Protein 9QWO (pdb70)

Foldseek 3Di:
DDFQDLLLVLLVVLCVLQVQWDCVQALLSVLSNVLSVLSNVLRHLLVADPPSLVVLLVSLVSNLVSLVVNLVLLLQLLVQFPDVVLSVVLNVLSVVQNVLSVVLSVLSNVSSVVRPDPPDDPVRNVVSVVSNSVSSNSNSVSSSVNSVSSVVSQVRGDPPGDGHGDTDTDDDPVD/DDPPAQFQVLQLVLLVLLCVLLVQFDCPFPVLSVLSPLLSVLSNVLRRLLSHDPPSLVSLLVSLVSNLVSLVVNLVVLLVLLVVFDDPPLSVVLCVLSVCQNVLSVQLNVLSNVSSVCHPPDPADPVRNVVSVVSNSVSSNSNSVSSSVNVVSSVVRVVPGDGDD/DDDDPVRVVVCVVPPDD/DDPVVVVVVVVVD/DDFQDLLLVLLVLLCVLLVQWDCVQPLLSVLSNVLSVLSNVLRHLLVADPPSLVSLLVSLVSNLVSLVSNLVQLLLLLVFFPDVVLSVVLNVLSVCQNVLSVVLNVLSNVSSVVGPDDVQDDCNNVVSVVSNSVSSSSNSVSSSVNVVSSVVSQVRGDPPRPGHGDTDTDDDPVD/DPPADFQVLLLVLLVLLCVLLVQFDCPFPLLSVLSNLLSVLSNVLRRLLSHDPPSLVVLLVSLVSNLVSLVVNLVVLLVLLVWFPDDVLSVVLNVQSVCQNVLSVQLNVLSNVSSVCPPHDPADPVRNVVSVVSNSVSSNSNSVSSSVNSVSSVVRQPGNHGGGDD/DDADPVNVVVVVVPPD/DPPVVVVVVVVVD

Sequence (740 aa):
EVINQPMMMAARQLHDEARKWSSKGNDIIAAAKRMALLMAEMSRLVRGGSGTKRALIQCAKDIAKASDEVTRLAKEVAKQCTDKRIRTNLLQVCERIPTISTQLKILSTVKATMLGRTNISDEESEQATEMLVHNAQNLMQSVKETVREAEAASIKIRTDAGFTLRWVRKTPWYQLGSGEVINQPMMMAARQLHDEARKWSSKGNDIIAAAKRMALLMAEMSRLVRGGSGTKRALIQCAKDIAKASDEVTRLAKEVAKQCTDKRIRTNLLQVCERIPTISTQLKILSTVKATMLGRTNISDEESEQATEMLVHNAQNLMQSVKETVREAEAASITLRWVRSNLSELDRLLLELNAVQMDDLDALLADLESEVINQPMMMAARQLHDEARKWSSKGNDIIAAAKRMALLMAEMSRLVRGGSGTKRALIQCAKDIAKASDEVTRLAKEVAKQCTDKRIRTNLLQVCERIPTISTQLKILSTVKATMLGRTNISDEESEQATEMLVHNAQNLMQSVKETVREAEAASIKIRTDAGFTLRWVRKTPWYQGSGEVINQPMMMAARQLHDEARKWSSKGNDIIAAAKRMALLMAEMSRLVRGGSGTKRALIQCAKDIAKASDEVTRLAKEVAKQCTDKRIRTNLLQVCERIPTISTQLKILSTVKATMLGRTNISDEESEQATEMLVHNAQNLMQSVKETVREAEAASIKFTLRWVRSNLSELDRLLLELNAVMDDLDALLADLES

Solvent-accessible surface area: 34118 Å² total; per-residue (Å²): 107,130,11,5,108,59,0,17,103,10,0,123,82,0,22,61,15,0,105,74,5,13,41,153,46,1,77,0,0,38,8,0,44,79,0,0,16,7,0,0,2,0,0,28,1,2,119,29,50,21,11,10,95,87,6,0,41,60,0,1,99,23,0,4,136,11,0,68,48,0,6,130,13,0,88,60,3,2,164,21,2,88,44,155,166,6,94,70,46,0,59,106,28,0,96,119,0,38,85,18,2,65,88,0,68,103,16,0,61,55,11,0,42,27,36,80,138,132,121,45,52,110,135,93,33,113,96,5,17,97,90,0,17,109,19,0,76,66,0,4,88,9,0,31,44,0,0,8,7,0,1,0,0,5,33,74,17,117,145,102,40,72,58,57,11,77,2,19,41,106,94,49,60,56,18,140,51,12,50,34,71,16,17,8,7,0,12,6,6,3,32,34,0,67,39,4,0,128,73,34,33,35,149,30,1,80,0,0,24,0,0,65,120,0,4,53,20,0,16,2,0,0,33,0,4,106,10,43,72,1,1,69,121,7,0,56,75,0,2,96,28,0,14,124,7,0,72,58,0,6,137,38,0,93,93,17,3,154,95,10,127,59,158,156,26,69,54,60,0,55,110,22,0,98,150,0,52,79,23,3,74,85,0,80,101,16,0,64,59,19,3,63,28,22,92,114,142,114,41,50,104,118,108,32,110,112,6,19,70,104,0,0,97,14,0,16,40,0,3,107,11,0,46,65,0,0,108,28,0,54,54,8,39,157,114,32,119,46,79,185,94,115,35,58,81,25,23,13,0,2,2,5,19,47,8,54,103,210,31,16,0,46,61,24,5,56,106,54,37,129,109,122,11,14,76,57,0,5,83,14,0,111,80,1,21,65,19,0,93,78,3,18,42,151,49,0,73,0,0,37,11,0,47,72,0,0,15,5,0,0,2,0,0,22,2,7,118,23,56,17,11,9,95,86,6,0,44,51,0,1,93,29,0,11,139,9,0,81,71,0,9,168,15,0,95,43,2,1,157,19,4,84,45,158,167,4,94,63,31,0,52,114,31,0,98,126,0,44,79,12,5,68,86,0,78,105,17,0,62,53,12,0,46,30,38,85,134,130,121,36,59,101,137,87,30,104,100,5,22,111,92,0,16,106,17,0,75,42,0,4,85,5,0,32,38,0,0,5,0,0,1,0,0,4,29,82,21,122,146,107,40,71,53,78,13,90,11,22,42,112,92,46,69,58,22,93,17,50,26,76,21,17,9,7,0,12,6,12,2,29,34,0,62,41,3,0,133,73,36,32,38,144,31,1,84,0,0,19,0,0,58,115,0,3,58,23,0,18,2,0,0,35,0,7,101,11,48,69,2,1,66,114,8,0,54,66,0,3,88,26,1,17,125,8,0,67,59,0,5,134,23,0,91,64,7,9,159,66,8,113,69,151,164,43,84,47,44,0,58,108,18,0,93,139,0,47,80,22,4,71,85,1,84,101,20,0,68,59,18,3,68,31,18,88,121,141,114,41,49,108,120,98,32,119,110,9,21,69,102,0,0,97,15,0,13,41,0,4,107,10,0,49,70,0,0,104,31,0,45,42,3,20,140,135,100,69,6,102,45,74,193,88,126,33,58,82,19,24,13,0,2,2,10,25,44,17,123,137,56,10,0,48,59,22,6,53,105,60,37,132

B-factor: mean 71.97, std 16.89, range [25.04, 155.19]

Organism: Homo sapiens (NCBI:txid9606)

InterPro domains:
  IPR000633 Vinculin, conserved site [PS00663] (162-182)
  IPR000633 Vinculin, conserved site [PS00664] (277-287)
  IPR000633 Vinculin, conserved site [PS00664] (497-507)
  IPR006077 Vinculin/alpha-catenin [PF01044] (373-915)
  IPR006077 Vinculin/alpha-catenin [PF01044] (934-1134)
  IPR017997 Vinculin [PTHR46180] (1-1132)
  IPR036723 Alpha-catenin/vinculin-like superfamily [SSF47220] (39-249)
  IPR036723 Alpha-catenin/vinculin-like superfamily [SSF47220] (272-424)
  IPR036723 Alpha-catenin/vinculin-like superfamily [SSF47220] (490-646)
  IPR036723 Alpha-catenin/vinculin-like superfamily [SSF47220] (649-718)
  IPR036723 Alpha-catenin/vinculin-like superfamily [SSF47220] (720-854)
  IPR036723 Alpha-catenin/vinculin-like superfamily [SSF47220] (957-1129)

Nearest PDB structures (foldseek):
  3h2u-assembly1_A  TM=9.911E-01  e=1.535E-20  Homo sapiens
  5l0c-assembly2_B  TM=9.848E-01  e=4.040E-20  Homo sapiens
  5l0g-assembly2_C  TM=9.769E-01  e=2.976E-20  Homo sapiens
  5l0g-assembly1_B  TM=9.774E-01  e=7.444E-20  Homo sapiens
  5l0d-assembly2_C-3  TM=9.744E-01  e=3.260E-19  Homo sapiens

Secondary structure (DSSP, 8-state):
----HHHHHHHHHHHHHHTTB--TT-HHHHHHHHHHHHHHHHHHHTT--TTHHHHHHHHHHHHHHHHHHHHHHHHHHHHHB--HHHHHHHHHHHTTHHHHHHHHHHHHHHHHHHTT-SSS-HHHHHHHHHHHHHHHHHHHHHHHHHHHHHHHHGGGB-SS-S------BPP-TT-/----S-S-HHHHHHHHHHHHHHHTS--TT-HHHHHHHHHHHHHHHHHHHTT--TTHHHHHHHHHHHHHHHHHHHHHHHHHHHHH---HHHHHHHHHHHTTHHHHHHHHHHHHHHHHHHTT-SSS-HHHHHHHHHHHHHHHHHHHHHHHHHHHHHHHH--------/----HHHHHHHHHHHHHHHTB--TT-HHHHHHHHHHHHHHHHHHHTT--TTHHHHHHHHHHHHHHHHHHHHHHHHHHHHHB--HHHHHHHHHHHTTHHHHHHHHHHHHHHHHHHTT-SSS-HHHHHHHHHHHHHHHHHHHHHHHHHHHHHHHHTTSB-SS-SS-----BPPPTT-/-----S-HHHHHHHHHHHHHHHTS-STT-HHHHHHHHHHHHHHHHHHHTT--TTHHHHHHHHHHHHHHHHHHHHHHHHHHHHH---HHHHHHHHHHHTTHHHHHHHHHHHHHHHHHSTT-SS--HHHHHHHHHHHHHHHHHHHHHHHHHHHHHHHHTT--------/----HHHHHHHHHH---/-PPPHHHHHHHHHH--/--HHHHHHHHHT-/-HHHHHHHHHTT-

GO terms:
  GO:0005515 protein binding (F, IPI)
  GO:0060090 molecular adaptor activity (F, EXP)
  GO:0045121 membrane raft (C, IDA)
  GO:0005912 adherens junction (C, IDA)
  GO:1903140 regulation of establishment of endothelial barrier (P, IDA)
  GO:0044291 cell-cell contact zone (C, IMP)
  GO:0005911 cell-cell junction (C, IMP)
  GO:0005925 focal adhesion (C, IMP)
  GO:1904702 regulation of protein localization to adherens junction (P, IMP)
  GO:0051893 regulation of focal adhesion assembly (P, IMP)
  GO:0031625 ubiquitin protein ligase binding (F, IPI)
  GO:0043034 costamere (C, IDA)
  GO:0005925 focal adhesion (C, IDA)
  GO:1904813 ficolin-1-rich granule lumen (C, TAS)
  GO:0034774 secretory granule lumen (C, TAS)
  GO:0035580 specific granule lumen (C, TAS)
  GO:0005576 extracellular region (C, TAS)
  GO:0005829 cytosol (C, TAS)
  GO:0003779 actin binding (F, IDA)
  GO:0007160 cell-matrix adhesion (P, TAS)

Structure (mmCIF, N/CA/C/O backbone):
data_9QWO
#
_entry.id   9QWO
#
_cell.length_a   177.382
_cell.length_b   70.562
_cell.length_c   117.372
_cell.angle_alpha   90.00
_cell.angle_beta   131.25
_cell.angle_gamma   90.00
#
_symmetry.space_group_name_H-M   'C 1 2 1'
#
loop_
_entity.id
_entity.type
_entity.pdbx_description
1 polymer 'Isoform 1 of Vinculin'
2 polymer 'Isoform Gamma of Paxillin'
3 polymer Paxillin
4 non-polymer 'SULFATE ION'
5 non-polymer 'ACETATE ION'
6 water water
#
loop_
_atom_site.group_PDB
_atom_site.id
_atom_site.type_symbol
_atom_site.label_atom_id
_atom_site.label_alt_id
_atom_site.label_comp_id
_atom_site.label_asym_id
_atom_site.label_entity_id
_atom_site.label_seq_id
_atom_site.pdbx_PDB_ins_code
_atom_site.Cartn_x
_atom_site.Cartn_y
_atom_site.Cartn_z
_atom_site.occupancy
_atom_site.B_iso_or_equiv
_atom_site.auth_seq_id
_atom_site.auth_comp_id
_atom_site.auth_asym_id
_atom_site.auth_atom_id
_atom_site.pdbx_PDB_model_num
ATOM 1 N N . GLU A 1 7 ? -41.450 8.645 21.087 1.00 81.08 892 GLU A N 1
ATOM 2 C CA . GLU A 1 7 ? -42.046 8.278 19.772 1.00 79.18 892 GLU A CA 1
ATOM 3 C C . GLU A 1 7 ? -42.550 6.837 19.820 1.00 77.88 892 GLU A C 1
ATOM 4 O O . GLU A 1 7 ? -42.048 6.027 20.599 1.00 77.38 892 GLU A O 1
ATOM 10 N N . VAL A 1 8 ? -43.538 6.536 18.966 1.00 77.51 893 VAL A N 1
ATOM 11 C CA . VAL A 1 8 ? -44.235 5.258 18.992 1.00 77.01 893 VAL A CA 1
ATOM 12 C C . VAL A 1 8 ? -43.772 4.413 17.806 1.00 73.76 893 VAL A C 1
ATOM 13 O O . VAL A 1 8 ? -44.242 4.595 16.684 1.00 73.18 893 VAL A O 1
ATOM 17 N N . ILE A 1 9 ? -42.851 3.482 18.073 1.00 71.90 894 ILE A N 1
ATOM 18 C CA . ILE A 1 9 ? -42.364 2.561 17.059 1.00 69.16 894 ILE A CA 1
ATOM 19 C C . ILE A 1 9 ? -43.091 1.228 17.229 1.00 69.28 894 ILE A C 1
ATOM 20 O O . ILE A 1 9 ? -43.910 1.077 18.133 1.00 71.51 894 ILE A O 1
ATOM 25 N N . ASN A 1 10 ? -42.799 0.276 16.334 1.00 67.24 895 ASN A N 1
ATOM 26 C CA . ASN A 1 10 ? -43.316 -1.079 16.448 1.00 67.36 895 ASN A CA 1
ATOM 27 C C . ASN A 1 10 ? -42.414 -1.850 17.413 1.00 66.87 895 ASN A C 1
ATOM 28 O O . ASN A 1 10 ? -41.235 -2.035 17.134 1.00 64.88 895 ASN A O 1
ATOM 33 N N . GLN A 1 11 ? -42.990 -2.287 18.542 1.00 68.95 896 GLN A N 1
ATOM 34 C CA . GLN A 1 11 ? -42.242 -2.851 19.654 1.00 69.17 896 GLN A CA 1
ATOM 35 C C . GLN A 1 11 ? -41.659 -4.215 19.285 1.00 67.46 896 GLN A C 1
ATOM 36 O O . GLN A 1 11 ? -40.453 -4.417 19.435 1.00 65.94 896 GLN A O 1
ATOM 42 N N . PRO A 1 12 ? -42.469 -5.190 18.796 1.00 67.89 897 PRO A N 1
ATOM 43 C CA . PRO A 1 12 ? -41.954 -6.523 18.460 1.00 66.70 897 PRO A CA 1
ATOM 44 C C . PRO A 1 12 ? -40.721 -6.550 17.557 1.00 63.99 897 PRO A C 1
ATOM 45 O O . PRO A 1 12 ? -39.898 -7.455 17.666 1.00 63.15 897 PRO A O 1
ATOM 49 N N . MET A 1 13 ? -40.613 -5.573 16.650 1.00 62.94 898 MET A N 1
ATOM 50 C CA . MET A 1 13 ? -39.524 -5.513 15.685 1.00 60.79 898 MET A CA 1
ATOM 51 C C . MET A 1 13 ? -38.303 -4.851 16.310 1.00 60.05 898 MET A C 1
ATOM 52 O O . MET A 1 13 ? -37.173 -5.173 15.942 1.00 58.61 898 MET A O 1
ATOM 57 N N . MET A 1 14 ? -38.534 -3.904 17.226 1.00 61.31 899 MET A N 1
ATOM 58 C CA . MET A 1 14 ? -37.436 -3.292 17.955 1.00 61.12 899 MET A CA 1
ATOM 59 C C . MET A 1 14 ? -36.845 -4.335 18.909 1.00 61.25 899 MET A C 1
ATOM 60 O O . MET A 1 14 ? -35.631 -4.426 19.043 1.00 60.20 899 MET A O 1
ATOM 65 N N . MET A 1 15 ? -37.718 -5.151 19.518 1.00 62.74 900 MET A N 1
ATOM 66 C CA . MET A 1 15 ? -37.321 -6.179 20.467 1.00 63.34 900 MET A CA 1
ATOM 67 C C . MET A 1 15 ? -36.516 -7.261 19.745 1.00 61.64 900 MET A C 1
ATOM 68 O O . MET A 1 15 ? -35.544 -7.784 20.295 1.00 61.26 900 MET A O 1
ATOM 73 N N . ALA A 1 16 ? -36.920 -7.586 18.510 1.00 60.84 901 ALA A N 1
ATOM 74 C CA . ALA A 1 16 ? -36.168 -8.520 17.686 1.00 59.49 901 ALA A CA 1
ATOM 75 C C . ALA A 1 16 ? -34.810 -7.913 17.335 1.00 57.97 901 ALA A C 1
ATOM 76 O O . ALA A 1 16 ? -33.772 -8.521 17.577 1.00 57.43 901 ALA A O 1
ATOM 78 N N . ALA A 1 17 ? -34.825 -6.700 16.778 1.00 57.61 902 ALA A N 1
ATOM 79 C CA . ALA A 1 17 ? -33.602 -5.965 16.485 1.00 56.65 902 ALA A CA 1
ATOM 80 C C . ALA A 1 17 ? -32.656 -5.973 17.685 1.00 56.98 902 ALA A C 1
ATOM 81 O O . ALA A 1 17 ? -31.456 -6.190 17.530 1.00 56.13 902 ALA A O 1
ATOM 83 N N . ARG A 1 18 ? -33.225 -5.737 18.873 1.00 58.52 903 ARG A N 1
ATOM 84 C CA . ARG A 1 18 ? -32.469 -5.584 20.103 1.00 59.36 903 ARG A CA 1
ATOM 85 C C . ARG A 1 18 ? -31.904 -6.932 20.554 1.00 59.42 903 ARG A C 1
ATOM 86 O O . ARG A 1 18 ? -30.792 -6.984 21.077 1.00 59.28 903 ARG A O 1
ATOM 94 N N . GLN A 1 19 ? -32.679 -8.009 20.372 1.00 59.96 904 GLN A N 1
ATOM 95 C CA . GLN A 1 19 ? -32.253 -9.348 20.762 1.00 60.37 904 GLN A CA 1
ATOM 96 C C . GLN A 1 19 ? -31.063 -9.797 19.919 1.00 59.04 904 GLN A C 1
ATOM 97 O O . GLN A 1 19 ? -30.058 -10.265 20.463 1.00 59.11 904 GLN A O 1
ATOM 103 N N . LEU A 1 20 ? -31.192 -9.656 18.592 1.00 58.19 905 LEU A N 1
ATOM 104 C CA . LEU A 1 20 ? -30.121 -10.018 17.676 1.00 57.24 905 LEU A CA 1
ATOM 105 C C . LEU A 1 20 ? -28.865 -9.213 18.009 1.00 56.99 905 LEU A C 1
ATOM 106 O O . LEU A 1 20 ? -27.763 -9.747 17.962 1.00 56.75 905 LEU A O 1
ATOM 111 N N . HIS A 1 21 ? -29.038 -7.934 18.353 1.00 57.38 906 HIS A N 1
ATOM 112 C CA . HIS A 1 21 ? -27.911 -7.062 18.644 1.00 57.48 906 HIS A CA 1
ATOM 113 C C . HIS A 1 21 ? -27.147 -7.550 19.874 1.00 58.34 906 HIS A C 1
ATOM 114 O O . HIS A 1 21 ? -25.929 -7.380 19.942 1.00 58.42 906 HIS A O 1
ATOM 121 N N . ASP A 1 22 ? -27.861 -8.137 20.845 1.00 59.42 907 ASP A N 1
ATOM 122 C CA . ASP A 1 22 ? -27.246 -8.625 22.069 1.00 60.42 907 ASP A CA 1
ATOM 123 C C . ASP A 1 22 ? -26.376 -9.844 21.773 1.00 60.11 907 ASP A C 1
ATOM 124 O O . ASP A 1 22 ? -25.384 -10.070 22.462 1.00 60.76 907 ASP A O 1
ATOM 129 N N . GLU A 1 23 ? -26.757 -10.620 20.750 1.00 59.62 908 GLU A N 1
ATOM 130 C CA . GLU A 1 23 ? -26.090 -11.864 20.405 1.00 59.52 908 GLU A CA 1
ATOM 131 C C . GLU A 1 23 ? -24.856 -11.587 19.549 1.00 58.76 908 GLU A C 1
ATOM 132 O O . GLU A 1 23 ? -24.045 -12.488 19.342 1.00 59.10 908 GLU A O 1
ATOM 138 N N . ALA A 1 24 ? -24.699 -10.341 19.071 1.00 58.20 909 ALA A N 1
ATOM 139 C CA . ALA A 1 24 ? -23.573 -9.988 18.212 1.00 57.75 909 ALA A CA 1
ATOM 140 C C . ALA A 1 24 ? -22.663 -8.914 18.818 1.00 58.10 909 ALA A C 1
ATOM 141 O O . ALA A 1 24 ? -21.511 -8.789 18.402 1.00 57.95 909 ALA A O 1
ATOM 143 N N . ARG A 1 25 ? -23.172 -8.126 19.774 1.00 58.71 910 ARG A N 1
ATOM 144 C CA . ARG A 1 25 ? -22.539 -6.863 20.130 1.00 59.38 910 ARG A CA 1
ATOM 145 C C . ARG A 1 25 ? -21.238 -7.100 20.898 1.00 60.08 910 ARG A C 1
ATOM 146 O O . ARG A 1 25 ? -20.315 -6.294 20.799 1.00 60.62 910 ARG A O 1
ATOM 154 N N . LYS A 1 26 ? -21.158 -8.216 21.635 1.00 60.34 911 LYS A N 1
ATOM 155 C CA . LYS A 1 26 ? -19.995 -8.518 22.454 1.00 61.06 911 LYS A CA 1
ATOM 156 C C . LYS A 1 26 ? -18.871 -9.134 21.616 1.00 60.51 911 LYS A C 1
ATOM 157 O O . LYS A 1 26 ? -17.782 -9.385 22.141 1.00 61.21 911 LYS A O 1
ATOM 163 N N . TRP A 1 27 ? -19.120 -9.368 20.322 1.00 59.35 912 TRP A N 1
ATOM 164 C CA . TRP A 1 27 ? -18.104 -9.915 19.438 1.00 59.28 912 TRP A CA 1
ATOM 165 C C . TRP A 1 27 ? -17.535 -8.837 18.519 1.00 59.22 912 TRP A C 1
ATOM 166 O O . TRP A 1 27 ? -18.171 -7.824 18.272 1.00 58.89 912 TRP A O 1
ATOM 177 N N . SER A 1 28 ? -16.307 -9.062 18.040 1.00 59.88 913 SER A N 1
ATOM 178 C CA . SER A 1 28 ? -15.632 -8.139 17.146 1.00 60.43 913 SER A CA 1
ATOM 179 C C . SER A 1 28 ? -16.019 -8.435 15.702 1.00 60.10 913 SER A C 1
ATOM 180 O O . SER A 1 28 ? -16.257 -9.588 15.346 1.00 59.88 913 SER A O 1
ATOM 183 N N . SER A 1 29 ? -16.069 -7.369 14.891 1.00 60.39 914 SER A N 1
ATOM 184 C CA . SER A 1 29 ? -16.371 -7.451 13.472 1.00 60.45 914 SER A CA 1
ATOM 185 C C . SER A 1 29 ? -15.097 -7.627 12.648 1.00 62.05 914 SER A C 1
ATOM 186 O O . SER A 1 29 ? -15.166 -7.814 11.436 1.00 62.66 914 SER A O 1
ATOM 189 N N . LYS A 1 30 ? -13.935 -7.546 13.302 1.00 63.08 915 LYS A N 1
ATOM 190 C CA . LYS A 1 30 ? -12.660 -7.673 12.613 1.00 64.98 915 LYS A CA 1
ATOM 191 C C . LYS A 1 30 ? -12.332 -9.148 12.375 1.00 65.12 915 LYS A C 1
ATOM 192 O O . LYS A 1 30 ? -12.021 -9.883 13.312 1.00 64.80 915 LYS A O 1
ATOM 198 N N . GLY A 1 31 ? -12.417 -9.554 11.101 1.00 65.72 916 GLY A N 1
ATOM 199 C CA . GLY A 1 31 ? -12.211 -10.929 10.680 1.00 66.23 916 GLY A CA 1
ATO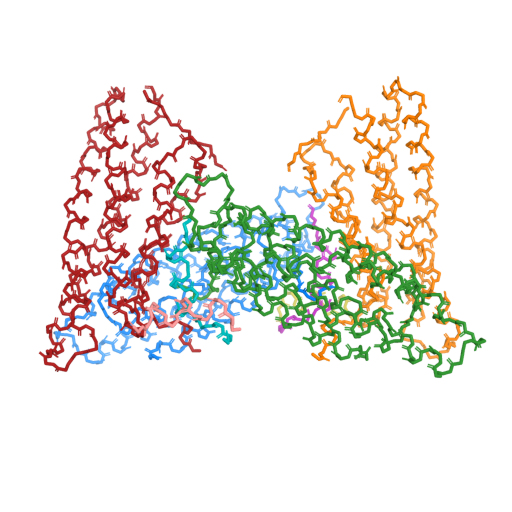M 200 C C . GLY A 1 31 ? -13.456 -11.791 10.875 1.00 64.43 916 GLY A C 1
ATOM 201 O O . GLY A 1 31 ? -13.340 -13.002 11.043 1.00 64.72 916 GLY A O 1
ATOM 202 N N . ASN A 1 32 ? -14.645 -11.172 10.826 1.00 62.79 917 ASN A N 1
ATOM 203 C CA . ASN A 1 32 ? -15.889 -11.885 11.077 1.00 61.25 917 ASN A CA 1
ATOM 204 C C . ASN A 1 32 ? -17.050 -11.147 10.410 1.00 60.32 917 ASN A C 1
ATOM 205 O O . ASN A 1 32 ? -17.797 -10.424 11.068 1.00 59.11 917 ASN A O 1
ATOM 210 N N . ASP A 1 33 ? -17.220 -11.371 9.102 1.00 61.07 918 ASP A N 1
ATOM 211 C CA . ASP A 1 33 ? -18.261 -10.710 8.327 1.00 60.47 918 ASP A CA 1
ATOM 212 C C . ASP A 1 33 ? -19.654 -11.221 8.694 1.00 58.98 918 ASP A C 1
ATOM 213 O O . ASP A 1 33 ? -20.652 -10.584 8.345 1.00 58.33 918 ASP A O 1
ATOM 218 N N . ILE A 1 34 ? -19.726 -12.376 9.367 1.00 58.67 919 ILE A N 1
ATOM 219 C CA . ILE A 1 34 ? -20.981 -12.864 9.916 1.00 57.60 919 ILE A CA 1
ATOM 220 C C . ILE A 1 34 ? -21.454 -11.943 11.036 1.00 56.26 919 ILE A C 1
ATOM 221 O O . ILE A 1 34 ? -22.629 -11.599 11.102 1.00 55.57 919 ILE A O 1
ATOM 226 N N . ILE A 1 35 ? -20.538 -11.552 11.927 1.00 56.17 920 ILE A N 1
ATOM 227 C CA . ILE A 1 35 ? -20.900 -10.703 13.052 1.00 55.29 920 ILE A CA 1
ATOM 228 C C . ILE A 1 35 ? -21.255 -9.304 12.549 1.00 54.96 920 ILE A C 1
ATOM 229 O O . ILE A 1 35 ? -22.205 -8.704 13.049 1.00 54.35 920 ILE A O 1
ATOM 234 N N . ALA A 1 36 ? -20.488 -8.806 11.569 1.00 55.62 921 ALA A N 1
ATOM 235 C CA . ALA A 1 36 ? -20.737 -7.518 10.940 1.00 55.73 921 ALA A CA 1
ATOM 236 C C . ALA A 1 36 ? -22.111 -7.512 10.263 1.00 55.11 921 ALA A C 1
ATOM 237 O O . ALA A 1 36 ? -22.890 -6.576 10.437 1.00 54.70 921 ALA A O 1
ATOM 239 N N . ALA A 1 37 ? -22.418 -8.578 9.511 1.00 55.24 922 ALA A N 1
ATOM 240 C CA . ALA A 1 37 ? -23.714 -8.712 8.862 1.00 54.89 922 ALA A CA 1
ATOM 241 C C . ALA A 1 37 ? -24.836 -8.715 9.898 1.00 53.89 922 ALA A C 1
ATOM 242 O O . ALA A 1 37 ? -25.856 -8.060 9.703 1.00 53.64 922 ALA A O 1
ATOM 244 N N . ALA A 1 38 ? -24.640 -9.454 10.993 1.00 53.59 923 ALA A N 1
ATOM 245 C CA . ALA A 1 38 ? -25.626 -9.532 12.056 1.00 53.09 923 ALA A CA 1
ATOM 246 C C . ALA A 1 38 ? -25.961 -8.131 12.558 1.00 52.83 923 ALA A C 1
ATOM 247 O O . ALA A 1 38 ? -27.126 -7.739 12.532 1.00 52.72 923 ALA A O 1
ATOM 249 N N . LYS A 1 39 ? -24.923 -7.386 12.976 1.00 53.00 924 LYS A N 1
ATOM 250 C CA . LYS A 1 39 ? -25.054 -6.051 13.546 1.00 53.16 924 LYS A CA 1
ATOM 251 C C . LYS A 1 39 ? -25.703 -5.081 12.559 1.00 53.26 924 LYS A C 1
ATOM 252 O O . LYS A 1 39 ? -26.525 -4.256 12.956 1.00 53.37 924 LYS A O 1
ATOM 258 N N . ARG A 1 40 ? -25.311 -5.163 11.284 1.00 53.48 925 ARG A N 1
ATOM 259 C CA . ARG A 1 40 ? -25.952 -4.380 10.236 1.00 53.80 925 ARG A CA 1
ATOM 260 C C . ARG A 1 40 ? -27.442 -4.721 10.154 1.00 53.37 925 ARG A C 1
ATOM 261 O O . ARG A 1 40 ? -28.274 -3.823 10.107 1.00 53.55 925 ARG A O 1
ATOM 269 N N . MET A 1 41 ? -27.787 -6.012 10.164 1.00 53.09 926 MET A N 1
ATOM 270 C CA . MET A 1 41 ? -29.181 -6.420 10.061 1.00 53.04 926 MET A CA 1
ATOM 271 C C . MET A 1 41 ? -29.969 -5.946 11.281 1.00 52.94 926 MET A C 1
ATOM 272 O O . MET A 1 41 ? -31.126 -5.547 11.162 1.00 53.17 926 MET A O 1
ATOM 277 N N . ALA A 1 42 ? -29.351 -6.013 12.461 1.00 52.84 927 ALA A N 1
ATOM 278 C CA . ALA A 1 42 ? -30.018 -5.585 13.679 1.00 53.17 927 ALA A CA 1
ATOM 279 C C . ALA A 1 42 ? -30.361 -4.099 13.591 1.00 53.57 927 ALA A C 1
ATOM 280 O O . ALA A 1 42 ? -31.446 -3.702 13.997 1.00 54.14 927 ALA A O 1
ATOM 282 N N . LEU A 1 43 ? -29.423 -3.299 13.063 1.00 53.57 928 LEU A N 1
ATOM 283 C CA . LEU A 1 43 ? -29.598 -1.866 12.908 1.00 54.25 928 LEU A CA 1
ATOM 284 C C . LEU A 1 43 ? -30.721 -1.588 11.913 1.00 54.34 928 LEU A C 1
ATOM 285 O O . LEU A 1 43 ? -31.520 -0.675 12.121 1.00 55.05 928 LEU A O 1
ATOM 290 N N . LEU A 1 44 ? -30.759 -2.372 10.830 1.00 53.84 929 LEU A N 1
ATOM 291 C CA . LEU A 1 44 ? -31.742 -2.203 9.773 1.00 54.07 929 LEU A CA 1
ATOM 292 C C . LEU A 1 44 ? -33.153 -2.522 10.273 1.00 54.25 929 LEU A C 1
ATOM 293 O O . LEU A 1 44 ? -34.113 -1.844 9.896 1.00 54.86 929 LEU A O 1
ATOM 298 N N . MET A 1 45 ? -33.288 -3.548 11.114 1.00 53.99 930 MET A N 1
ATOM 299 C CA . MET A 1 45 ? -34.573 -3.898 11.697 1.00 54.55 930 MET A CA 1
ATOM 300 C C . MET A 1 45 ? -35.002 -2.830 12.703 1.00 55.42 930 MET A C 1
ATOM 301 O O . MET A 1 45 ? -36.190 -2.579 12.895 1.00 56.32 930 MET A O 1
ATOM 306 N N . ALA A 1 46 ? -34.033 -2.202 13.371 1.00 55.46 931 ALA A N 1
ATOM 307 C CA . ALA A 1 46 ? -34.347 -1.077 14.236 1.00 56.65 931 ALA A CA 1
ATOM 308 C C . ALA A 1 46 ? -35.017 0.040 13.426 1.00 57.33 931 ALA A C 1
ATOM 309 O O . ALA A 1 46 ? -35.995 0.623 13.883 1.00 58.50 931 ALA A O 1
ATOM 311 N N . GLU A 1 47 ? -34.477 0.316 12.230 1.00 56.85 932 GLU A N 1
ATOM 312 C CA . GLU A 1 47 ? -34.974 1.371 11.360 1.00 57.69 932 GLU A CA 1
ATOM 313 C C . GLU A 1 47 ? -36.382 1.025 10.874 1.00 57.96 932 GLU A C 1
ATOM 314 O O . GLU A 1 47 ? -37.296 1.831 11.008 1.00 59.12 932 GLU A O 1
ATOM 320 N N . MET A 1 48 ? -36.540 -0.187 10.335 1.00 57.14 933 MET A N 1
ATOM 321 C CA . MET A 1 48 ? -37.819 -0.700 9.865 1.00 57.56 933 MET A CA 1
ATOM 322 C C . MET A 1 48 ? -38.894 -0.545 10.942 1.00 58.71 933 MET A C 1
ATOM 323 O O . MET A 1 48 ? -40.038 -0.207 10.640 1.00 59.74 933 MET A O 1
ATOM 328 N N . SER A 1 49 ? -38.509 -0.798 12.197 1.00 58.77 934 SER A N 1
ATOM 329 C CA . SER A 1 49 ? -39.385 -0.685 13.354 1.00 60.23 934 SER A CA 1
ATOM 330 C C . SER A 1 49 ? -39.971 0.722 13.477 1.00 61.68 934 SER A C 1
ATOM 331 O O . SER A 1 49 ? -41.072 0.893 14.000 1.00 63.28 934 SER A O 1
ATOM 334 N N . ARG A 1 50 ? -39.220 1.725 13.008 1.00 61.39 935 ARG A N 1
ATOM 335 C CA . ARG A 1 50 ? -39.659 3.109 13.051 1.00 62.96 935 ARG A CA 1
ATOM 336 C C . ARG A 1 50 ? -40.385 3.509 11.768 1.00 63.19 935 ARG A C 1
ATOM 337 O O . ARG A 1 50 ? -41.226 4.402 11.803 1.00 64.83 935 ARG A O 1
ATOM 345 N N . LEU A 1 51 ? -40.048 2.866 10.642 1.00 61.80 936 LEU A N 1
ATOM 346 C CA . LEU A 1 51 ? -40.595 3.236 9.346 1.00 62.09 936 LEU A CA 1
ATOM 347 C C . LEU A 1 51 ? -42.047 2.783 9.207 1.00 62.99 936 LEU A C 1
ATOM 348 O O . LEU A 1 51 ? -42.809 3.409 8.481 1.00 63.96 936 LEU A O 1
ATOM 353 N N . VAL A 1 52 ? -42.406 1.678 9.880 1.00 62.87 937 VAL A N 1
ATOM 354 C CA . VAL A 1 52 ? -43.644 0.953 9.617 1.00 63.68 937 VAL A CA 1
ATOM 355 C C . VAL A 1 52 ? -44.861 1.790 10.003 1.00 65.83 937 VAL A C 1
ATOM 356 O O . VAL A 1 52 ? -45.919 1.635 9.398 1.00 66.79 937 VAL A O 1
ATOM 360 N N . ARG A 1 53 ? -44.708 2.662 11.008 1.00 66.85 938 ARG A N 1
ATOM 361 C CA . ARG A 1 53 ? -45.801 3.503 11.484 1.00 69.29 938 ARG A CA 1
ATOM 362 C C . ARG A 1 53 ? -46.111 4.630 10.497 1.00 70.04 938 ARG A C 1
ATOM 363 O O . ARG A 1 53 ? -47.065 5.377 10.703 1.00 72.18 938 ARG A O 1
ATOM 371 N N . GLY A 1 54 ? -45.302 4.773 9.440 1.00 68.61 939 GLY A N 1
ATOM 372 C CA . GLY A 1 54 ? -45.595 5.717 8.374 1.00 69.43 939 GLY A CA 1
ATOM 373 C C . GLY A 1 54 ? -45.084 7.115 8.710 1.00 70.56 939 GLY A C 1
ATOM 374 O O . GLY A 1 54 ? -44.867 7.448 9.874 1.00 71.34 939 GLY A O 1
ATOM 375 N N . GLY A 1 55 ? -44.889 7.929 7.670 1.00 70.95 940 GLY A N 1
ATOM 376 C CA . GLY A 1 55 ? -44.324 9.257 7.828 1.00 72.20 940 GLY A CA 1
ATOM 377 C C . GLY A 1 55 ? -43.781 9.768 6.500 1.00 72.11 940 GLY A C 1
ATOM 378 O O . GLY A 1 55 ? -43.903 9.090 5.481 1.00 71.28 940 GLY A O 1
ATOM 379 N N . SER A 1 56 ? -43.165 10.956 6.536 1.00 73.38 941 SER A N 1
ATOM 380 C CA . SER A 1 56 ? -42.617 11.578 5.343 1.00 73.81 941 SER A CA 1
ATOM 381 C C . SER A 1 56 ? -41.415 10.779 4.841 1.00 71.83 941 SER A C 1
ATOM 382 O O . SER A 1 56 ? -40.427 10.628 5.556 1.00 71.03 941 SER A O 1
ATOM 385 N N . GLY A 1 57 ? -41.534 10.243 3.618 1.00 71.30 942 GLY A N 1
ATOM 386 C CA . GLY A 1 57 ? -40.451 9.546 2.942 1.00 70.00 942 GLY A CA 1
ATOM 387 C C . GLY A 1 57 ? -40.362 8.072 3.329 1.00 67.86 942 GLY A C 1
ATOM 388 O O . GLY A 1 57 ? -39.356 7.420 3.054 1.00 66.67 942 GLY A O 1
ATOM 389 N N . THR A 1 58 ? -41.430 7.545 3.937 1.00 67.66 943 THR A N 1
ATOM 390 C CA . THR A 1 58 ? -41.400 6.216 4.526 1.00 66.05 943 THR A CA 1
ATOM 391 C C . THR A 1 58 ? -41.613 5.144 3.459 1.00 65.30 943 THR A C 1
ATOM 392 O O . THR A 1 58 ? -40.996 4.084 3.540 1.00 63.93 943 THR A O 1
ATOM 396 N N . LYS A 1 59 ? -42.475 5.415 2.469 1.00 66.36 944 LYS A N 1
ATOM 397 C CA . LYS A 1 59 ? -42.728 4.457 1.402 1.00 66.10 944 LYS A CA 1
ATOM 398 C C . LYS A 1 59 ? -41.394 3.996 0.809 1.00 65.07 944 LYS A C 1
ATOM 399 O O . LYS A 1 59 ? -41.057 2.799 0.828 1.00 63.95 944 LYS A O 1
ATOM 405 N N . ARG A 1 60 ? -40.626 4.974 0.316 1.00 65.69 945 ARG A N 1
ATOM 406 C CA . ARG A 1 60 ? -39.365 4.725 -0.366 1.00 65.40 945 ARG A CA 1
ATOM 407 C C . ARG A 1 60 ? -38.335 4.124 0.596 1.00 63.82 945 ARG A C 1
ATOM 408 O O . ARG A 1 60 ? -37.611 3.192 0.239 1.00 63.13 945 ARG A O 1
ATOM 416 N N . ALA A 1 61 ? -38.278 4.661 1.819 1.00 63.45 946 ALA A N 1
ATOM 417 C CA . ALA A 1 61 ? -37.293 4.235 2.798 1.00 62.25 946 ALA A CA 1
ATOM 418 C C . ALA A 1 61 ? -37.544 2.784 3.203 1.00 60.82 946 ALA A C 1
ATOM 419 O O . ALA A 1 61 ? -36.594 2.023 3.376 1.00 59.89 946 ALA A O 1
ATOM 421 N N . LEU A 1 62 ? -38.820 2.422 3.369 1.00 60.89 947 LEU A N 1
ATOM 422 C CA . LEU A 1 62 ? -39.196 1.101 3.859 1.00 59.99 947 LEU A CA 1
ATOM 423 C C . LEU A 1 62 ? -38.789 0.020 2.855 1.00 59.63 947 LEU A C 1
ATOM 424 O O . LEU A 1 62 ? -38.212 -1.032 3.268 1.00 58.75 947 LEU A O 1
ATOM 429 N N . ILE A 1 63 ? -39.073 0.272 1.560 1.00 60.54 948 ILE A N 1
ATOM 430 C CA . ILE A 1 63 ? -38.689 -0.646 0.496 1.00 60.70 948 ILE A CA 1
ATOM 431 C C . ILE A 1 63 ? -37.167 -0.813 0.500 1.00 60.12 948 ILE A C 1
ATOM 432 O O . ILE A 1 63 ? -36.675 -1.937 0.608 1.00 59.51 948 ILE A O 1
ATOM 437 N N . GLN A 1 64 ? -36.439 0.302 0.367 1.00 60.53 949 GLN A N 1
ATOM 438 C CA . GLN A 1 64 ? -34.980 0.273 0.323 1.00 60.42 949 GLN A CA 1
ATOM 439 C C . GLN A 1 64 ? -34.439 -0.479 1.539 1.00 58.95 949 GLN A C 1
ATOM 440 O O . GLN A 1 64 ? -33.543 -1.325 1.388 1.00 58.73 949 GLN A O 1
ATOM 446 N N . CYS A 1 65 ? -35.023 -0.202 2.715 1.00 58.26 950 CYS A N 1
ATOM 447 C CA . CYS A 1 65 ? -34.666 -0.871 3.952 1.00 57.15 950 CYS A CA 1
ATOM 448 C C . CYS A 1 65 ? -34.779 -2.386 3.816 1.00 56.65 950 CYS A C 1
ATOM 449 O O . CYS A 1 65 ? -33.894 -3.103 4.268 1.00 56.04 950 CYS A O 1
ATOM 452 N N . ALA A 1 66 ? -35.883 -2.858 3.216 1.00 57.13 951 ALA A N 1
ATOM 453 C CA . ALA A 1 66 ? -36.134 -4.278 3.044 1.00 57.08 951 ALA A CA 1
ATOM 454 C C . ALA A 1 66 ? -35.080 -4.903 2.136 1.00 57.42 951 ALA A C 1
ATOM 455 O O . ALA A 1 66 ? -34.563 -5.985 2.437 1.00 57.14 951 ALA A O 1
ATOM 457 N N . LYS A 1 67 ? -34.778 -4.216 1.028 1.00 58.29 952 LYS A N 1
ATOM 458 C CA . LYS A 1 67 ? -33.742 -4.648 0.103 1.00 59.09 952 LYS A CA 1
ATOM 459 C C . LYS A 1 67 ? -32.400 -4.793 0.824 1.00 58.35 952 LYS A C 1
ATOM 460 O O . LYS A 1 67 ? -31.679 -5.747 0.567 1.00 58.68 952 LYS A O 1
ATOM 466 N N . ASP A 1 68 ? -32.067 -3.842 1.709 1.00 57.59 953 ASP A N 1
ATOM 467 C CA . ASP A 1 68 ? -30.796 -3.850 2.420 1.00 57.09 953 ASP A CA 1
ATOM 468 C C . ASP A 1 68 ? -30.687 -5.071 3.333 1.00 56.13 953 ASP A C 1
ATOM 469 O O . ASP A 1 68 ? -29.657 -5.742 3.354 1.00 56.23 953 ASP A O 1
ATOM 474 N N . ILE A 1 69 ? -31.764 -5.358 4.071 1.00 55.45 954 ILE A N 1
ATOM 475 C CA . ILE A 1 69 ? -31.829 -6.529 4.933 1.00 54.88 954 ILE A CA 1
ATOM 476 C C . ILE A 1 69 ? -31.668 -7.801 4.093 1.00 55.63 954 ILE A C 1
ATOM 477 O O . ILE A 1 69 ? -31.057 -8.764 4.545 1.00 55.53 954 ILE A O 1
ATOM 482 N N . ALA A 1 70 ? -32.180 -7.789 2.859 1.00 56.65 955 ALA A N 1
ATOM 483 C CA . ALA A 1 70 ? -32.071 -8.929 1.959 1.00 57.83 955 ALA A CA 1
ATOM 484 C C . ALA A 1 70 ? -30.637 -9.101 1.453 1.00 58.53 955 ALA A C 1
ATOM 485 O O . ALA A 1 70 ? -30.234 -10.216 1.119 1.00 59.43 955 ALA A O 1
ATOM 487 N N . LYS A 1 71 ? -29.881 -7.997 1.365 1.00 58.45 956 LYS A N 1
ATOM 488 C CA . LYS A 1 71 ? -28.493 -8.047 0.933 1.00 59.40 956 LYS A CA 1
ATOM 489 C C . LYS A 1 71 ? -27.645 -8.684 2.029 1.00 58.58 956 LYS A C 1
ATOM 490 O O . LYS A 1 71 ? -26.871 -9.597 1.758 1.00 59.49 956 LYS A O 1
ATOM 496 N N . ALA A 1 72 ? -27.804 -8.176 3.257 1.00 57.10 957 ALA A N 1
ATOM 497 C CA . ALA A 1 72 ? -27.090 -8.676 4.422 1.00 56.34 957 ALA A CA 1
ATOM 498 C C . ALA A 1 72 ? -27.482 -10.121 4.727 1.00 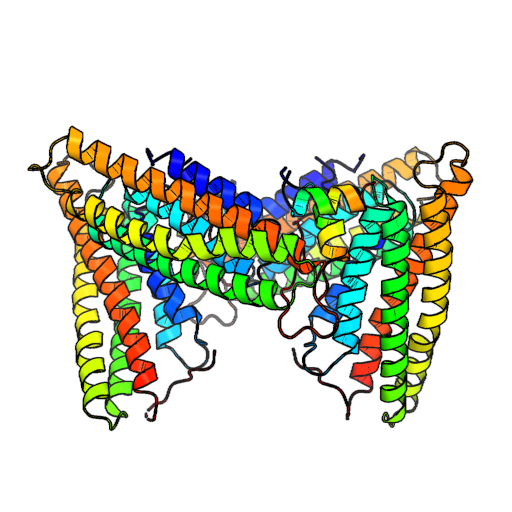56.39 957 ALA A C 1
ATOM 499 O O . ALA A 1 72 ? -26.692 -10.854 5.323 1.00 56.38 957 ALA A O 1
ATOM 501 N N . SER A 1 73 ? -28.711 -10.505 4.350 1.00 56.60 958 SER A N 1
ATOM 502 C CA . SER A 1 73 ? -29.198 -11.851 4.593 1.00 57.03 958 SER A CA 1
ATOM 503 C C . SER A 1 73 ? -28.413 -12.841 3.735 1.00 58.53 958 SER A C 1
ATOM 504 O O . SER A 1 73 ? -27.810 -13.771 4.263 1.00 58.77 958 SER A O 1
ATOM 507 N N . ASP A 1 74 ? -28.404 -12.597 2.416 1.00 59.75 959 ASP A N 1
ATOM 508 C CA . ASP A 1 74 ? -27.679 -13.426 1.466 1.00 61.66 959 ASP A CA 1
ATOM 509 C C . ASP A 1 74 ? -26.209 -13.561 1.881 1.00 61.76 959 ASP A C 1
ATOM 510 O O . ASP A 1 74 ? -25.563 -14.541 1.519 1.00 63.27 959 ASP A O 1
ATOM 515 N N . GLU A 1 75 ? -25.692 -12.573 2.624 1.00 60.39 960 GLU A N 1
ATOM 516 C CA . GLU A 1 75 ? -24.310 -12.575 3.080 1.00 60.55 960 GLU A CA 1
ATOM 517 C C . GLU A 1 75 ? -24.121 -13.579 4.221 1.00 59.90 960 GLU A C 1
ATOM 518 O O . GLU A 1 75 ? -23.229 -14.421 4.158 1.00 61.03 960 GLU A O 1
ATOM 524 N N . VAL A 1 76 ? -24.967 -13.471 5.254 1.00 58.34 961 VAL A N 1
ATOM 525 C CA . VAL A 1 76 ? -24.941 -14.360 6.403 1.00 57.90 961 VAL A CA 1
ATOM 526 C C . VAL A 1 76 ? -25.136 -15.803 5.940 1.00 59.42 961 VAL A C 1
ATOM 527 O O . VAL A 1 76 ? -24.513 -16.707 6.498 1.00 59.93 961 VAL A O 1
ATOM 531 N N . THR A 1 77 ? -26.046 -15.999 4.966 1.00 60.25 962 THR A N 1
ATOM 532 C CA . THR A 1 77 ? -26.344 -17.308 4.412 1.00 62.07 962 THR A CA 1
ATOM 533 C C . THR A 1 77 ? -25.061 -17.928 3.860 1.00 63.79 962 THR A C 1
ATOM 534 O O . THR A 1 77 ? -24.683 -19.024 4.268 1.00 64.76 962 THR A O 1
ATOM 538 N N . ARG A 1 78 ? -24.420 -17.229 2.915 1.00 64.48 963 ARG A N 1
ATOM 539 C CA . ARG A 1 78 ? -23.320 -17.787 2.142 1.00 66.78 963 ARG A CA 1
ATOM 540 C C . ARG A 1 78 ? -22.105 -18.037 3.040 1.00 66.56 963 ARG A C 1
ATOM 541 O O . ARG A 1 78 ? -21.421 -19.043 2.867 1.00 68.42 963 ARG A O 1
ATOM 549 N N . LEU A 1 79 ? -21.854 -17.129 3.993 1.00 64.51 964 LEU A N 1
ATOM 550 C CA . LEU A 1 79 ? -20.769 -17.271 4.949 1.00 64.23 964 LEU A CA 1
ATOM 551 C C . LEU A 1 79 ? -21.014 -18.474 5.862 1.00 64.23 964 LEU A C 1
ATOM 552 O O . LEU A 1 79 ? -20.063 -19.151 6.251 1.00 65.18 964 LEU A O 1
ATOM 557 N N . ALA A 1 80 ? -22.285 -18.730 6.195 1.00 63.43 965 ALA A N 1
ATOM 558 C CA . ALA A 1 80 ? -22.657 -19.853 7.044 1.00 63.74 965 ALA A CA 1
ATOM 559 C C . ALA A 1 80 ? -22.430 -21.184 6.329 1.00 66.33 965 ALA A C 1
ATOM 560 O O . ALA A 1 80 ? -22.178 -22.195 6.978 1.00 67.19 965 ALA A O 1
ATOM 562 N N . LYS A 1 81 ? -22.536 -21.176 4.996 1.00 67.81 966 LYS A N 1
ATOM 563 C CA . LYS A 1 81 ? -22.390 -22.382 4.195 1.00 70.69 966 LYS A CA 1
ATOM 564 C C . LYS A 1 81 ? -20.910 -22.720 4.040 1.00 72.31 966 LYS A C 1
ATOM 565 O O . LYS A 1 81 ? -20.556 -23.874 3.812 1.00 74.72 966 LYS A O 1
ATOM 571 N N . GLU A 1 82 ? -20.054 -21.702 4.146 1.00 71.28 967 GLU A N 1
ATOM 572 C CA . GLU A 1 82 ? -18.617 -21.898 4.074 1.00 72.86 967 GLU A CA 1
ATOM 573 C C . GLU A 1 82 ? -18.128 -22.559 5.362 1.00 72.45 967 GLU A C 1
ATOM 574 O O . GLU A 1 82 ? -17.485 -23.604 5.304 1.00 74.67 967 GLU A O 1
ATOM 580 N N . VAL A 1 83 ? -18.466 -21.972 6.519 1.00 69.90 968 VAL A N 1
ATOM 581 C CA . VAL A 1 83 ? -18.016 -22.501 7.800 1.00 69.55 968 VAL A CA 1
ATOM 582 C C . VAL A 1 83 ? -18.523 -23.936 7.968 1.00 71.17 968 VAL A C 1
ATOM 583 O O . VAL A 1 83 ? -17.828 -24.780 8.534 1.00 72.41 968 VAL A O 1
ATOM 587 N N . ALA A 1 84 ? -19.741 -24.203 7.488 1.00 71.35 969 ALA A N 1
ATOM 588 C CA . ALA A 1 84 ? -20.325 -25.532 7.562 1.00 73.25 969 ALA A CA 1
ATOM 589 C C . ALA A 1 84 ? -19.508 -26.513 6.723 1.00 76.49 969 ALA A C 1
ATOM 590 O O . ALA A 1 84 ? -19.403 -27.691 7.065 1.00 78.41 969 ALA A O 1
ATOM 592 N N . LYS A 1 85 ? -18.920 -26.009 5.631 1.00 77.37 970 LYS A N 1
ATOM 593 C CA . LYS A 1 85 ? -18.107 -26.819 4.738 1.00 80.79 970 LYS A CA 1
ATOM 594 C C . LYS A 1 85 ? -16.851 -27.331 5.447 1.00 81.82 970 LYS A C 1
ATOM 595 O O . LYS A 1 85 ? -16.347 -28.388 5.085 1.00 84.92 970 LYS A O 1
ATOM 601 N N . GLN A 1 86 ? -16.346 -26.578 6.437 1.00 79.52 971 GLN A N 1
ATOM 602 C CA . GLN A 1 86 ? -15.112 -26.921 7.131 1.00 80.41 971 GLN A CA 1
ATOM 603 C C . GLN A 1 86 ? -15.391 -27.638 8.453 1.00 79.84 971 GLN A C 1
ATOM 604 O O . GLN A 1 86 ? -14.453 -28.085 9.103 1.00 80.82 971 GLN A O 1
ATOM 610 N N . CYS A 1 87 ? -16.661 -27.730 8.865 1.00 78.54 972 CYS A N 1
ATOM 611 C CA . CYS A 1 87 ? -17.011 -28.298 10.159 1.00 78.11 972 CYS A CA 1
ATOM 612 C C . CYS A 1 87 ? -16.970 -29.827 10.126 1.00 81.30 972 CYS A C 1
ATOM 613 O O . CYS A 1 87 ? -17.648 -30.461 9.309 1.00 83.07 972 CYS A O 1
ATOM 616 N N . THR A 1 88 ? -16.207 -30.419 11.056 1.00 82.16 973 THR A N 1
ATOM 617 C CA . THR A 1 88 ? -15.999 -31.859 11.076 1.00 85.54 973 THR A CA 1
ATOM 618 C C . THR A 1 88 ? -17.154 -32.569 11.781 1.00 85.94 973 THR A C 1
ATOM 619 O O . THR A 1 88 ? -17.329 -33.790 11.568 1.00 89.01 973 THR A O 1
ATOM 623 N N . ASP A 1 89 ? -17.889 -31.840 12.647 1.00 83.23 974 ASP A N 1
ATOM 624 C CA . ASP A 1 89 ? -19.027 -32.414 13.348 1.00 83.78 974 ASP A CA 1
ATOM 625 C C . ASP A 1 89 ? -20.269 -32.310 12.459 1.00 83.74 974 ASP A C 1
ATOM 626 O O . ASP A 1 89 ? -20.677 -31.207 12.080 1.00 81.22 974 ASP A O 1
ATOM 631 N N . LYS A 1 90 ? -20.872 -33.474 12.146 1.00 86.69 975 LYS A N 1
ATOM 632 C CA . LYS A 1 90 ? -21.964 -33.546 11.184 1.00 87.42 975 LYS A CA 1
ATOM 633 C C . LYS A 1 90 ? -23.236 -32.936 11.771 1.00 85.44 975 LYS A C 1
ATOM 634 O O . LYS A 1 90 ? -23.955 -32.245 11.060 1.00 84.15 975 LYS A O 1
ATOM 640 N N . ARG A 1 91 ? -23.508 -33.194 13.057 1.00 85.47 976 ARG A N 1
ATOM 641 C CA . ARG A 1 91 ? -24.687 -32.656 13.723 1.00 84.14 976 ARG A CA 1
ATOM 642 C C . ARG A 1 91 ? -24.725 -31.130 13.622 1.00 80.50 976 ARG A C 1
ATOM 643 O O . ARG A 1 91 ? -25.747 -30.562 13.246 1.00 79.55 976 ARG A O 1
ATOM 651 N N . ILE A 1 92 ? -23.612 -30.473 13.976 1.00 78.75 977 ILE A N 1
ATOM 652 C CA . ILE A 1 92 ? -23.525 -29.018 13.963 1.00 75.63 977 ILE A CA 1
ATOM 653 C C . ILE A 1 92 ? -23.612 -28.523 12.522 1.00 75.00 977 ILE A C 1
ATOM 654 O O . ILE A 1 92 ? -24.224 -27.488 12.260 1.00 72.99 977 ILE A O 1
ATOM 659 N N . ARG A 1 93 ? -22.993 -29.277 11.606 1.00 76.94 978 ARG A N 1
ATOM 660 C CA . ARG A 1 93 ? -22.985 -28.948 10.192 1.00 77.08 978 ARG A CA 1
ATOM 661 C C . ARG A 1 93 ? -24.391 -29.075 9.607 1.00 77.65 978 ARG A C 1
ATOM 662 O O . ARG A 1 93 ? -24.724 -28.368 8.659 1.00 76.86 978 ARG A O 1
ATOM 670 N N . THR A 1 94 ? -25.208 -29.971 10.178 1.00 79.21 979 THR A N 1
ATOM 671 C CA . THR A 1 94 ? -26.567 -30.202 9.712 1.00 80.23 979 THR A CA 1
ATOM 672 C C . THR A 1 94 ? -27.488 -29.096 10.226 1.00 77.58 979 THR A C 1
ATOM 673 O O . THR A 1 94 ? -28.329 -28.584 9.465 1.00 77.13 979 THR A O 1
ATOM 677 N N . ASN A 1 95 ? -27.347 -28.761 11.521 1.00 76.13 980 ASN A N 1
ATOM 678 C CA . ASN A 1 95 ? -28.240 -27.818 12.180 1.00 74.20 980 ASN A CA 1
ATOM 679 C C . ASN A 1 95 ? -27.967 -26.380 11.738 1.00 71.36 980 ASN A C 1
ATOM 680 O O . ASN A 1 95 ? -28.865 -25.530 11.793 1.00 70.08 980 ASN A O 1
ATOM 685 N N . LEU A 1 96 ? -26.727 -26.098 11.320 1.00 70.64 981 LEU A N 1
ATOM 686 C CA . LEU A 1 96 ? -26.394 -24.781 10.795 1.00 68.43 981 LEU A CA 1
ATOM 687 C C . LEU A 1 96 ? -26.924 -24.626 9.370 1.00 69.04 981 LEU A C 1
ATOM 688 O O . LEU A 1 96 ? -27.323 -23.530 8.982 1.00 67.41 981 LEU A O 1
ATOM 693 N N . LEU A 1 97 ? -26.889 -25.714 8.584 1.00 71.62 982 LEU A N 1
ATOM 694 C CA . LEU A 1 97 ? -27.294 -25.663 7.187 1.00 72.70 982 LEU A CA 1
ATOM 695 C C . LEU A 1 97 ? -28.806 -25.482 7.102 1.00 72.82 982 LEU A C 1
ATOM 696 O O . LEU A 1 97 ? -29.303 -24.804 6.213 1.00 72.35 982 LEU A O 1
ATOM 701 N N . GLN A 1 98 ? -29.515 -26.109 8.041 1.00 73.78 983 GLN A N 1
ATOM 702 C CA . GLN A 1 98 ? -30.964 -26.059 8.124 1.00 74.37 983 GLN A CA 1
ATOM 703 C C . GLN A 1 98 ? -31.403 -24.619 8.361 1.00 71.45 983 GLN A C 1
ATOM 704 O O . GLN A 1 98 ? -32.195 -24.057 7.601 1.00 71.28 983 GLN A O 1
ATOM 710 N N . VAL A 1 99 ? -30.856 -24.033 9.427 1.00 69.38 984 VAL A N 1
ATOM 711 C CA . VAL A 1 99 ? -31.290 -22.741 9.924 1.00 67.03 984 VAL A CA 1
ATOM 712 C C . VAL A 1 99 ? -30.914 -21.638 8.930 1.00 65.40 984 VAL A C 1
ATOM 713 O O . VAL A 1 99 ? -31.676 -20.681 8.759 1.00 64.32 984 VAL A O 1
ATOM 717 N N . CYS A 1 100 ? -29.745 -21.770 8.281 1.00 65.46 985 CYS A N 1
ATOM 718 C CA . CYS A 1 100 ? -29.219 -20.698 7.450 1.00 64.19 985 CYS A CA 1
ATOM 719 C C . CYS A 1 100 ? -29.917 -20.696 6.091 1.00 65.24 985 CYS A C 1
ATOM 720 O O . CYS A 1 100 ? -30.247 -19.630 5.573 1.00 64.14 985 CYS A O 1
ATOM 723 N N . GLU A 1 101 ? -30.177 -21.894 5.544 1.00 67.53 986 GLU A N 1
ATOM 724 C CA . GLU A 1 101 ? -30.807 -22.046 4.238 1.00 69.06 986 GLU A CA 1
ATOM 725 C C . GLU A 1 101 ? -32.271 -21.608 4.257 1.00 68.71 986 GLU A C 1
ATOM 726 O O . GLU A 1 101 ? -32.900 -21.533 3.205 1.00 69.81 986 GLU A O 1
ATOM 732 N N . ARG A 1 102 ? -32.807 -21.338 5.451 1.00 67.47 987 ARG A N 1
ATOM 733 C CA . ARG A 1 102 ? -34.151 -20.809 5.633 1.00 67.13 987 ARG A CA 1
ATOM 734 C C . ARG A 1 102 ? -34.220 -19.308 5.343 1.00 65.08 987 ARG A C 1
ATOM 735 O O . ARG A 1 102 ? -35.274 -18.796 4.962 1.00 65.23 987 ARG A O 1
ATOM 743 N N . ILE A 1 103 ? -33.084 -18.622 5.506 1.00 63.44 988 ILE A N 1
ATOM 744 C CA . ILE A 1 103 ? -33.009 -17.173 5.603 1.00 61.49 988 ILE A CA 1
ATOM 745 C C . ILE A 1 103 ? -33.347 -16.526 4.261 1.00 61.81 988 ILE A C 1
ATOM 746 O O . ILE A 1 103 ? -34.096 -15.546 4.227 1.00 61.03 988 ILE A O 1
ATOM 751 N N . PRO A 1 104 ? -32.812 -17.013 3.118 1.00 63.15 989 PRO A N 1
ATOM 752 C CA . PRO A 1 104 ? -33.129 -16.418 1.817 1.00 63.83 989 PRO A CA 1
ATOM 753 C C . PRO A 1 104 ? -34.618 -16.309 1.481 1.00 64.46 989 PRO A C 1
ATOM 754 O O . PRO A 1 104 ? -35.043 -15.308 0.911 1.00 64.08 989 PRO A O 1
ATOM 758 N N . THR A 1 105 ? -35.397 -17.333 1.849 1.00 65.63 990 THR A N 1
ATOM 759 C CA . THR A 1 105 ? -36.825 -17.373 1.559 1.00 66.67 990 THR A CA 1
ATOM 760 C C . THR A 1 105 ? -37.569 -16.313 2.374 1.00 65.04 990 THR A C 1
ATOM 761 O O . THR A 1 105 ? -38.468 -15.657 1.864 1.00 65.27 990 THR A O 1
ATOM 765 N N . ILE A 1 106 ? -37.176 -16.146 3.640 1.00 63.61 991 ILE A N 1
ATOM 766 C CA . ILE A 1 106 ? -37.828 -15.227 4.561 1.00 62.43 991 ILE A CA 1
ATOM 767 C C . ILE A 1 106 ? -37.578 -13.781 4.126 1.00 61.06 991 ILE A C 1
ATOM 768 O O . ILE A 1 106 ? -38.516 -12.988 4.019 1.00 61.06 991 ILE A O 1
ATOM 773 N N . SER A 1 107 ? -36.308 -13.430 3.887 1.00 60.12 992 SER A N 1
ATOM 774 C CA . SER A 1 107 ? -35.964 -12.088 3.441 1.00 59.17 992 SER A CA 1
ATOM 775 C C . SER A 1 107 ? -36.686 -11.731 2.141 1.00 60.24 992 SER A C 1
ATOM 776 O O . SER A 1 107 ? -37.043 -10.574 1.942 1.00 59.78 992 SER A O 1
ATOM 779 N N . THR A 1 108 ? -36.895 -12.714 1.256 1.00 61.89 993 THR A N 1
ATOM 780 C CA . THR A 1 108 ? -37.597 -12.475 0.003 1.00 63.24 993 THR A CA 1
ATOM 781 C C . THR A 1 108 ? -39.051 -12.105 0.289 1.00 63.44 993 THR A C 1
ATOM 782 O O . THR A 1 108 ? -39.584 -11.188 -0.325 1.00 63.62 993 THR A O 1
ATOM 786 N N . GLN A 1 109 ? -39.667 -12.818 1.236 1.00 63.64 994 GLN A N 1
ATOM 787 C CA . GLN A 1 109 ? -41.030 -12.551 1.658 1.00 64.14 994 GLN A CA 1
ATOM 788 C C . GLN A 1 109 ? -41.107 -11.233 2.423 1.00 62.60 994 GLN A C 1
ATOM 789 O O . GLN A 1 109 ? -42.144 -10.574 2.395 1.00 63.07 994 GLN A O 1
ATOM 795 N N . LEU A 1 110 ? -40.019 -10.878 3.120 1.00 61.02 995 LEU A N 1
ATOM 796 C CA . LEU A 1 110 ? -39.914 -9.617 3.834 1.00 59.77 995 LEU A CA 1
ATOM 797 C C . LEU A 1 110 ? -40.008 -8.473 2.823 1.00 59.80 995 LEU A C 1
ATOM 798 O O . LEU A 1 110 ? -40.813 -7.542 3.008 1.00 59.92 995 LEU A O 1
ATOM 803 N N . LYS A 1 111 ? -39.210 -8.576 1.745 1.00 60.01 996 LYS A N 1
ATOM 804 C CA . LYS A 1 111 ? -39.201 -7.597 0.668 1.00 60.44 996 LYS A CA 1
ATOM 805 C C . LYS A 1 111 ? -40.601 -7.433 0.091 1.00 61.72 996 LYS A C 1
ATOM 806 O O . LYS A 1 111 ? -41.037 -6.310 -0.128 1.00 61.82 996 LYS A O 1
ATOM 812 N N . ILE A 1 112 ? -41.267 -8.565 -0.175 1.00 62.93 997 ILE A N 1
ATOM 813 C CA . ILE A 1 112 ? -42.623 -8.578 -0.685 1.00 64.42 997 ILE A CA 1
ATOM 814 C C . ILE A 1 112 ? -43.509 -7.801 0.287 1.00 64.05 997 ILE A C 1
ATOM 815 O O . ILE A 1 112 ? -44.156 -6.822 -0.108 1.00 64.55 997 ILE A O 1
ATOM 820 N N . LEU A 1 113 ? -43.526 -8.219 1.557 1.00 63.47 998 LEU A N 1
ATOM 821 C CA . LEU A 1 113 ? -44.461 -7.667 2.525 1.00 63.72 998 LEU A CA 1
ATOM 822 C C . LEU A 1 113 ? -44.159 -6.194 2.785 1.00 62.79 998 LEU A C 1
ATOM 823 O O . LEU A 1 113 ? -45.079 -5.428 3.088 1.00 63.52 998 LEU A O 1
ATOM 828 N N . SER A 1 114 ? -42.871 -5.811 2.682 1.00 61.49 999 SER A N 1
ATOM 829 C CA . SER A 1 114 ? -42.434 -4.443 2.905 1.00 60.79 999 SER A CA 1
ATOM 830 C C . SER A 1 114 ? -42.894 -3.531 1.776 1.00 61.70 999 SER A C 1
ATOM 831 O O . SER A 1 114 ? -43.228 -2.355 2.042 1.00 61.97 999 SER A O 1
ATOM 834 N N . THR A 1 115 ? -42.852 -4.055 0.539 1.00 62.42 1000 THR A N 1
ATOM 835 C CA . THR A 1 115 ? -43.370 -3.344 -0.620 1.00 63.62 1000 THR A CA 1
ATOM 836 C C . THR A 1 115 ? -44.877 -3.170 -0.468 1.00 64.82 1000 THR A C 1
ATOM 837 O O . THR A 1 115 ? -45.413 -2.171 -0.932 1.00 65.68 1000 THR A O 1
ATOM 841 N N . VAL A 1 116 ? -45.532 -4.138 0.188 1.00 65.15 1001 VAL A N 1
ATOM 842 C CA . VAL A 1 116 ? -46.970 -4.112 0.434 1.00 66.60 1001 VAL A CA 1
ATOM 843 C C . VAL A 1 116 ? -47.295 -2.988 1.415 1.00 66.47 1001 VAL A C 1
ATOM 844 O O . VAL A 1 116 ? -48.115 -2.113 1.109 1.00 67.58 1001 VAL A O 1
ATOM 848 N N . LYS A 1 117 ? -46.658 -3.040 2.595 1.00 65.34 1002 LYS A N 1
ATOM 849 C CA . LYS A 1 117 ? -46.908 -2.069 3.648 1.00 65.51 1002 LYS A CA 1
ATOM 850 C C . LYS A 1 117 ? -46.586 -0.653 3.161 1.00 65.48 1002 LYS A C 1
ATOM 851 O O . LYS A 1 117 ? -47.321 0.291 3.466 1.00 66.57 1002 LYS A O 1
ATOM 857 N N . ALA A 1 118 ? -45.484 -0.523 2.406 1.00 64.51 1003 ALA A N 1
ATOM 858 C CA . ALA A 1 118 ? -45.026 0.756 1.883 1.00 64.70 1003 ALA A CA 1
ATOM 859 C C . ALA A 1 118 ? -46.119 1.436 1.061 1.00 66.45 1003 ALA A C 1
ATOM 860 O O . ALA A 1 118 ? -46.324 2.644 1.178 1.00 67.23 1003 ALA A O 1
ATOM 862 N N . THR A 1 119 ? -46.812 0.650 0.231 1.00 67.29 1004 THR A N 1
ATOM 863 C CA . THR A 1 119 ? -47.799 1.180 -0.694 1.00 69.06 1004 THR A CA 1
ATOM 864 C C . THR A 1 119 ? -49.100 1.505 0.041 1.00 70.40 1004 THR A C 1
ATOM 865 O O . THR A 1 119 ? -49.852 2.373 -0.399 1.00 71.85 1004 THR A O 1
ATOM 869 N N . MET A 1 120 ? -49.360 0.801 1.153 1.00 70.16 1005 MET A N 1
ATOM 870 C CA . MET A 1 120 ? -50.546 1.052 1.959 1.00 71.75 1005 MET A CA 1
ATOM 871 C C . MET A 1 120 ? -50.386 2.347 2.747 1.00 71.96 1005 MET A C 1
ATOM 872 O O . MET A 1 120 ? -51.367 3.033 3.011 1.00 73.77 1005 MET A O 1
ATOM 877 N N . LEU A 1 121 ? -49.149 2.662 3.147 1.00 70.38 1006 LEU A N 1
ATOM 878 C CA . LEU A 1 121 ? -48.873 3.896 3.858 1.00 70.74 1006 LEU A CA 1
ATOM 879 C C . LEU A 1 121 ? -49.228 5.072 2.952 1.00 72.10 1006 LEU A C 1
ATOM 880 O O . LEU A 1 121 ? -48.627 5.234 1.890 1.00 71.60 1006 LEU A O 1
ATOM 885 N N . GLY A 1 122 ? -50.229 5.860 3.374 1.00 74.12 1007 GLY A N 1
ATOM 886 C CA . GLY A 1 122 ? -50.612 7.095 2.703 1.00 75.74 1007 GLY A CA 1
ATOM 887 C C . GLY A 1 122 ? -52.019 7.017 2.119 1.00 77.66 1007 GLY A C 1
ATOM 888 O O . GLY A 1 122 ? -52.752 8.007 2.123 1.00 79.76 1007 GLY A O 1
ATOM 889 N N . ARG A 1 123 ? -52.379 5.838 1.597 1.00 77.19 1008 ARG A N 1
ATOM 890 C CA . ARG A 1 123 ? -53.651 5.643 0.921 1.00 79.02 1008 ARG A CA 1
ATOM 891 C C . ARG A 1 123 ? -54.785 5.620 1.944 1.00 80.91 1008 ARG A C 1
ATOM 892 O O . ARG A 1 123 ? -54.602 5.151 3.064 1.00 80.43 1008 ARG A O 1
ATOM 900 N N . THR A 1 124 ? -55.955 6.121 1.538 1.00 83.32 1009 THR A N 1
ATOM 901 C CA . THR A 1 124 ? -57.146 6.130 2.375 1.00 85.70 1009 THR A CA 1
ATOM 902 C C . THR A 1 124 ? -58.085 4.999 1.954 1.00 86.73 1009 THR A C 1
ATOM 903 O O . THR A 1 124 ? -58.998 4.644 2.699 1.00 88.64 1009 THR A O 1
ATOM 907 N N . ASN A 1 125 ? -57.844 4.428 0.765 1.00 85.77 1010 ASN A N 1
ATOM 908 C CA . ASN A 1 125 ? -58.704 3.399 0.194 1.00 87.00 1010 ASN A CA 1
ATOM 909 C C . ASN A 1 125 ? -58.461 2.060 0.890 1.00 86.06 1010 ASN A C 1
ATOM 910 O O . ASN A 1 125 ? -59.146 1.085 0.595 1.00 87.27 1010 ASN A O 1
ATOM 915 N N . ILE A 1 126 ? -57.485 2.019 1.811 1.00 84.12 1011 ILE A N 1
ATOM 916 C CA . ILE A 1 126 ? -57.170 0.816 2.565 1.00 83.27 1011 ILE A CA 1
ATOM 917 C C . ILE A 1 126 ? -57.982 0.815 3.859 1.00 85.34 1011 ILE A C 1
ATOM 918 O O . ILE A 1 126 ? -58.154 1.857 4.486 1.00 86.24 1011 ILE A O 1
ATOM 923 N N . SER A 1 127 ? -58.488 -0.365 4.236 1.00 86.45 1012 SER A N 1
ATOM 924 C CA . SER A 1 127 ? -59.205 -0.559 5.486 1.00 88.69 1012 SER A CA 1
ATOM 925 C C . SER A 1 127 ? -58.223 -0.766 6.640 1.00 87.11 1012 SER A C 1
ATOM 926 O O . SER A 1 127 ? -57.060 -1.111 6.426 1.00 84.30 1012 SER A O 1
ATOM 929 N N . ASP A 1 128 ? -58.723 -0.584 7.868 1.00 89.24 1013 ASP A N 1
ATOM 930 C CA . ASP A 1 128 ? -57.918 -0.767 9.064 1.00 88.31 1013 ASP A CA 1
ATOM 931 C C . ASP A 1 128 ? -57.595 -2.247 9.248 1.00 87.70 1013 ASP A C 1
ATOM 932 O O . ASP A 1 128 ? -56.522 -2.586 9.733 1.00 85.58 1013 ASP A O 1
ATOM 937 N N . GLU A 1 129 ? -58.532 -3.123 8.866 1.00 89.83 1014 GLU A N 1
ATOM 938 C CA . GLU A 1 129 ? -58.313 -4.558 8.960 1.00 89.75 1014 GLU A CA 1
ATOM 939 C C . GLU A 1 129 ? -57.110 -4.937 8.097 1.00 86.21 1014 GLU A C 1
ATOM 940 O O . GLU A 1 129 ? -56.184 -5.602 8.563 1.00 84.55 1014 GLU A O 1
ATOM 946 N N . GLU A 1 130 ? -57.134 -4.479 6.840 1.00 85.29 1015 GLU A N 1
ATOM 947 C CA . GLU A 1 130 ? -56.134 -4.841 5.848 1.00 82.60 1015 GLU A CA 1
ATOM 948 C C . GLU A 1 130 ? -54.799 -4.163 6.151 1.00 79.61 1015 GLU A C 1
ATOM 949 O O . GLU A 1 130 ? -53.750 -4.660 5.751 1.00 77.45 1015 GLU A O 1
ATOM 955 N N . SER A 1 131 ? -54.846 -3.011 6.830 1.00 79.77 1016 SER A N 1
ATOM 956 C CA . SER A 1 131 ? -53.641 -2.286 7.196 1.00 77.40 1016 SER A CA 1
ATOM 957 C C . SER A 1 131 ? -52.941 -2.991 8.359 1.00 76.54 1016 SER A C 1
ATOM 958 O O . SER A 1 131 ? -51.732 -3.205 8.318 1.00 74.17 1016 SER A O 1
ATOM 961 N N . GLU A 1 132 ? -53.718 -3.331 9.393 1.00 78.71 1017 GLU A N 1
ATOM 962 C CA . GLU A 1 132 ? -53.205 -3.996 10.578 1.00 78.55 1017 GLU A CA 1
ATOM 963 C C . GLU A 1 132 ? -52.653 -5.375 10.221 1.00 77.31 1017 GLU A C 1
ATOM 964 O O . GLU A 1 132 ? -51.588 -5.749 10.707 1.00 75.59 1017 GLU A O 1
ATOM 970 N N . GLN A 1 133 ? -53.369 -6.109 9.361 1.00 78.35 1018 GLN A N 1
ATOM 971 C CA . GLN A 1 133 ? -52.991 -7.468 9.012 1.00 77.86 1018 GLN A CA 1
ATOM 972 C C . GLN A 1 133 ? -51.688 -7.465 8.219 1.00 74.80 1018 GLN A C 1
ATOM 973 O O . GLN A 1 133 ? -50.800 -8.275 8.484 1.00 73.63 1018 GLN A O 1
ATOM 979 N N . ALA A 1 134 ? -51.573 -6.545 7.257 1.00 73.75 1019 ALA A N 1
ATOM 980 C CA . ALA A 1 134 ? -50.345 -6.398 6.488 1.00 71.23 1019 ALA A CA 1
ATOM 981 C C . ALA A 1 134 ? -49.149 -6.102 7.399 1.00 69.31 1019 ALA A C 1
ATOM 982 O O . ALA A 1 134 ? -48.026 -6.492 7.081 1.00 67.51 1019 ALA A O 1
ATOM 984 N N . THR A 1 135 ? -49.403 -5.394 8.511 1.00 69.93 1020 THR A N 1
ATOM 985 C CA . THR A 1 135 ? -48.376 -5.027 9.478 1.00 68.57 1020 THR A CA 1
ATOM 986 C C . THR A 1 135 ? -47.998 -6.253 10.302 1.00 68.62 1020 THR A C 1
ATOM 987 O O . THR A 1 135 ? -46.827 -6.444 10.612 1.00 66.91 1020 THR A O 1
ATOM 991 N N . GLU A 1 136 ? -49.009 -7.052 10.669 1.00 70.85 1021 GLU A N 1
ATOM 992 C CA . GLU A 1 136 ? -48.809 -8.265 11.444 1.00 71.49 1021 GLU A CA 1
ATOM 993 C C . GLU A 1 136 ? -47.942 -9.246 10.658 1.00 69.97 1021 GLU A C 1
ATOM 994 O O . GLU A 1 136 ? -47.034 -9.862 11.218 1.00 69.05 1021 GLU A O 1
ATOM 1000 N N . MET A 1 137 ? -48.248 -9.382 9.359 1.00 69.98 1022 MET A N 1
ATOM 1001 C CA . MET A 1 137 ? -47.509 -10.261 8.466 1.00 69.01 1022 MET A CA 1
ATOM 1002 C C . MET A 1 137 ? -46.035 -9.861 8.432 1.00 66.42 1022 MET A C 1
ATOM 1003 O O . MET A 1 137 ? -45.159 -10.721 8.464 1.00 65.70 1022 MET A O 1
ATOM 1008 N N . LEU A 1 138 ? -45.788 -8.549 8.366 1.00 65.32 1023 LEU A N 1
ATOM 1009 C CA . LEU A 1 138 ? -44.448 -7.994 8.248 1.00 63.20 1023 LEU A CA 1
ATOM 1010 C C . LEU A 1 138 ? -43.643 -8.290 9.515 1.00 62.53 1023 LEU A C 1
ATOM 1011 O O . LEU A 1 138 ? -42.475 -8.668 9.433 1.00 61.20 1023 LEU A O 1
ATOM 1016 N N . VAL A 1 139 ? -44.287 -8.130 10.678 1.00 63.74 1024 VAL A N 1
ATOM 1017 C CA . VAL A 1 139 ? -43.692 -8.425 11.973 1.00 63.64 1024 VAL A CA 1
ATOM 1018 C C . VAL A 1 139 ? -43.375 -9.920 12.088 1.00 63.97 1024 VAL A C 1
ATOM 1019 O O . VAL A 1 139 ? -42.321 -10.288 12.603 1.00 62.98 1024 VAL A O 1
ATOM 1023 N N . HIS A 1 140 ? -44.300 -10.775 11.630 1.00 65.61 1025 HIS A N 1
ATOM 1024 C CA . HIS A 1 140 ? -44.144 -12.220 11.709 1.00 66.47 1025 HIS A CA 1
ATOM 1025 C C . HIS A 1 140 ? -42.855 -12.625 10.991 1.00 64.66 1025 HIS A C 1
ATOM 1026 O O . HIS A 1 140 ? -42.033 -13.357 11.554 1.00 64.37 1025 HIS A O 1
ATOM 1033 N N . ASN A 1 141 ? -42.650 -12.100 9.774 1.00 63.63 1026 ASN A N 1
ATOM 1034 C CA . ASN A 1 141 ? -41.484 -12.448 8.973 1.00 62.37 1026 ASN A CA 1
ATOM 1035 C C . ASN A 1 141 ? -40.227 -11.828 9.595 1.00 60.56 1026 ASN A C 1
ATOM 1036 O O . ASN A 1 141 ? -39.140 -12.394 9.504 1.00 59.83 1026 ASN A O 1
ATOM 1041 N N . ALA A 1 142 ? -40.377 -10.654 10.222 1.00 60.08 1027 ALA A N 1
ATOM 1042 C CA . ALA A 1 142 ? -39.262 -9.968 10.856 1.00 58.70 1027 ALA A CA 1
ATOM 1043 C C . ALA A 1 142 ? -38.741 -10.778 12.043 1.00 58.93 1027 ALA A C 1
ATOM 1044 O O . ALA A 1 142 ? -37.533 -10.959 12.175 1.00 57.89 1027 ALA A O 1
ATOM 1046 N N . GLN A 1 143 ? -39.664 -11.239 12.900 1.00 60.52 1028 GLN A N 1
ATOM 1047 C CA . GLN A 1 143 ? -39.320 -11.974 14.105 1.00 61.18 1028 GLN A CA 1
ATOM 1048 C C . GLN A 1 143 ? -38.573 -13.244 13.717 1.00 61.05 1028 GLN A C 1
ATOM 1049 O O . GLN A 1 143 ? -37.583 -13.597 14.352 1.00 60.60 1028 GLN A O 1
ATOM 1055 N N . ASN A 1 144 ? -39.042 -13.906 12.657 1.00 61.71 1029 ASN A N 1
ATOM 1056 C CA . ASN A 1 144 ? -38.446 -15.150 12.201 1.00 62.05 1029 ASN A CA 1
ATOM 1057 C C . ASN A 1 144 ? -37.046 -14.889 11.661 1.00 60.32 1029 ASN A C 1
ATOM 1058 O O . ASN A 1 144 ? -36.110 -15.606 12.007 1.00 60.24 1029 ASN A O 1
ATOM 1063 N N . LEU A 1 145 ? -36.909 -13.871 10.810 1.00 59.23 1030 LEU A N 1
ATOM 1064 C CA . LEU A 1 145 ? -35.618 -13.561 10.220 1.00 57.98 1030 LEU A CA 1
ATOM 1065 C C . LEU A 1 145 ? -34.589 -13.326 11.330 1.00 57.18 1030 LEU A C 1
ATOM 1066 O O . LEU A 1 145 ? -33.508 -13.910 11.312 1.00 56.93 1030 LEU A O 1
ATOM 1071 N N . MET A 1 146 ? -34.953 -12.488 12.306 1.00 57.05 1031 MET A N 1
ATOM 1072 C CA . MET A 1 146 ? -34.032 -12.074 13.345 1.00 56.49 1031 MET A CA 1
ATOM 1073 C C . MET A 1 146 ? -33.692 -13.259 14.247 1.00 57.32 1031 MET A C 1
ATOM 1074 O O . MET A 1 146 ? -32.586 -13.341 14.775 1.00 56.84 1031 MET A O 1
ATOM 1079 N N . GLN A 1 147 ? -34.658 -14.158 14.433 1.00 58.86 1032 GLN A N 1
ATOM 1080 C CA . GLN A 1 147 ? -34.464 -15.362 15.226 1.00 60.07 1032 GLN A CA 1
ATOM 1081 C C . GLN A 1 147 ? -33.554 -16.329 14.466 1.00 60.05 1032 GLN A C 1
ATOM 1082 O O . GLN A 1 147 ? -32.652 -16.930 15.056 1.00 60.21 1032 GLN A O 1
ATOM 1088 N N . SER A 1 148 ? -33.799 -16.484 13.155 1.00 60.14 1033 SER A N 1
ATOM 1089 C CA . SER A 1 148 ? -32.977 -17.354 12.322 1.00 60.45 1033 SER A CA 1
ATOM 1090 C C . SER A 1 148 ? -31.511 -16.921 12.367 1.00 59.25 1033 SER A C 1
ATOM 1091 O O . SER A 1 148 ? -30.635 -17.761 12.572 1.00 59.75 1033 SER A O 1
ATOM 1094 N N . VAL A 1 149 ? -31.262 -15.618 12.160 1.00 57.95 1034 VAL A N 1
ATOM 1095 C CA . VAL A 1 149 ? -29.911 -15.082 12.075 1.00 57.09 1034 VAL A CA 1
ATOM 1096 C C . VAL A 1 149 ? -29.215 -15.287 13.420 1.00 57.17 1034 VAL A C 1
ATOM 1097 O O . VAL A 1 149 ? -28.069 -15.716 13.463 1.00 57.18 1034 VAL A O 1
ATOM 1101 N N . LYS A 1 150 ? -29.932 -14.975 14.505 1.00 57.51 1035 LYS A N 1
ATOM 1102 C CA . LYS A 1 150 ? -29.466 -15.162 15.868 1.00 57.97 1035 LYS A CA 1
ATOM 1103 C C . LYS A 1 150 ? -28.968 -16.588 16.085 1.00 59.02 1035 LYS A C 1
ATOM 1104 O O . LYS A 1 150 ? -27.919 -16.790 16.691 1.00 59.05 1035 LYS A O 1
ATOM 1110 N N . GLU A 1 151 ? -29.723 -17.574 15.600 1.00 60.17 1036 GLU A N 1
ATOM 1111 C CA . GLU A 1 151 ? -29.355 -18.966 15.791 1.00 61.56 1036 GLU A CA 1
ATOM 1112 C C . GLU A 1 151 ? -28.272 -19.363 14.788 1.00 61.37 1036 GLU A C 1
ATOM 1113 O O . GLU A 1 151 ? -27.432 -20.214 15.100 1.00 62.21 1036 GLU A O 1
ATOM 1119 N N . THR A 1 152 ? -28.283 -18.745 13.599 1.00 60.53 1037 THR A N 1
ATOM 1120 C CA . THR A 1 152 ? -27.211 -18.942 12.632 1.00 60.60 1037 THR A CA 1
ATOM 1121 C C . THR A 1 152 ? -25.876 -18.443 13.202 1.00 59.86 1037 THR A C 1
ATOM 1122 O O . THR A 1 152 ? -24.819 -18.994 12.896 1.00 60.45 1037 THR A O 1
ATOM 1126 N N . VAL A 1 153 ? -25.916 -17.383 14.015 1.00 58.81 1038 VAL A N 1
ATOM 1127 C CA . VAL A 1 153 ? -24.705 -16.855 14.620 1.00 58.41 1038 VAL A CA 1
ATOM 1128 C C . VAL A 1 153 ? -24.138 -17.888 15.601 1.00 59.52 1038 VAL A C 1
ATOM 1129 O O . VAL A 1 153 ? -22.992 -18.301 15.462 1.00 59.89 1038 VAL A O 1
ATOM 1133 N N . ARG A 1 154 ? -24.971 -18.327 16.554 1.00 60.29 1039 ARG A N 1
ATOM 1134 C CA . ARG A 1 154 ? -24.562 -19.222 17.625 1.00 61.57 1039 ARG A CA 1
ATOM 1135 C C . ARG A 1 154 ? -23.968 -20.508 17.058 1.00 62.90 1039 ARG A C 1
ATOM 1136 O O . ARG A 1 154 ? -22.899 -20.926 17.489 1.00 63.53 1039 ARG A O 1
ATOM 1144 N N . GLU A 1 155 ? -24.656 -21.105 16.079 1.00 63.65 1040 GLU A N 1
ATOM 1145 C CA . GLU A 1 155 ? -24.227 -22.337 15.440 1.00 65.29 1040 GLU A CA 1
ATOM 1146 C C . GLU A 1 155 ? -22.881 -22.141 14.744 1.00 65.19 1040 GLU A C 1
ATOM 1147 O O . GLU A 1 155 ? -22.084 -23.072 14.659 1.00 66.70 1040 GLU A O 1
ATOM 1153 N N . ALA A 1 156 ? -22.622 -20.935 14.235 1.00 63.89 1041 ALA A N 1
ATOM 1154 C CA . ALA A 1 156 ? -21.319 -20.607 13.671 1.00 64.02 1041 ALA A CA 1
ATOM 1155 C C . ALA A 1 156 ? -20.245 -20.597 14.762 1.00 64.15 1041 ALA A C 1
ATOM 1156 O O . ALA A 1 156 ? -19.079 -20.975 14.520 1.00 65.30 1041 ALA A O 1
ATOM 1158 N N . GLU A 1 157 ? -20.632 -20.168 15.967 1.00 63.47 1042 GLU A N 1
ATOM 1159 C CA . GLU A 1 157 ? -19.702 -20.115 17.082 1.00 63.84 1042 GLU A CA 1
ATOM 1160 C C . GLU A 1 157 ? -19.386 -21.539 17.533 1.00 65.62 1042 GLU A C 1
ATOM 1161 O O . GLU A 1 157 ? -18.269 -21.825 17.969 1.00 66.28 1042 GLU A O 1
ATOM 1167 N N . ALA A 1 158 ? -20.389 -22.421 17.417 1.00 66.59 1043 ALA A N 1
ATOM 1168 C CA . ALA A 1 158 ? -20.230 -23.827 17.741 1.00 68.66 1043 ALA A CA 1
ATOM 1169 C C . ALA A 1 158 ? -19.435 -24.534 16.644 1.00 69.89 1043 ALA A C 1
ATOM 1170 O O . ALA A 1 158 ? -18.624 -25.412 16.937 1.00 71.48 1043 ALA A O 1
ATOM 1172 N N . ALA A 1 159 ? -19.667 -24.143 15.384 1.00 69.43 1044 ALA A N 1
ATOM 1173 C CA . ALA A 1 159 ? -18.991 -24.767 14.254 1.00 70.97 1044 ALA A CA 1
ATOM 1174 C C . ALA A 1 159 ? -17.519 -24.350 14.211 1.00 71.01 1044 ALA A C 1
ATOM 1175 O O . ALA A 1 159 ? -16.695 -25.119 13.721 1.00 72.85 1044 ALA A O 1
ATOM 1177 N N . SER A 1 160 ? -17.205 -23.150 14.726 1.00 69.23 1045 SER A N 1
ATOM 1178 C CA . SER A 1 160 ? -15.838 -22.628 14.774 1.00 69.45 1045 SER A CA 1
ATOM 1179 C C . SER A 1 160 ? -14.899 -23.494 15.618 1.00 70.97 1045 SER A C 1
ATOM 1180 O O . SER A 1 160 ? -13.686 -23.484 15.398 1.00 72.16 1045 SER A O 1
ATOM 1183 N N . ILE A 1 161 ? -15.449 -24.215 16.602 1.00 71.28 1046 ILE A N 1
ATOM 1184 C CA . ILE A 1 161 ? -14.663 -25.070 17.479 1.00 72.80 1046 ILE A CA 1
ATOM 1185 C C . ILE A 1 161 ? -14.296 -26.366 16.750 1.00 75.24 1046 ILE A C 1
ATOM 1186 O O . ILE A 1 161 ? -13.244 -26.944 17.013 1.00 76.83 1046 ILE A O 1
ATOM 1191 N N . LYS A 1 162 ? -15.173 -26.819 15.840 1.00 75.66 1047 LYS A N 1
ATOM 1192 C CA . LYS A 1 162 ? -15.035 -28.110 15.190 1.00 78.26 1047 LYS A CA 1
ATOM 1193 C C . LYS A 1 162 ? -14.551 -27.963 13.747 1.00 79.21 1047 LYS A C 1
ATOM 1194 O O . LYS A 1 162 ? -14.961 -28.740 12.883 1.00 81.01 1047 LYS A O 1
ATOM 1200 N N . ILE A 1 163 ? -13.670 -26.988 13.488 1.00 78.43 1048 ILE A N 1
ATOM 1201 C CA . ILE A 1 163 ? -13.143 -26.764 12.149 1.00 79.69 1048 ILE A CA 1
ATOM 1202 C C . ILE A 1 163 ? -11.962 -27.706 11.923 1.00 82.70 1048 ILE A C 1
ATOM 1203 O O . ILE A 1 163 ? -11.150 -27.913 12.822 1.00 83.07 1048 ILE A O 1
ATOM 1208 N N . ARG A 1 164 ? -11.878 -28.262 10.707 1.00 85.08 1049 ARG A N 1
ATOM 1209 C CA . ARG A 1 164 ? -10.784 -29.141 10.321 1.00 88.48 1049 ARG A CA 1
ATOM 1210 C C . ARG A 1 164 ? -9.483 -28.340 10.294 1.00 88.64 1049 ARG A C 1
ATOM 1211 O O . ARG A 1 164 ? -9.480 -27.184 9.875 1.00 87.10 1049 ARG A O 1
ATOM 1219 N N . THR A 1 165 ? -8.389 -28.973 10.742 1.00 90.75 1050 THR A N 1
ATOM 1220 C CA . THR A 1 165 ? -7.096 -28.318 10.914 1.00 91.18 1050 THR A CA 1
ATOM 1221 C C . THR A 1 165 ? -6.597 -27.791 9.570 1.00 92.89 1050 THR A C 1
ATOM 1222 O O . THR A 1 165 ? -5.949 -26.749 9.517 1.00 92.34 1050 THR A O 1
ATOM 1226 N N . ASP A 1 166 ? -6.871 -28.544 8.500 1.00 95.43 1051 ASP A N 1
ATOM 1227 C CA . ASP A 1 166 ? -6.623 -28.089 7.142 1.00 97.20 1051 ASP A CA 1
ATOM 1228 C C . ASP A 1 166 ? -7.839 -27.289 6.678 1.00 94.59 1051 ASP A C 1
ATOM 1229 O O . ASP A 1 166 ? -8.618 -27.752 5.844 1.00 95.64 1051 ASP A O 1
ATOM 1234 N N . ALA A 1 167 ? -7.984 -26.079 7.236 1.00 91.44 1052 ALA A N 1
ATOM 1235 C CA . ALA A 1 167 ? -9.159 -25.249 7.015 1.00 88.70 1052 ALA A CA 1
ATOM 1236 C C . ALA A 1 167 ? -8.939 -24.340 5.810 1.00 89.66 1052 ALA A C 1
ATOM 1237 O O . ALA A 1 167 ? -7.866 -23.759 5.657 1.00 90.91 1052 ALA A O 1
ATOM 1239 N N . GLY A 1 168 ? -9.975 -24.219 4.973 1.00 89.32 1053 GLY A N 1
ATOM 1240 C CA . GLY A 1 168 ? -9.972 -23.279 3.867 1.00 89.95 1053 GLY A CA 1
ATOM 1241 C C . GLY A 1 168 ? -10.417 -21.894 4.329 1.00 86.64 1053 GLY A C 1
ATOM 1242 O O . GLY A 1 168 ? -9.777 -20.895 4.007 1.00 87.08 1053 GLY A O 1
ATOM 1243 N N . PHE A 1 169 ? -11.518 -21.858 5.092 1.00 83.70 1054 PHE A N 1
ATOM 1244 C CA . PHE A 1 169 ? -12.133 -20.613 5.525 1.00 80.68 1054 PHE A CA 1
ATOM 1245 C C . PHE A 1 169 ? -12.368 -20.653 7.034 1.00 78.47 1054 PHE A C 1
ATOM 1246 O O . PHE A 1 169 ? -12.916 -21.634 7.547 1.00 78.17 1054 PHE A O 1
ATOM 1254 N N . THR A 1 170 ? -11.982 -19.564 7.723 1.00 77.23 1055 THR A N 1
ATOM 1255 C CA . THR A 1 170 ? -12.128 -19.469 9.169 1.00 75.34 1055 THR A CA 1
ATOM 1256 C C . THR A 1 170 ? -12.373 -18.022 9.597 1.00 73.16 1055 THR A C 1
ATOM 1257 O O . THR A 1 170 ? -11.639 -17.111 9.210 1.00 73.79 1055 THR A O 1
ATOM 1261 N N . LEU A 1 171 ? -13.403 -17.838 10.435 1.00 70.80 1056 LEU A N 1
ATOM 1262 C CA . LEU A 1 171 ? -13.754 -16.536 10.981 1.00 68.87 1056 LEU A CA 1
ATOM 1263 C C . LEU A 1 171 ? -12.940 -16.279 12.246 1.00 68.65 1056 LEU A C 1
ATOM 1264 O O . LEU A 1 171 ? -12.451 -17.209 12.866 1.00 69.60 1056 LEU A O 1
ATOM 1269 N N . ARG A 1 172 ? -12.834 -15.007 12.638 1.00 67.89 1057 ARG A N 1
ATOM 1270 C CA . ARG A 1 172 ? -12.206 -14.619 13.888 1.00 67.71 1057 ARG A CA 1
ATOM 1271 C C . ARG A 1 172 ? -13.276 -14.461 14.968 1.00 65.81 1057 ARG A C 1
ATOM 1272 O O . ARG A 1 172 ? -14.299 -13.827 14.732 1.00 64.31 1057 ARG A O 1
ATOM 1280 N N . TRP A 1 173 ? -13.027 -15.038 16.153 1.00 65.91 1058 TRP A N 1
ATOM 1281 C CA . TRP A 1 173 ? -13.927 -14.910 17.289 1.00 64.73 1058 TRP A CA 1
ATOM 1282 C C . TRP A 1 173 ? -13.175 -14.323 18.477 1.00 65.28 1058 TRP A C 1
ATOM 1283 O O . TRP A 1 173 ? -12.565 -15.055 19.248 1.00 66.57 1058 TRP A O 1
ATOM 1294 N N . VAL A 1 174 ? -13.209 -12.993 18.602 1.00 65.03 1059 VAL A N 1
ATOM 1295 C CA . VAL A 1 174 ? -12.543 -12.290 19.687 1.00 65.77 1059 VAL A CA 1
ATOM 1296 C C . VAL A 1 174 ? -13.536 -11.303 20.293 1.00 65.05 1059 VAL A C 1
ATOM 1297 O O . VAL A 1 174 ? -14.202 -10.569 19.568 1.00 64.24 1059 VAL A O 1
ATOM 1301 N N . ARG A 1 175 ? -13.613 -11.301 21.628 1.00 65.70 1060 ARG A N 1
ATOM 1302 C CA . ARG A 1 175 ? -14.523 -10.439 22.357 1.00 65.71 1060 ARG A CA 1
ATOM 1303 C C . ARG A 1 175 ? -14.099 -8.990 22.160 1.00 66.50 1060 ARG A C 1
ATOM 1304 O O . ARG A 1 175 ? -12.971 -8.705 21.757 1.00 67.40 1060 ARG A O 1
ATOM 1312 N N . LYS A 1 176 ? -15.027 -8.073 22.437 1.00 66.46 1061 LYS A N 1
ATOM 1313 C CA . LYS A 1 176 ? -14.721 -6.659 22.362 1.00 67.39 1061 LYS A CA 1
ATOM 1314 C C . LYS A 1 176 ? -14.177 -6.224 23.714 1.00 68.52 1061 LYS A C 1
ATOM 1315 O O . LYS A 1 176 ? -14.667 -6.662 24.758 1.00 68.77 1061 LYS A O 1
ATOM 1321 N N . THR A 1 177 ? -13.140 -5.385 23.673 1.00 69.61 1062 THR A N 1
ATOM 1322 C CA . THR A 1 177 ? -12.529 -4.882 24.889 1.00 71.08 1062 THR A CA 1
ATOM 1323 C C . THR A 1 177 ? -13.403 -3.744 25.406 1.00 71.18 1062 THR A C 1
ATOM 1324 O O . THR A 1 177 ? -13.745 -2.840 24.647 1.00 70.90 1062 THR A O 1
ATOM 1328 N N . PRO A 1 178 ? -13.838 -3.781 26.686 1.00 71.62 1063 PRO A N 1
ATOM 1329 C CA . PRO A 1 178 ? -14.577 -2.665 27.278 1.00 72.46 1063 PRO A CA 1
ATOM 1330 C C . PRO A 1 178 ? -13.649 -1.500 27.625 1.00 74.40 1063 PRO A C 1
ATOM 1331 O O . PRO A 1 178 ? -12.428 -1.608 27.504 1.00 75.14 1063 PRO A O 1
ATOM 1335 N N . TRP A 1 179 ? -14.246 -0.389 28.076 1.00 75.40 1064 TRP A N 1
ATOM 1336 C CA . TRP A 1 179 ? -13.531 0.862 28.265 1.00 77.43 1064 TRP A CA 1
ATOM 1337 C C . TRP A 1 179 ? -12.688 0.831 29.541 1.00 79.48 1064 TRP A C 1
ATOM 1338 O O . TRP A 1 179 ? -11.742 1.609 29.664 1.00 81.32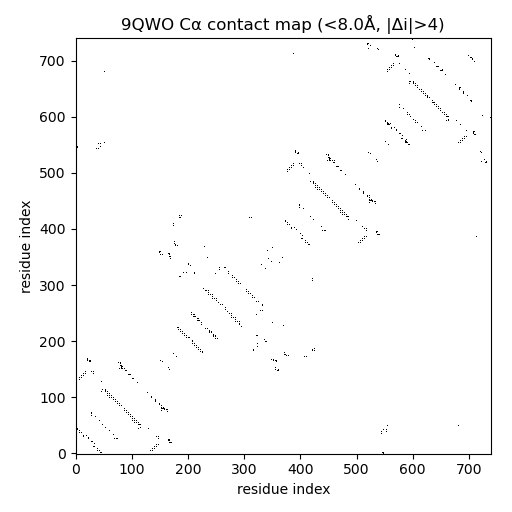 1064 TRP A O 1
ATOM 1349 N N . TYR A 1 180 ? -13.027 -0.075 30.474 1.00 79.15 1065 TYR A N 1
ATOM 1350 C CA . TYR A 1 180 ? -12.441 -0.095 31.807 1.00 81.42 1065 TYR A CA 1
ATOM 1351 C C . TYR A 1 180 ? -11.451 -1.254 31.971 1.00 80.91 1065 TYR A C 1
ATOM 1352 O O . TYR A 1 180 ? -10.969 -1.489 33.081 1.00 82.75 1065 TYR A O 1
ATOM 1361 N N . GLN A 1 181 ? -11.122 -1.950 30.871 1.00 78.66 1066 GLN A N 1
ATOM 1362 C CA . GLN A 1 181 ? -10.310 -3.160 30.920 1.00 78.01 1066 GLN A CA 1
ATOM 1363 C C . GLN A 1 181 ? -9.001 -2.900 31.684 1.00 80.60 1066 GLN A C 1
ATOM 1364 O O . GLN A 1 181 ? -8.506 -3.872 32.300 1.00 80.89 1066 GLN A O 1
ATOM 1370 N N . LEU B 1 3 ? -18.539 2.526 39.904 1.00 110.40 888 LEU B N 1
ATOM 1371 C CA . LEU B 1 3 ? -18.362 2.011 41.291 1.00 111.09 888 LEU B CA 1
ATOM 1372 C C . LEU B 1 3 ? -18.147 0.495 41.288 1.00 106.56 888 LEU B C 1
ATOM 1373 O O . LEU B 1 3 ? -17.716 -0.057 42.298 1.00 105.96 888 LEU B O 1
ATOM 1378 N N . GLY B 1 4 ? -18.466 -0.177 40.172 1.00 103.86 889 GLY B N 1
ATOM 1379 C CA . GLY B 1 4 ? -18.200 -1.600 40.019 1.00 99.69 889 GLY B CA 1
ATOM 1380 C C . GLY B 1 4 ? -16.863 -1.861 39.326 1.00 94.22 889 GLY B C 1
ATOM 1381 O O . GLY B 1 4 ? -16.482 -1.136 38.410 1.00 93.26 889 GLY B O 1
ATOM 1382 N N . SER B 1 5 ? -16.173 -2.926 39.757 1.00 91.07 890 SER B N 1
ATOM 1383 C CA . SER B 1 5 ? -14.862 -3.276 39.231 1.00 86.28 890 SER B CA 1
ATOM 1384 C C . SER B 1 5 ? -14.917 -3.447 37.715 1.00 83.87 890 SER B C 1
ATOM 1385 O O . SER B 1 5 ? -14.026 -2.983 37.004 1.00 81.65 890 SER B O 1
ATOM 1388 N N . GLY B 1 6 ? -15.962 -4.134 37.238 1.00 84.65 891 GLY B N 1
ATOM 1389 C CA . GLY B 1 6 ? -16.195 -4.304 35.814 1.00 83.37 891 GLY B CA 1
ATOM 1390 C C . GLY B 1 6 ? -15.934 -5.742 35.386 1.00 80.22 891 GLY B C 1
ATOM 1391 O O . GLY B 1 6 ? -16.812 -6.376 34.806 1.00 81.36 891 GLY B O 1
ATOM 1392 N N . GLU B 1 7 ? -14.719 -6.230 35.675 1.00 76.73 892 GLU B N 1
ATOM 1393 C CA . GLU B 1 7 ? -14.351 -7.614 35.423 1.00 74.09 892 GLU B CA 1
ATOM 1394 C C . GLU B 1 7 ? -13.788 -8.231 36.700 1.00 73.23 892 GLU B C 1
ATOM 1395 O O . GLU B 1 7 ? -13.449 -7.523 37.647 1.00 74.24 892 GLU B O 1
ATOM 1401 N N . VAL B 1 8 ? -13.685 -9.564 36.685 1.00 71.67 893 VAL B N 1
ATOM 1402 C CA . VAL B 1 8 ? -13.045 -10.313 37.750 1.00 70.73 893 VAL B CA 1
ATOM 1403 C C . VAL B 1 8 ? -11.751 -10.889 37.179 1.00 67.13 893 VAL B C 1
ATOM 1404 O O . VAL B 1 8 ? -11.727 -12.022 36.701 1.00 66.07 893 VAL B O 1
ATOM 1408 N N . ILE B 1 9 ? -10.692 -10.063 37.209 1.00 65.72 894 ILE B N 1
ATOM 1409 C CA . ILE B 1 9 ? -9.422 -10.376 36.571 1.00 62.89 894 ILE B CA 1
ATOM 1410 C C . ILE B 1 9 ? -8.270 -10.009 37.503 1.00 62.55 894 ILE B C 1
ATOM 1411 O O . ILE B 1 9 ? -8.415 -9.211 38.426 1.00 64.59 894 ILE B O 1
ATOM 1416 N N . ASN B 1 10 ? -7.115 -10.624 37.246 1.00 60.51 895 ASN B N 1
ATOM 1417 C CA . ASN B 1 10 ? -5.860 -10.146 37.784 1.00 60.15 895 ASN B CA 1
ATOM 1418 C C . ASN B 1 10 ? -5.409 -9.006 36.883 1.00 59.67 895 ASN B C 1
ATOM 1419 O O . ASN B 1 10 ? -5.174 -9.230 35.695 1.00 58.11 895 ASN B O 1
ATOM 1424 N N . GLN B 1 11 ? -5.309 -7.796 37.454 1.00 61.38 896 GLN B N 1
ATOM 1425 C CA . GLN B 1 11 ? -5.093 -6.596 36.668 1.00 61.65 896 GLN B CA 1
ATOM 1426 C C . GLN B 1 11 ? -3.673 -6.592 36.101 1.00 60.40 896 GLN B C 1
ATOM 1427 O O . GLN B 1 11 ? -3.501 -6.331 34.896 1.00 59.53 896 GLN B O 1
ATOM 1433 N N . PRO B 1 12 ? -2.613 -6.841 36.917 1.00 60.78 897 PRO B N 1
ATOM 1434 C CA . PRO B 1 12 ? -1.235 -6.807 36.416 1.00 60.27 897 PRO B CA 1
ATOM 1435 C C . PRO B 1 12 ? -1.029 -7.637 35.147 1.00 58.11 897 PRO B C 1
ATOM 1436 O O . PRO B 1 12 ? -0.365 -7.195 34.211 1.00 58.19 897 PRO B O 1
ATOM 1440 N N . MET B 1 13 ? -1.643 -8.823 35.111 1.00 56.82 898 MET B N 1
ATOM 1441 C CA . MET B 1 13 ? -1.525 -9.749 33.991 1.00 55.24 898 MET B CA 1
ATOM 1442 C C . MET B 1 13 ? -2.217 -9.211 32.736 1.00 54.89 898 MET B C 1
ATOM 1443 O O . MET B 1 13 ? -1.717 -9.412 31.611 1.00 54.24 898 MET B O 1
ATOM 1448 N N . MET B 1 14 ? -3.371 -8.552 32.929 1.00 55.73 899 MET B N 1
ATOM 1449 C CA . MET B 1 14 ? -4.090 -7.901 31.841 1.00 56.07 899 MET B CA 1
ATOM 1450 C C . MET B 1 14 ? -3.253 -6.746 31.291 1.00 56.59 899 MET B C 1
ATOM 1451 O O . MET B 1 14 ? -3.151 -6.585 30.074 1.00 56.34 899 MET B O 1
ATOM 1456 N N . MET B 1 15 ? -2.646 -5.960 32.194 1.00 57.67 900 MET B N 1
ATOM 1457 C CA . MET B 1 15 ? -1.843 -4.809 31.804 1.00 58.89 900 MET B CA 1
ATOM 1458 C C . MET B 1 15 ? -0.658 -5.270 30.959 1.00 57.94 900 MET B C 1
ATOM 1459 O O . MET B 1 15 ? -0.291 -4.603 29.989 1.00 58.63 900 MET B O 1
ATOM 1464 N N . ALA B 1 16 ? -0.048 -6.396 31.360 1.00 56.70 901 ALA B N 1
ATOM 1465 C CA . ALA B 1 16 ? 1.074 -6.949 30.623 1.00 56.27 901 ALA B CA 1
ATOM 1466 C C . ALA B 1 16 ? 0.618 -7.329 29.219 1.00 55.41 901 ALA B C 1
ATOM 1467 O O . ALA B 1 16 ? 1.313 -7.051 28.243 1.00 56.01 901 ALA B O 1
ATOM 1469 N N . ALA B 1 17 ? -0.563 -7.957 29.136 1.00 54.43 902 ALA B N 1
ATOM 1470 C CA . ALA B 1 17 ? -1.145 -8.349 27.864 1.00 54.15 902 ALA B CA 1
ATOM 1471 C C . ALA B 1 17 ? -1.269 -7.129 26.963 1.00 55.37 902 ALA B C 1
ATOM 1472 O O . ALA B 1 17 ? -0.814 -7.164 25.820 1.00 55.77 902 ALA B O 1
ATOM 1474 N N . ARG B 1 18 ? -1.860 -6.057 27.509 1.00 56.34 903 ARG B N 1
ATOM 1475 C CA . ARG B 1 18 ? -2.139 -4.845 26.755 1.00 57.99 903 ARG B CA 1
ATOM 1476 C C . ARG B 1 18 ? -0.851 -4.135 26.335 1.00 59.12 903 ARG B C 1
ATOM 1477 O O . ARG B 1 18 ? -0.810 -3.569 25.243 1.00 60.26 903 ARG B O 1
ATOM 1485 N N . GLN B 1 19 ? 0.166 -4.142 27.218 1.00 59.25 904 GLN B N 1
ATOM 1486 C CA . GLN B 1 19 ? 1.485 -3.574 26.945 1.00 60.79 904 GLN B CA 1
ATOM 1487 C C . GLN B 1 19 ? 2.063 -4.157 25.658 1.00 60.65 904 GLN B C 1
ATOM 1488 O O . GLN B 1 19 ? 2.594 -3.435 24.820 1.00 62.41 904 GLN B O 1
ATOM 1494 N N . LEU B 1 20 ? 1.982 -5.481 25.531 1.00 59.00 905 LEU B N 1
ATOM 1495 C CA . LEU B 1 20 ? 2.517 -6.179 24.375 1.00 59.24 905 LEU B CA 1
ATOM 1496 C C . LEU B 1 20 ? 1.598 -5.968 23.170 1.00 59.70 905 LEU B C 1
ATOM 1497 O O . LEU B 1 20 ? 2.072 -5.883 22.039 1.00 61.07 905 LEU B O 1
ATOM 1502 N N . HIS B 1 21 ? 0.285 -5.882 23.415 1.00 59.03 906 HIS B N 1
ATOM 1503 C CA . HIS B 1 21 ? -0.679 -5.668 22.343 1.00 59.90 906 HIS B CA 1
ATOM 1504 C C . HIS B 1 21 ? -0.402 -4.314 21.690 1.00 61.83 906 HIS B C 1
ATOM 1505 O O . HIS B 1 21 ? -0.283 -4.229 20.472 1.00 63.14 906 HIS B O 1
ATOM 1512 N N . ASP B 1 22 ? -0.281 -3.275 22.524 1.00 62.33 907 ASP B N 1
ATOM 1513 C CA . ASP B 1 22 ? 0.097 -1.937 22.094 1.00 64.66 907 ASP B CA 1
ATOM 1514 C C . ASP B 1 22 ? 1.333 -1.959 21.191 1.00 65.90 907 ASP B C 1
ATOM 1515 O O . ASP B 1 22 ? 1.367 -1.272 20.176 1.00 67.98 907 ASP B O 1
ATOM 1520 N N . GLU B 1 23 ? 2.352 -2.742 21.551 1.00 65.01 908 GLU B N 1
ATOM 1521 C CA . GLU B 1 23 ? 3.574 -2.802 20.764 1.00 66.70 908 GLU B CA 1
ATOM 1522 C C . GLU B 1 23 ? 3.329 -3.553 19.454 1.00 66.83 908 GLU B C 1
ATOM 1523 O O . GLU B 1 23 ? 3.776 -3.117 18.397 1.00 69.16 908 GLU B O 1
ATOM 1529 N N . ALA B 1 24 ? 2.625 -4.685 19.534 1.00 64.76 909 ALA B N 1
ATOM 1530 C CA . ALA B 1 24 ? 2.381 -5.532 18.374 1.00 65.24 909 ALA B CA 1
ATOM 1531 C C . ALA B 1 24 ? 1.384 -4.885 17.408 1.00 66.61 909 ALA B C 1
ATOM 1532 O O . ALA B 1 24 ? 1.529 -5.035 16.199 1.00 68.51 909 ALA B O 1
ATOM 1534 N N . ARG B 1 25 ? 0.394 -4.163 17.953 1.00 66.07 910 ARG B N 1
ATOM 1535 C CA . ARG B 1 25 ? -0.687 -3.559 17.179 1.00 67.63 910 ARG B CA 1
ATOM 1536 C C . ARG B 1 25 ? -0.143 -2.693 16.042 1.00 70.57 910 ARG B C 1
ATOM 1537 O O . ARG B 1 25 ? -0.613 -2.786 14.916 1.00 72.33 910 ARG B O 1
ATOM 1545 N N . LYS B 1 26 ? 0.855 -1.862 16.353 1.00 71.51 911 LYS B N 1
ATOM 1546 C CA . LYS B 1 26 ? 1.458 -0.936 15.403 1.00 74.72 911 LYS B CA 1
ATOM 1547 C C . LYS B 1 26 ? 1.663 -1.591 14.037 1.00 76.34 911 LYS B C 1
ATOM 1548 O O . LYS B 1 26 ? 1.290 -1.015 13.016 1.00 78.94 911 LYS B O 1
ATOM 1554 N N . TRP B 1 27 ? 2.268 -2.790 14.035 1.00 75.20 912 TRP B N 1
ATOM 1555 C CA . TRP B 1 27 ? 2.783 -3.415 12.823 1.00 77.35 912 TRP B CA 1
ATOM 1556 C C . TRP B 1 27 ? 1.754 -4.356 12.195 1.00 77.10 912 TRP B C 1
ATOM 1557 O O . TRP B 1 27 ? 0.887 -4.899 12.880 1.00 74.68 912 TRP B O 1
ATOM 1568 N N . SER B 1 28 ? 1.885 -4.553 10.878 1.00 80.12 913 SER B N 1
ATOM 1569 C CA . SER B 1 28 ? 1.065 -5.507 10.151 1.00 80.86 913 SER B CA 1
ATOM 1570 C C . SER B 1 28 ? 1.634 -6.912 10.333 1.00 79.94 913 SER B C 1
ATOM 1571 O O . SER B 1 28 ? 2.811 -7.062 10.657 1.00 79.78 913 SER B O 1
ATOM 1574 N N . SER B 1 29 ? 0.780 -7.927 10.128 1.00 79.79 914 SER B N 1
ATOM 1575 C CA . SER B 1 29 ? 1.161 -9.325 10.280 1.00 79.36 914 SER B CA 1
ATOM 1576 C C . SER B 1 29 ? 1.312 -10.003 8.920 1.00 83.31 914 SER B C 1
ATOM 1577 O O . SER B 1 29 ? 1.739 -11.153 8.858 1.00 83.97 914 SER B O 1
ATOM 1580 N N . LYS B 1 30 ? 0.960 -9.293 7.840 1.00 86.33 915 LYS B N 1
ATOM 1581 C CA . LYS B 1 30 ? 0.853 -9.893 6.517 1.00 90.58 915 LYS B CA 1
ATOM 1582 C C . LYS B 1 30 ? 2.097 -10.728 6.212 1.00 92.38 915 LYS B C 1
ATOM 1583 O O . LYS B 1 30 ? 1.984 -11.832 5.679 1.00 94.63 915 LYS B O 1
ATOM 1589 N N . GLY B 1 31 ? 3.277 -10.198 6.562 1.00 91.83 916 GLY B N 1
ATOM 1590 C CA . GLY B 1 31 ? 4.534 -10.891 6.332 1.00 93.91 916 GLY B CA 1
ATOM 1591 C C . GLY B 1 3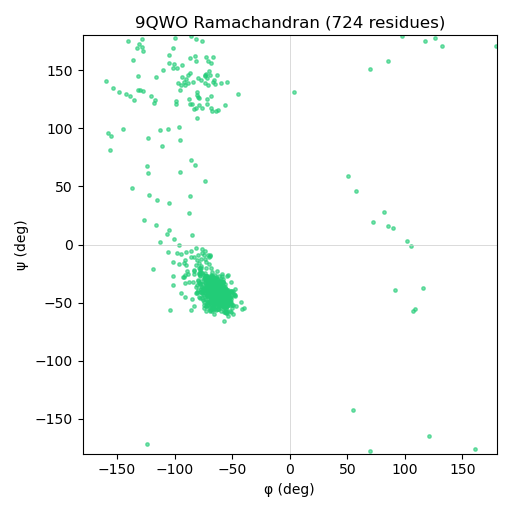1 ? 5.460 -10.773 7.539 1.00 90.98 916 GLY B C 1
ATOM 1592 O O . GLY B 1 31 ? 6.635 -10.445 7.392 1.00 92.90 916 GLY B O 1
ATOM 1593 N N . ASN B 1 32 ? 4.913 -11.053 8.728 1.00 86.79 917 ASN B N 1
ATOM 1594 C CA . ASN B 1 32 ? 5.649 -10.918 9.974 1.00 84.00 917 ASN B CA 1
ATOM 1595 C C . ASN B 1 32 ? 4.979 -11.800 11.026 1.00 80.56 917 ASN B C 1
ATOM 1596 O O . ASN B 1 32 ? 4.026 -11.383 11.681 1.00 77.73 917 ASN B O 1
ATOM 1601 N N . ASP B 1 33 ? 5.510 -13.018 11.190 1.00 81.23 918 ASP B N 1
ATOM 1602 C CA . ASP B 1 33 ? 4.894 -14.028 12.037 1.00 78.86 918 ASP B CA 1
ATOM 1603 C C . ASP B 1 33 ? 5.181 -13.746 13.512 1.00 75.30 918 ASP B C 1
ATOM 1604 O O . ASP B 1 33 ? 4.442 -14.206 14.379 1.00 72.74 918 ASP B O 1
ATOM 1609 N N . ILE B 1 34 ? 6.246 -12.989 13.799 1.00 75.57 919 ILE B N 1
ATOM 1610 C CA . ILE B 1 34 ? 6.539 -12.583 15.165 1.00 72.80 919 ILE B CA 1
ATOM 1611 C C . ILE B 1 34 ? 5.420 -11.679 15.679 1.00 70.06 919 ILE B C 1
ATOM 1612 O O . ILE B 1 34 ? 5.020 -11.797 16.836 1.00 67.36 919 ILE B O 1
ATOM 1617 N N . ILE B 1 35 ? 4.923 -10.787 14.808 1.00 71.20 920 ILE B N 1
ATOM 1618 C CA . ILE B 1 35 ? 3.831 -9.883 15.142 1.00 69.40 920 ILE B CA 1
ATOM 1619 C C . ILE B 1 35 ? 2.556 -10.697 15.346 1.00 67.90 920 ILE B C 1
ATOM 1620 O O . ILE B 1 35 ? 1.824 -10.468 16.308 1.00 65.53 920 ILE B O 1
ATOM 1625 N N . ALA B 1 36 ? 2.305 -11.637 14.424 1.00 69.82 921 ALA B N 1
ATOM 1626 C CA . ALA B 1 36 ? 1.145 -12.513 14.487 1.00 69.34 921 ALA B CA 1
ATOM 1627 C C . ALA B 1 36 ? 1.174 -13.329 15.777 1.00 66.92 921 ALA B C 1
ATOM 1628 O O . ALA B 1 36 ? 0.171 -13.408 16.483 1.00 65.18 921 ALA B O 1
ATOM 1630 N N . ALA B 1 37 ? 2.343 -13.918 16.072 1.00 67.22 922 ALA B N 1
ATOM 1631 C CA . ALA B 1 37 ? 2.545 -14.698 17.282 1.00 65.41 922 ALA B CA 1
ATOM 1632 C C . ALA B 1 37 ? 2.376 -13.813 18.517 1.00 62.64 922 ALA B C 1
ATOM 1633 O O . ALA B 1 37 ? 1.782 -14.234 19.509 1.00 60.86 922 ALA B O 1
ATOM 1635 N N . ALA B 1 38 ? 2.901 -12.585 18.449 1.00 62.73 923 ALA B N 1
ATOM 1636 C CA . ALA B 1 38 ? 2.808 -11.657 19.565 1.00 60.82 923 ALA B CA 1
ATOM 1637 C C . ALA B 1 38 ? 1.346 -11.362 19.890 1.00 59.48 923 ALA B C 1
ATOM 1638 O O . ALA B 1 38 ? 0.948 -11.444 21.052 1.00 57.73 923 ALA B O 1
ATOM 1640 N N . LYS B 1 39 ? 0.561 -11.033 18.848 1.00 60.74 924 LYS B N 1
ATOM 1641 C CA . LYS B 1 39 ? -0.865 -10.777 18.984 1.00 60.26 924 LYS B CA 1
ATOM 1642 C C . LYS B 1 39 ? -1.558 -11.971 19.641 1.00 59.30 924 LYS B C 1
ATOM 1643 O O . LYS B 1 39 ? -2.337 -11.791 20.571 1.00 58.03 924 LYS B O 1
ATOM 1649 N N . ARG B 1 40 ? -1.264 -13.189 19.169 1.00 60.31 925 ARG B N 1
ATOM 1650 C CA . ARG B 1 40 ? -1.866 -14.389 19.731 1.00 60.01 925 ARG B CA 1
ATOM 1651 C C . ARG B 1 40 ? -1.577 -14.481 21.229 1.00 57.86 925 ARG B C 1
ATOM 1652 O O . ARG B 1 40 ? -2.511 -14.613 22.019 1.00 57.02 925 ARG B O 1
ATOM 1660 N N . MET B 1 41 ? -0.281 -14.404 21.598 1.00 57.43 926 MET B N 1
ATOM 1661 C CA . MET B 1 41 ? 0.159 -14.425 22.986 1.00 55.88 926 MET B CA 1
ATOM 1662 C C . MET B 1 41 ? -0.495 -13.308 23.798 1.00 54.62 926 MET B C 1
ATOM 1663 O O . MET B 1 41 ? -0.837 -13.513 24.960 1.00 53.61 926 MET B O 1
ATOM 1668 N N . ALA B 1 42 ? -0.639 -12.120 23.203 1.00 55.06 927 ALA B N 1
ATOM 1669 C CA . ALA B 1 42 ? -1.244 -11.006 23.912 1.00 54.50 927 ALA B CA 1
ATOM 1670 C C . ALA B 1 42 ? -2.646 -11.397 24.376 1.00 54.29 927 ALA B C 1
ATOM 1671 O O . ALA B 1 42 ? -2.969 -11.280 25.560 1.00 53.54 927 ALA B O 1
ATOM 1673 N N . LEU B 1 43 ? -3.467 -11.870 23.424 1.00 55.44 928 LEU B N 1
ATOM 1674 C CA . LEU B 1 43 ? -4.813 -12.339 23.707 1.00 55.99 928 LEU B CA 1
ATOM 1675 C C . LEU B 1 43 ? -4.771 -13.501 24.700 1.00 55.20 928 LEU B C 1
ATOM 1676 O O . LEU B 1 43 ? -5.482 -13.501 25.709 1.00 54.93 928 LEU B O 1
ATOM 1681 N N . LEU B 1 44 ? -3.930 -14.498 24.410 1.00 55.22 929 LEU B N 1
ATOM 1682 C CA . LEU B 1 44 ? -3.816 -15.650 25.285 1.00 54.91 929 LEU B CA 1
ATOM 1683 C C . LEU B 1 44 ? -3.595 -15.181 26.720 1.00 53.55 929 LEU B C 1
ATOM 1684 O O . LEU B 1 44 ? -4.260 -15.663 27.629 1.00 53.57 929 LEU B O 1
ATOM 1689 N N . MET B 1 45 ? -2.701 -14.202 26.907 1.00 52.83 930 MET B N 1
ATOM 1690 C CA . MET B 1 45 ? -2.394 -13.675 28.228 1.00 52.12 930 MET B CA 1
ATOM 1691 C C . MET B 1 45 ? -3.615 -12.976 28.823 1.00 52.32 930 MET B C 1
ATOM 1692 O O . MET B 1 45 ? -3.888 -13.123 30.015 1.00 52.27 930 MET B O 1
ATOM 1697 N N . ALA B 1 46 ? -4.340 -12.215 27.985 1.00 52.95 931 ALA B N 1
ATOM 1698 C CA . ALA B 1 46 ? -5.514 -11.488 28.433 1.00 53.72 931 ALA B CA 1
ATOM 1699 C C . ALA B 1 46 ? -6.535 -12.457 29.021 1.00 54.40 931 ALA B C 1
ATOM 1700 O O . ALA B 1 46 ? -7.226 -12.119 29.983 1.00 54.99 931 ALA B O 1
ATOM 1702 N N . GLU B 1 47 ? -6.618 -13.654 28.418 1.00 54.80 932 GLU B N 1
ATOM 1703 C CA . GLU B 1 47 ? -7.492 -14.718 28.883 1.00 55.91 932 GLU B CA 1
ATOM 1704 C C . GLU B 1 47 ? -7.024 -15.252 30.230 1.00 55.27 932 GLU B C 1
ATOM 1705 O O . GLU B 1 47 ? -7.839 -15.400 31.142 1.00 56.16 932 GLU B O 1
ATOM 1711 N N . MET B 1 48 ? -5.715 -15.551 30.334 1.00 54.20 933 MET B N 1
ATOM 1712 C CA . MET B 1 48 ? -5.126 -16.067 31.565 1.00 53.90 933 MET B CA 1
ATOM 1713 C C . MET B 1 48 ? -5.519 -15.174 32.742 1.00 54.01 933 MET B C 1
ATOM 1714 O O . MET B 1 48 ? -5.867 -15.677 33.811 1.00 54.71 933 MET B O 1
ATOM 1719 N N . SER B 1 49 ? -5.523 -13.854 32.520 1.00 53.79 934 SER B N 1
ATOM 1720 C CA . SER B 1 49 ? -5.796 -12.907 33.590 1.00 54.44 934 SER B CA 1
ATOM 1721 C C . SER B 1 49 ? -7.199 -13.129 34.155 1.00 55.98 934 SER B C 1
ATOM 1722 O O . SER B 1 49 ? -7.389 -12.954 35.363 1.00 56.96 934 SER B O 1
ATOM 1725 N N . ARG B 1 50 ? -8.161 -13.519 33.294 1.00 56.66 935 ARG B N 1
ATOM 1726 C CA . ARG B 1 50 ? -9.489 -13.916 33.743 1.00 58.65 935 ARG B CA 1
ATOM 1727 C C . ARG B 1 50 ? -9.476 -15.315 34.357 1.00 59.01 935 ARG B C 1
ATOM 1728 O O . ARG B 1 50 ? -10.084 -15.520 35.404 1.00 60.53 935 ARG B O 1
ATOM 1736 N N . LEU B 1 51 ? -8.812 -16.273 33.690 1.00 58.02 936 LEU B N 1
ATOM 1737 C CA . LEU B 1 51 ? -8.875 -17.681 34.062 1.00 58.92 936 LEU B CA 1
ATOM 1738 C C . LEU B 1 51 ? -8.305 -17.942 35.461 1.00 58.85 936 LEU B C 1
ATOM 1739 O O . LEU B 1 51 ? -8.788 -18.838 36.150 1.00 60.45 936 LEU B O 1
ATOM 1744 N N . VAL B 1 52 ? -7.284 -17.182 35.882 1.00 57.43 937 VAL B N 1
ATOM 1745 C CA . VAL B 1 52 ? -6.602 -17.451 37.144 1.00 57.70 937 VAL B CA 1
ATOM 1746 C C . VAL B 1 52 ? -7.503 -17.091 38.329 1.00 59.59 937 VAL B C 1
ATOM 1747 O O . VAL B 1 52 ? -7.152 -17.391 39.466 1.00 60.45 937 VAL B O 1
ATOM 1751 N N . ARG B 1 53 ? -8.643 -16.433 38.062 1.00 60.63 938 ARG B N 1
ATOM 1752 C CA . ARG B 1 53 ? -9.596 -16.058 39.098 1.00 63.02 938 ARG B CA 1
ATOM 1753 C C . ARG B 1 53 ? -10.643 -17.159 39.298 1.00 65.24 938 ARG B C 1
ATOM 1754 O O . ARG B 1 53 ? -11.404 -17.126 40.263 1.00 67.68 938 ARG B O 1
ATOM 1762 N N . GLY B 1 54 ? -10.710 -18.115 38.366 1.00 64.91 939 GLY B N 1
ATOM 1763 C CA . GLY B 1 54 ? -11.444 -19.353 38.586 1.00 67.29 939 GLY B CA 1
ATOM 1764 C C . GLY B 1 54 ? -12.852 -19.333 37.995 1.00 69.69 939 GLY B C 1
ATOM 1765 O O . GLY B 1 54 ? -13.285 -18.343 37.410 1.00 69.51 939 GLY B O 1
ATOM 1766 N N . GLY B 1 55 ? -13.557 -20.458 38.167 1.00 72.45 940 GLY B N 1
ATOM 1767 C CA . GLY B 1 55 ? -14.867 -20.676 37.572 1.00 75.46 940 GLY B CA 1
ATOM 1768 C C . GLY B 1 55 ? -14.938 -22.039 36.888 1.00 76.86 940 GLY B C 1
ATOM 1769 O O . GLY B 1 55 ? -13.922 -22.716 36.738 1.00 75.15 940 GLY B O 1
ATOM 1770 N N . SER B 1 56 ? -16.147 -22.434 36.470 1.00 80.53 941 SER B N 1
ATOM 1771 C CA . SER B 1 56 ? -16.352 -23.726 35.833 1.00 82.84 941 SER B CA 1
ATOM 1772 C C . SER B 1 56 ? -15.655 -23.759 34.475 1.00 80.69 941 SER B C 1
ATOM 1773 O O . SER B 1 56 ? -16.016 -23.000 33.577 1.00 80.57 941 SER B O 1
ATOM 1776 N N . GLY B 1 57 ? -14.642 -24.631 34.358 1.00 79.50 942 GLY B N 1
ATOM 1777 C CA . GLY B 1 57 ? -13.928 -24.858 33.111 1.00 78.10 942 GLY B CA 1
ATOM 1778 C C . GLY B 1 57 ? -12.581 -24.142 33.071 1.00 73.69 942 GLY B C 1
ATOM 1779 O O . GLY B 1 57 ? -11.880 -24.215 32.065 1.00 72.45 942 GLY B O 1
ATOM 1780 N N . THR B 1 58 ? -12.215 -23.471 34.168 1.00 71.84 943 THR B N 1
ATOM 1781 C CA . THR B 1 58 ? -11.024 -22.638 34.177 1.00 68.26 943 THR B CA 1
ATOM 1782 C C . THR B 1 58 ? -9.778 -23.499 34.373 1.00 67.47 943 THR B C 1
ATOM 1783 O O . THR B 1 58 ? -8.755 -23.227 33.737 1.00 65.43 943 THR B O 1
ATOM 1787 N N . LYS B 1 59 ? -9.859 -24.509 35.257 1.00 69.46 944 LYS B N 1
ATOM 1788 C CA . LYS B 1 59 ? -8.692 -25.310 35.604 1.00 69.17 944 LYS B CA 1
ATOM 1789 C C . LYS B 1 59 ? -8.034 -25.797 34.317 1.00 68.97 944 LYS B C 1
ATOM 1790 O O . LYS B 1 59 ? -6.831 -25.626 34.118 1.00 67.04 944 LYS B O 1
ATOM 1796 N N . ARG B 1 60 ? -8.871 -26.364 33.439 1.00 71.40 945 ARG B N 1
ATOM 1797 C CA . ARG B 1 60 ? -8.423 -27.033 32.232 1.00 72.40 945 ARG B CA 1
ATOM 1798 C C . ARG B 1 60 ? -7.996 -25.989 31.205 1.00 69.77 945 ARG B C 1
ATOM 1799 O O . ARG B 1 60 ? -7.015 -26.183 30.489 1.00 69.23 945 ARG B O 1
ATOM 1807 N N . ALA B 1 61 ? -8.748 -24.884 31.149 1.00 68.47 946 ALA B N 1
ATOM 1808 C CA . ALA B 1 61 ? -8.508 -23.836 30.175 1.00 66.47 946 ALA B CA 1
ATOM 1809 C C . ALA B 1 61 ? -7.246 -23.047 30.532 1.00 63.13 946 ALA B C 1
ATOM 1810 O O . ALA B 1 61 ? -6.562 -22.560 29.640 1.00 61.90 946 ALA B O 1
ATOM 1812 N N . LEU B 1 62 ? -6.928 -22.945 31.830 1.00 62.10 947 LEU B N 1
ATOM 1813 C CA . LEU B 1 62 ? -5.672 -22.357 32.284 1.00 59.80 947 LEU B CA 1
ATOM 1814 C C . LEU B 1 62 ? -4.482 -23.212 31.839 1.00 60.09 947 LEU B C 1
ATOM 1815 O O . LEU B 1 62 ? -3.443 -22.664 31.484 1.00 58.71 947 LEU B O 1
ATOM 1820 N N . ILE B 1 63 ? -4.630 -24.551 31.840 1.00 62.30 948 ILE B N 1
ATOM 1821 C CA . ILE B 1 63 ? -3.597 -25.447 31.328 1.00 63.36 948 ILE B CA 1
ATOM 1822 C C . ILE B 1 63 ? -3.443 -25.231 29.822 1.00 63.44 948 ILE B C 1
ATOM 1823 O O . ILE B 1 63 ? -2.314 -25.086 29.332 1.00 62.97 948 ILE B O 1
ATOM 1828 N N . GLN B 1 64 ? -4.579 -25.253 29.099 1.00 64.56 949 GLN B N 1
ATOM 1829 C CA . GLN B 1 64 ? -4.595 -25.179 27.643 1.00 65.47 949 GLN B CA 1
ATOM 1830 C C . GLN B 1 64 ? -4.084 -23.811 27.195 1.00 62.94 949 GLN B C 1
ATOM 1831 O O . GLN B 1 64 ? -3.342 -23.704 26.219 1.00 63.22 949 GLN B O 1
ATOM 1837 N N . CYS B 1 65 ? -4.484 -22.769 27.930 1.00 60.90 950 CYS B N 1
ATOM 1838 C CA . CYS B 1 65 ? -4.048 -21.410 27.653 1.00 58.81 950 CYS B CA 1
ATOM 1839 C C . CYS B 1 65 ? -2.526 -21.311 27.768 1.00 57.83 950 CYS B C 1
ATOM 1840 O O . CYS B 1 65 ? -1.869 -20.681 26.935 1.00 57.42 950 CYS B O 1
ATOM 1843 N N . ALA B 1 66 ? -1.973 -21.964 28.796 1.00 57.90 951 ALA B N 1
ATOM 1844 C CA . ALA B 1 66 ? -0.541 -21.923 29.054 1.00 57.56 951 ALA B CA 1
ATOM 1845 C C . ALA B 1 66 ? 0.231 -22.599 27.923 1.00 59.28 951 ALA B C 1
ATOM 1846 O O . ALA B 1 66 ? 1.239 -22.066 27.457 1.00 59.09 951 ALA B O 1
ATOM 1848 N N . LYS B 1 67 ? -0.262 -23.774 27.493 1.00 61.39 952 LYS B N 1
ATOM 1849 C CA . LYS B 1 67 ? 0.376 -24.558 26.448 1.00 63.77 952 LYS B CA 1
ATOM 1850 C C . LYS B 1 67 ? 0.453 -23.744 25.159 1.00 63.60 952 LYS B C 1
ATOM 1851 O O . LYS B 1 67 ? 1.494 -23.732 24.504 1.00 64.64 952 LYS B O 1
ATOM 1857 N N . ASP B 1 68 ? -0.652 -23.067 24.809 1.00 62.68 953 ASP B N 1
ATOM 1858 C CA . ASP B 1 68 ? -0.713 -22.242 23.611 1.00 62.75 953 ASP B CA 1
ATOM 1859 C C . ASP B 1 68 ? 0.350 -21.147 23.673 1.00 61.07 953 ASP B C 1
ATOM 1860 O O . ASP B 1 68 ? 1.086 -20.940 22.712 1.00 62.18 953 ASP B O 1
ATOM 1865 N N . ILE B 1 69 ? 0.421 -20.465 24.819 1.00 58.85 954 ILE B N 1
ATOM 1866 C CA . ILE B 1 69 ? 1.414 -19.424 25.059 1.00 57.72 954 ILE B CA 1
ATOM 1867 C C . ILE B 1 69 ? 2.828 -19.952 24.812 1.00 59.33 954 ILE B C 1
ATOM 1868 O O . ILE B 1 69 ? 3.649 -19.242 24.235 1.00 59.74 954 ILE B O 1
ATOM 1873 N N . ALA B 1 70 ? 3.100 -21.189 25.246 1.00 60.63 955 ALA B N 1
ATOM 1874 C CA . ALA B 1 70 ? 4.422 -21.782 25.112 1.00 62.73 955 ALA B CA 1
ATOM 1875 C C . ALA B 1 70 ? 4.729 -22.144 23.659 1.00 65.24 955 ALA B C 1
ATOM 1876 O O . ALA B 1 70 ? 5.890 -22.092 23.253 1.00 66.98 955 ALA B O 1
ATOM 1878 N N . LYS B 1 71 ? 3.705 -22.560 22.895 1.00 65.96 956 LYS B N 1
ATOM 1879 C CA . LYS B 1 71 ? 3.874 -22.851 21.480 1.00 68.70 956 LYS B CA 1
ATOM 1880 C C . LYS B 1 71 ? 4.246 -21.573 20.727 1.00 68.13 956 LYS B C 1
ATOM 1881 O O . LYS B 1 71 ? 5.173 -21.572 19.921 1.00 70.45 956 LYS B O 1
ATOM 1887 N N . ALA B 1 72 ? 3.507 -20.489 20.987 1.00 65.48 957 ALA B N 1
ATOM 1888 C CA . ALA B 1 72 ? 3.785 -19.197 20.376 1.00 65.00 957 ALA B CA 1
ATOM 1889 C C . ALA B 1 72 ? 5.154 -18.673 20.815 1.00 65.06 957 ALA B C 1
ATOM 1890 O O . ALA B 1 72 ? 5.840 -17.995 20.048 1.00 66.36 957 ALA B O 1
ATOM 1892 N N . SER B 1 73 ? 5.550 -19.000 22.052 1.00 64.07 958 SER B N 1
ATOM 1893 C CA . SER B 1 73 ? 6.868 -18.647 22.557 1.00 64.77 958 SER B CA 1
ATOM 1894 C C . SER B 1 73 ? 7.952 -19.250 21.668 1.00 68.27 958 SER B C 1
ATOM 1895 O O . SER B 1 73 ? 8.933 -18.579 21.352 1.00 69.72 958 SER B O 1
ATOM 1898 N N . ASP B 1 74 ? 7.768 -20.524 21.294 1.00 70.08 959 ASP B N 1
ATOM 1899 C CA . ASP B 1 74 ? 8.696 -21.215 20.415 1.00 73.99 959 ASP B CA 1
ATOM 1900 C C . ASP B 1 74 ? 8.826 -20.441 19.107 1.00 75.36 959 ASP B C 1
ATOM 1901 O O . ASP B 1 74 ? 9.943 -20.119 18.698 1.00 77.77 959 ASP B O 1
ATOM 1906 N N . GLU B 1 7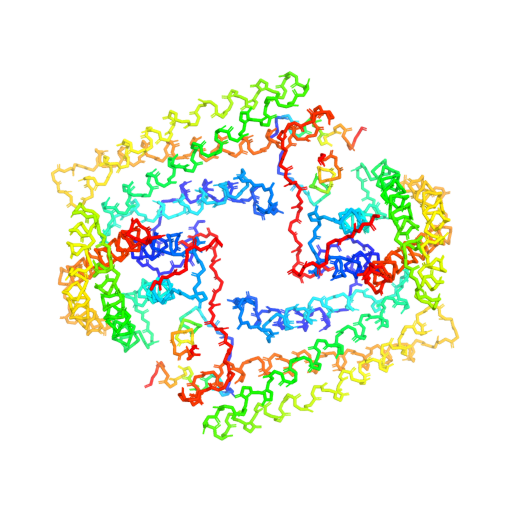5 ? 7.671 -20.148 18.483 1.00 74.16 960 GLU B N 1
ATOM 1907 C CA . GLU B 1 75 ? 7.611 -19.478 17.192 1.00 75.70 960 GLU B CA 1
ATOM 1908 C C . GLU B 1 75 ? 8.386 -18.165 17.237 1.00 75.27 960 GLU B C 1
ATOM 1909 O O . GLU B 1 75 ? 9.225 -17.917 16.376 1.00 78.27 960 GLU B O 1
ATOM 1915 N N . VAL B 1 76 ? 8.099 -17.330 18.241 1.00 72.00 961 VAL B N 1
ATOM 1916 C CA . VAL B 1 76 ? 8.768 -16.045 18.371 1.00 71.88 961 VAL B CA 1
ATOM 1917 C C . VAL B 1 76 ? 10.278 -16.274 18.399 1.00 74.93 961 VAL B C 1
ATOM 1918 O O . VAL B 1 76 ? 11.009 -15.673 17.613 1.00 77.50 961 VAL B O 1
ATOM 1922 N N . THR B 1 77 ? 10.716 -17.166 19.297 1.00 75.04 962 THR B N 1
ATOM 1923 C CA . THR B 1 77 ? 12.130 -17.455 19.498 1.00 78.21 962 THR B CA 1
ATOM 1924 C C . THR B 1 77 ? 12.764 -17.896 18.180 1.00 82.48 962 THR B C 1
ATOM 1925 O O . THR B 1 77 ? 13.753 -17.311 17.748 1.00 85.33 962 THR B O 1
ATOM 1929 N N . ARG B 1 78 ? 12.189 -18.923 17.543 1.00 83.36 963 ARG B N 1
ATOM 1930 C CA . ARG B 1 78 ? 12.749 -19.465 16.314 1.00 87.95 963 ARG B CA 1
ATOM 1931 C C . ARG B 1 78 ? 12.924 -18.351 15.282 1.00 89.32 963 ARG B C 1
ATOM 1932 O O . ARG B 1 78 ? 13.967 -18.262 14.640 1.00 93.45 963 ARG B O 1
ATOM 1940 N N . LEU B 1 79 ? 11.901 -17.499 15.136 1.00 86.22 964 LEU B N 1
ATOM 1941 C CA . LEU B 1 79 ? 11.912 -16.436 14.141 1.00 87.53 964 LEU B CA 1
ATOM 1942 C C . LEU B 1 79 ? 12.960 -15.382 14.494 1.00 88.48 964 LEU B C 1
ATOM 1943 O O . LEU B 1 79 ? 13.734 -14.966 13.635 1.00 92.25 964 LEU B O 1
ATOM 1948 N N . ALA B 1 80 ? 12.981 -14.962 15.763 1.00 85.53 965 ALA B N 1
ATOM 1949 C CA . ALA B 1 80 ? 13.926 -13.957 16.228 1.00 86.66 965 ALA B CA 1
ATOM 1950 C C . ALA B 1 80 ? 15.362 -14.364 15.895 1.00 91.70 965 ALA B C 1
ATOM 1951 O O . ALA B 1 80 ? 16.161 -13.523 15.487 1.00 94.71 965 ALA B O 1
ATOM 1953 N N . LYS B 1 81 ? 15.677 -15.654 16.074 1.00 93.04 966 LYS B N 1
ATOM 1954 C CA . LYS B 1 81 ? 17.007 -16.185 15.808 1.00 98.25 966 LYS B CA 1
ATOM 1955 C C . LYS B 1 81 ? 17.380 -15.993 14.338 1.00 102.59 966 LYS B C 1
ATOM 1956 O O . LYS B 1 81 ? 18.498 -15.582 14.034 1.00 106.92 966 LYS B O 1
ATOM 1962 N N . GLU B 1 82 ? 16.440 -16.302 13.436 1.00 101.88 967 GLU B N 1
ATOM 1963 C CA . GLU B 1 82 ? 16.661 -16.151 12.006 1.00 106.10 967 GLU B CA 1
ATOM 1964 C C . GLU B 1 82 ? 16.951 -14.690 11.655 1.00 106.89 967 GLU B C 1
ATOM 1965 O O . GLU B 1 82 ? 17.753 -14.424 10.764 1.00 111.85 967 GLU B O 1
ATOM 1971 N N . VAL B 1 83 ? 16.294 -13.753 12.352 1.00 102.45 968 VAL B N 1
ATOM 1972 C CA . VAL B 1 83 ? 16.510 -12.331 12.130 1.00 103.20 968 VAL B CA 1
ATOM 1973 C C . VAL B 1 83 ? 17.928 -11.960 12.568 1.00 106.90 968 VAL B C 1
ATOM 1974 O O . VAL B 1 83 ? 18.610 -11.193 11.890 1.00 110.93 968 VAL B O 1
ATOM 1978 N N . ALA B 1 84 ? 18.369 -12.516 13.701 1.00 105.98 969 ALA B N 1
ATOM 1979 C CA . ALA B 1 84 ? 19.691 -12.229 14.237 1.00 109.73 969 ALA B CA 1
ATOM 1980 C C . ALA B 1 84 ? 20.785 -12.636 13.251 1.00 116.39 969 ALA B C 1
ATOM 1981 O O . ALA B 1 84 ? 21.838 -12.005 13.211 1.00 120.76 969 ALA B O 1
ATOM 1983 N N . LYS B 1 85 ? 20.528 -13.687 12.459 1.00 117.61 970 LYS B N 1
ATOM 1984 C CA . LYS B 1 85 ? 21.516 -14.224 11.535 1.00 124.29 970 LYS B CA 1
ATOM 1985 C C . LYS B 1 85 ? 21.860 -13.202 10.452 1.00 128.21 970 LYS B C 1
ATOM 1986 O O . LYS B 1 85 ? 23.036 -12.980 10.174 1.00 134.02 970 LYS B O 1
ATOM 1992 N N . GLN B 1 86 ? 20.834 -12.586 9.847 1.00 125.47 971 GLN B N 1
ATOM 1993 C CA . GLN B 1 86 ? 21.032 -11.695 8.712 1.00 129.32 971 GLN B CA 1
ATOM 1994 C C . GLN B 1 86 ? 21.655 -10.370 9.151 1.00 130.46 971 GLN B C 1
ATOM 1995 O O . GLN B 1 86 ? 22.358 -9.739 8.365 1.00 135.75 971 GLN B O 1
ATOM 2001 N N . CYS B 1 87 ? 21.376 -9.948 10.391 1.00 125.89 972 CYS B N 1
ATOM 2002 C CA . CYS B 1 87 ? 21.814 -8.650 10.884 1.00 126.75 972 CYS B CA 1
ATOM 2003 C C . CYS B 1 87 ? 23.338 -8.557 10.843 1.00 133.61 972 CYS B C 1
ATOM 2004 O O . CYS B 1 87 ? 24.029 -9.518 11.176 1.00 135.69 972 CYS B O 1
ATOM 2007 N N . THR B 1 88 ? 23.847 -7.389 10.428 1.00 137.51 973 THR B N 1
ATOM 2008 C CA . THR B 1 88 ? 25.279 -7.159 10.310 1.00 144.80 973 THR B CA 1
ATOM 2009 C C . THR B 1 88 ? 25.682 -5.972 11.185 1.00 145.51 973 THR B C 1
ATOM 2010 O O . THR B 1 88 ? 26.471 -5.129 10.764 1.00 151.29 973 THR B O 1
ATOM 2014 N N . ASP B 1 89 ? 25.127 -5.919 12.402 1.00 140.01 974 ASP B N 1
ATOM 2015 C CA . ASP B 1 89 ? 25.495 -4.923 13.397 1.00 140.71 974 ASP B CA 1
ATOM 2016 C C . ASP B 1 89 ? 25.841 -5.659 14.687 1.00 139.21 974 ASP B C 1
ATOM 2017 O O . ASP B 1 89 ? 25.092 -6.531 15.122 1.00 133.85 974 ASP B O 1
ATOM 2022 N N . LYS B 1 90 ? 26.980 -5.301 15.289 1.00 144.41 975 LYS B N 1
ATOM 2023 C CA . LYS B 1 90 ? 27.499 -6.020 16.441 1.00 144.51 975 LYS B CA 1
ATOM 2024 C C . LYS B 1 90 ? 26.573 -5.818 17.640 1.00 137.98 975 LYS B C 1
ATOM 2025 O O . LYS B 1 90 ? 26.276 -6.769 18.360 1.00 134.48 975 LYS B O 1
ATOM 2031 N N . ARG B 1 91 ? 26.103 -4.579 17.830 1.00 136.72 976 ARG B N 1
ATOM 2032 C CA . ARG B 1 91 ? 25.316 -4.221 19.000 1.00 131.68 976 ARG B CA 1
ATOM 2033 C C . ARG B 1 91 ? 23.910 -4.813 18.908 1.00 124.11 976 ARG B C 1
ATOM 2034 O O . ARG B 1 91 ? 23.495 -5.548 19.802 1.00 120.22 976 ARG B O 1
ATOM 2042 N N . ILE B 1 92 ? 23.187 -4.477 17.830 1.00 122.51 977 ILE B N 1
ATOM 2043 C CA . ILE B 1 92 ? 21.773 -4.803 17.698 1.00 115.92 977 ILE B CA 1
ATOM 2044 C C . ILE B 1 92 ? 21.582 -6.320 17.694 1.00 113.46 977 ILE B C 1
ATOM 2045 O O . ILE B 1 92 ? 20.648 -6.819 18.320 1.00 108.17 977 ILE B O 1
ATOM 2050 N N . ARG B 1 93 ? 22.460 -7.038 16.980 1.00 117.74 978 ARG B N 1
ATOM 2051 C CA . ARG B 1 93 ? 22.399 -8.490 16.886 1.00 116.59 978 ARG B CA 1
ATOM 2052 C C . ARG B 1 93 ? 22.565 -9.123 18.268 1.00 114.83 978 ARG B C 1
ATOM 2053 O O . ARG B 1 93 ? 21.845 -10.061 18.603 1.00 110.74 978 ARG B O 1
ATOM 2061 N N . THR B 1 94 ? 23.530 -8.611 19.047 1.00 118.45 979 THR B N 1
ATOM 2062 C CA . THR B 1 94 ? 23.843 -9.143 20.367 1.00 117.94 979 THR B CA 1
ATOM 2063 C C . THR B 1 94 ? 22.668 -8.907 21.313 1.00 111.64 979 THR B C 1
ATOM 2064 O O . THR B 1 94 ? 22.242 -9.828 22.008 1.00 108.50 979 THR B O 1
ATOM 2068 N N . ASN B 1 95 ? 22.154 -7.671 21.332 1.00 110.29 980 ASN B N 1
ATOM 2069 C CA . ASN B 1 95 ? 21.066 -7.288 22.220 1.00 105.13 980 ASN B CA 1
ATOM 2070 C C . ASN B 1 95 ? 19.797 -8.082 21.909 1.00 99.51 980 ASN B C 1
ATOM 2071 O O . ASN B 1 95 ? 19.022 -8.378 22.816 1.00 95.47 980 ASN B O 1
ATOM 2076 N N . LEU B 1 96 ? 19.581 -8.407 20.628 1.00 99.71 981 LEU B N 1
ATOM 2077 C CA . LEU B 1 96 ? 18.420 -9.183 20.219 1.00 95.27 981 LEU B CA 1
ATOM 2078 C C . LEU B 1 96 ? 18.467 -10.561 20.878 1.00 94.04 981 LEU B C 1
ATOM 2079 O O . LEU B 1 96 ? 17.508 -10.970 21.530 1.00 89.72 981 LEU B O 1
ATOM 2084 N N . LEU B 1 97 ? 19.600 -11.253 20.717 1.00 98.33 982 LEU B N 1
ATOM 2085 C CA . LEU B 1 97 ? 19.757 -12.625 21.177 1.00 98.19 982 LEU B CA 1
ATOM 2086 C C . LEU B 1 97 ? 19.666 -12.712 22.701 1.00 96.19 982 LEU B C 1
ATOM 2087 O O . LEU B 1 97 ? 19.201 -13.718 23.229 1.00 93.88 982 LEU B O 1
ATOM 2092 N N . GLN B 1 98 ? 20.104 -11.657 23.402 1.00 97.49 983 GLN B N 1
ATOM 2093 C CA . GLN B 1 98 ? 20.028 -11.604 24.856 1.00 96.14 983 GLN B CA 1
ATOM 2094 C C . GLN B 1 98 ? 18.575 -11.607 25.336 1.00 90.23 983 GLN B C 1
ATOM 2095 O O . GLN B 1 98 ? 18.298 -12.104 26.424 1.00 88.51 983 GLN B O 1
ATOM 2101 N N . VAL B 1 99 ? 17.658 -11.048 24.535 1.00 87.58 984 VAL B N 1
ATOM 2102 C CA . VAL B 1 99 ? 16.266 -10.892 24.942 1.00 82.60 984 VAL B CA 1
ATOM 2103 C C . VAL B 1 99 ? 15.455 -12.117 24.524 1.00 79.88 984 VAL B C 1
ATOM 2104 O O . VAL B 1 99 ? 14.656 -12.626 25.308 1.00 76.81 984 VAL B O 1
ATOM 2108 N N . CYS B 1 100 ? 15.653 -12.576 23.284 1.00 81.44 985 CYS B N 1
ATOM 2109 C CA . CYS B 1 100 ? 14.783 -13.584 22.700 1.00 79.34 985 CYS B CA 1
ATOM 2110 C C . CYS B 1 100 ? 15.120 -14.986 23.204 1.00 80.13 985 CYS B C 1
ATOM 2111 O O . CYS B 1 100 ? 14.283 -15.880 23.109 1.00 78.09 985 CYS B O 1
ATOM 2114 N N . GLU B 1 101 ? 16.338 -15.182 23.729 1.00 83.53 986 GLU B N 1
ATOM 2115 C CA . GLU B 1 101 ? 16.760 -16.489 24.212 1.00 85.00 986 GLU B CA 1
ATOM 2116 C C . GLU B 1 101 ? 16.179 -16.770 25.598 1.00 82.11 986 GLU B C 1
ATOM 2117 O O . GLU B 1 101 ? 16.171 -17.917 26.036 1.00 82.45 986 GLU B O 1
ATOM 2123 N N . ARG B 1 102 ? 15.685 -15.726 26.275 1.00 79.67 987 ARG B N 1
ATOM 2124 C CA . ARG B 1 102 ? 15.115 -15.862 27.607 1.00 77.29 987 ARG B CA 1
ATOM 2125 C C . ARG B 1 102 ? 13.707 -16.452 27.554 1.00 73.41 987 ARG B C 1
ATOM 2126 O O . ARG B 1 102 ? 13.214 -16.938 28.570 1.00 71.90 987 ARG B O 1
ATOM 2134 N N . ILE B 1 103 ? 13.069 -16.398 26.374 1.00 72.27 988 ILE B N 1
ATOM 2135 C CA . ILE B 1 103 ? 11.642 -16.648 26.239 1.00 68.86 988 ILE B CA 1
ATOM 2136 C C . ILE B 1 103 ? 11.314 -18.120 26.501 1.00 68.82 988 ILE B C 1
ATOM 2137 O O . ILE B 1 103 ? 10.411 -18.399 27.288 1.00 66.54 988 ILE B O 1
ATOM 2142 N N . PRO B 1 104 ? 11.994 -19.110 25.868 1.00 71.70 989 PRO B N 1
ATOM 2143 C CA . PRO B 1 104 ? 11.739 -20.527 26.153 1.00 72.28 989 PRO B CA 1
ATOM 2144 C C . PRO B 1 104 ? 11.700 -20.869 27.641 1.00 71.54 989 PRO B C 1
ATOM 2145 O O . PRO B 1 104 ? 10.824 -21.611 28.083 1.00 70.16 989 PRO B O 1
ATOM 2149 N N . THR B 1 105 ? 12.651 -20.309 28.401 1.00 72.87 990 THR B N 1
ATOM 2150 C CA . THR B 1 105 ? 12.759 -20.550 29.831 1.00 72.86 990 THR B CA 1
ATOM 2151 C C . THR B 1 105 ? 11.520 -20.006 30.540 1.00 69.17 990 THR B C 1
ATOM 2152 O O . THR B 1 105 ? 10.835 -20.739 31.249 1.00 68.24 990 THR B O 1
ATOM 2156 N N . ILE B 1 106 ? 11.244 -18.715 30.346 1.00 67.54 991 ILE B N 1
ATOM 2157 C CA . ILE B 1 106 ? 10.108 -18.055 30.976 1.00 64.57 991 ILE B CA 1
ATOM 2158 C C . ILE B 1 106 ? 8.817 -18.797 30.632 1.00 62.51 991 ILE B C 1
ATOM 2159 O O . ILE B 1 106 ? 7.960 -18.967 31.494 1.00 61.06 991 ILE B O 1
ATOM 2164 N N . SER B 1 107 ? 8.691 -19.225 29.371 1.00 62.88 992 SER B N 1
ATOM 2165 C CA . SER B 1 107 ? 7.499 -19.915 28.893 1.00 61.65 992 SER B CA 1
ATOM 2166 C C . SER B 1 107 ? 7.276 -21.227 29.644 1.00 62.41 992 SER B C 1
ATOM 2167 O O . SER B 1 107 ? 6.138 -21.549 29.979 1.00 61.03 992 SER B O 1
ATOM 2170 N N . THR B 1 108 ? 8.363 -21.981 29.885 1.00 65.00 993 THR B N 1
ATOM 2171 C CA . THR B 1 108 ? 8.265 -23.280 30.534 1.00 66.39 993 THR B CA 1
ATOM 2172 C C . THR B 1 108 ? 7.857 -23.080 31.992 1.00 65.16 993 THR B C 1
ATOM 2173 O O . THR B 1 108 ? 7.010 -23.798 32.514 1.00 64.82 993 THR B O 1
ATOM 2177 N N . GLN B 1 109 ? 8.458 -22.085 32.646 1.00 64.93 994 GLN B N 1
ATOM 2178 C CA . GLN B 1 109 ? 8.161 -21.809 34.041 1.00 64.33 994 GLN B CA 1
ATOM 2179 C C . GLN B 1 109 ? 6.707 -21.377 34.172 1.00 61.60 994 GLN B C 1
ATOM 2180 O O . GLN B 1 109 ? 6.051 -21.742 35.147 1.00 61.40 994 GLN B O 1
ATOM 2186 N N . LEU B 1 110 ? 6.227 -20.610 33.180 1.00 59.94 995 LEU B N 1
ATOM 2187 C CA . LEU B 1 110 ? 4.845 -20.160 33.156 1.00 57.79 995 LEU B CA 1
ATOM 2188 C C . LEU B 1 110 ? 3.954 -21.392 33.239 1.00 58.08 995 LEU B C 1
ATOM 2189 O O . LEU B 1 110 ? 3.195 -21.530 34.202 1.00 57.76 995 LEU B O 1
ATOM 2194 N N . LYS B 1 111 ? 4.105 -22.296 32.261 1.00 59.25 996 LYS B N 1
ATOM 2195 C CA . LYS B 1 111 ? 3.343 -23.536 32.195 1.00 60.30 996 LYS B CA 1
ATOM 2196 C C . LYS B 1 111 ? 3.323 -24.239 33.551 1.00 61.35 996 LYS B C 1
ATOM 2197 O O . LYS B 1 111 ? 2.249 -24.577 34.045 1.00 61.20 996 LYS B O 1
ATOM 2203 N N . ILE B 1 112 ? 4.517 -24.464 34.126 1.00 62.83 997 ILE B N 1
ATOM 2204 C CA . ILE B 1 112 ? 4.662 -25.159 35.394 1.00 64.39 997 ILE B CA 1
ATOM 2205 C C . ILE B 1 112 ? 3.762 -24.509 36.442 1.00 62.94 997 ILE B C 1
ATOM 2206 O O . ILE B 1 112 ? 2.983 -25.196 37.096 1.00 63.69 997 ILE B O 1
ATOM 2211 N N . LEU B 1 113 ? 3.881 -23.187 36.596 1.00 61.34 998 LEU B N 1
ATOM 2212 C CA . LEU B 1 113 ? 3.118 -22.440 37.586 1.00 60.44 998 LEU B CA 1
ATOM 2213 C C . LEU B 1 113 ? 1.644 -22.342 37.180 1.00 59.08 998 LEU B C 1
ATOM 2214 O O . LEU B 1 113 ? 0.766 -22.219 38.031 1.00 59.16 998 LEU B O 1
ATOM 2219 N N . SER B 1 114 ? 1.372 -22.364 35.875 1.00 58.24 999 SER B N 1
ATOM 2220 C CA . SER B 1 114 ? -0.001 -22.379 35.389 1.00 57.61 999 SER B CA 1
ATOM 2221 C C . SER B 1 114 ? -0.716 -23.646 35.853 1.00 59.38 999 SER B C 1
ATOM 2222 O O . SER B 1 114 ? -1.908 -23.599 36.160 1.00 59.53 999 SER B O 1
ATOM 2225 N N . THR B 1 115 ? 0.029 -24.759 35.905 1.00 61.15 1000 THR B N 1
ATOM 2226 C CA . THR B 1 115 ? -0.496 -26.042 36.344 1.00 63.42 1000 THR B CA 1
ATOM 2227 C C . THR B 1 115 ? -0.801 -25.988 37.839 1.00 64.06 1000 THR B C 1
ATOM 2228 O O . THR B 1 115 ? -1.850 -26.457 38.273 1.00 65.25 1000 THR B O 1
ATOM 2232 N N . VAL B 1 116 ? 0.145 -25.440 38.612 1.00 63.77 1001 VAL B N 1
ATOM 2233 C CA . VAL B 1 116 ? 0.061 -25.365 40.063 1.00 64.86 1001 VAL B CA 1
ATOM 2234 C C . VAL B 1 116 ? -1.210 -24.628 40.470 1.00 64.08 1001 VAL B C 1
ATOM 2235 O O . VAL B 1 116 ? -1.931 -25.090 41.354 1.00 65.74 1001 VAL B O 1
ATOM 2239 N N . LYS B 1 117 ? -1.433 -23.462 39.844 1.00 61.94 1002 LYS B N 1
ATOM 2240 C CA . LYS B 1 117 ? -2.595 -22.625 40.110 1.00 61.43 1002 LYS B CA 1
ATOM 2241 C C . LYS B 1 117 ? -3.866 -23.368 39.695 1.00 62.40 1002 LYS B C 1
ATOM 2242 O O . LYS B 1 117 ? -4.825 -23.425 40.463 1.00 63.82 1002 LYS B O 1
ATOM 2248 N N . ALA B 1 118 ? -3.843 -23.983 38.505 1.00 62.19 1003 ALA B N 1
ATOM 2249 C CA . ALA B 1 118 ? -4.989 -24.716 37.984 1.00 63.65 1003 ALA B CA 1
ATOM 2250 C C . ALA B 1 118 ? -5.383 -25.855 38.922 1.00 66.48 1003 ALA B C 1
ATOM 2251 O O . ALA B 1 118 ? -6.557 -26.204 39.006 1.00 68.25 1003 ALA B O 1
ATOM 2253 N N . THR B 1 119 ? -4.387 -26.433 39.610 1.00 67.31 1004 THR B N 1
ATOM 2254 C CA . THR B 1 119 ? -4.609 -27.547 40.516 1.00 70.31 1004 THR B CA 1
ATOM 2255 C C . THR B 1 119 ? -5.326 -27.065 41.775 1.00 71.25 1004 THR B C 1
ATOM 2256 O O . THR B 1 119 ? -6.176 -27.775 42.303 1.00 73.94 1004 THR B O 1
ATOM 2260 N N . MET B 1 120 ? -4.983 -25.859 42.243 1.00 69.51 1005 MET B N 1
ATOM 2261 C CA . MET B 1 120 ? -5.416 -25.386 43.551 1.00 70.87 1005 MET B CA 1
ATOM 2262 C C . MET B 1 120 ? -6.607 -24.432 43.430 1.00 70.44 1005 MET B C 1
ATOM 2263 O O . MET B 1 120 ? -7.050 -23.886 44.439 1.00 71.74 1005 MET B O 1
ATOM 2268 N N . LEU B 1 121 ? -7.134 -24.237 42.211 1.00 69.10 1006 LEU B N 1
ATOM 2269 C CA . LEU B 1 121 ? -8.427 -23.586 42.035 1.00 69.61 1006 LEU B CA 1
ATOM 2270 C C . LEU B 1 121 ? -9.526 -24.534 42.517 1.00 73.11 1006 LEU B C 1
ATOM 2271 O O . LEU B 1 121 ? -9.482 -25.733 42.236 1.00 74.49 1006 LEU B O 1
ATOM 2276 N N . GLY B 1 122 ? -10.500 -23.977 43.250 1.00 74.95 1007 GLY B N 1
ATOM 2277 C CA . GLY B 1 122 ? -11.626 -24.735 43.771 1.00 78.83 1007 GLY B CA 1
ATOM 2278 C C . GLY B 1 122 ? -11.172 -25.899 44.648 1.00 81.02 1007 GLY B C 1
ATOM 2279 O O . GLY B 1 122 ? -11.670 -27.016 44.508 1.00 83.65 1007 GLY B O 1
ATOM 2280 N N . ARG B 1 123 ? -10.229 -25.614 45.555 1.00 80.36 1008 ARG B N 1
ATOM 2281 C CA . ARG B 1 123 ? -9.629 -26.621 46.416 1.00 82.42 1008 ARG B CA 1
ATOM 2282 C C . ARG B 1 123 ? -9.488 -26.042 47.821 1.00 83.93 1008 ARG B C 1
ATOM 2283 O O . ARG B 1 123 ? -8.918 -24.965 47.987 1.00 81.93 1008 ARG B O 1
ATOM 2291 N N . THR B 1 124 ? -10.003 -26.769 48.820 1.00 87.88 1009 THR B N 1
ATOM 2292 C CA . THR B 1 124 ? -10.131 -26.260 50.178 1.00 90.32 1009 THR B CA 1
ATOM 2293 C C . THR B 1 124 ? -8.866 -26.558 50.984 1.00 90.69 1009 THR B C 1
ATOM 2294 O O . THR B 1 124 ? -8.593 -25.872 51.966 1.00 91.83 1009 THR B O 1
ATOM 2298 N N . ASN B 1 125 ? -8.090 -27.569 50.568 1.00 90.18 1010 ASN B N 1
ATOM 2299 C CA . ASN B 1 125 ? -6.930 -28.006 51.335 1.00 91.33 1010 ASN B CA 1
ATOM 2300 C C . ASN B 1 125 ? -5.685 -27.203 50.944 1.00 87.93 1010 ASN B C 1
ATOM 2301 O O . ASN B 1 125 ? -4.564 -27.683 51.100 1.00 88.23 1010 ASN B O 1
ATOM 2306 N N . ILE B 1 126 ? -5.875 -25.965 50.473 1.00 85.18 1011 ILE B N 1
ATOM 2307 C CA . ILE B 1 126 ? -4.765 -25.113 50.076 1.00 82.31 1011 ILE B CA 1
ATOM 2308 C C . ILE B 1 126 ? -4.801 -23.841 50.919 1.00 83.00 1011 ILE B C 1
ATOM 2309 O O . ILE B 1 126 ? -5.825 -23.166 50.988 1.00 83.29 1011 ILE B O 1
ATOM 2314 N N . SER B 1 127 ? -3.664 -23.524 51.549 1.00 83.72 1012 SER B N 1
ATOM 2315 C CA . SER B 1 127 ? -3.566 -22.383 52.444 1.00 85.21 1012 SER B CA 1
ATOM 2316 C C . SER B 1 127 ? -3.586 -21.080 51.649 1.00 82.26 1012 SER B C 1
ATOM 2317 O O . SER B 1 127 ? -3.326 -21.069 50.446 1.00 78.98 1012 SER B O 1
ATOM 2320 N N . ASP B 1 128 ? -3.894 -19.983 52.352 1.00 83.92 1013 ASP B N 1
ATOM 2321 C CA . ASP B 1 128 ? -3.860 -18.651 51.771 1.00 81.99 1013 ASP B CA 1
ATOM 2322 C C . ASP B 1 128 ? -2.432 -18.330 51.335 1.00 80.35 1013 ASP B C 1
ATOM 2323 O O . ASP B 1 128 ? -2.213 -17.880 50.213 1.00 77.27 1013 ASP B O 1
ATOM 2328 N N . GLU B 1 129 ? -1.469 -18.586 52.228 1.00 82.85 1014 GLU B N 1
ATOM 2329 C CA . GLU B 1 129 ? -0.059 -18.382 51.937 1.00 82.25 1014 GLU B CA 1
ATOM 2330 C C . GLU B 1 129 ? 0.291 -19.027 50.598 1.00 78.69 1014 GLU B C 1
ATOM 2331 O O . GLU B 1 129 ? 0.724 -18.340 49.674 1.00 76.36 1014 GLU B O 1
ATOM 2337 N N . GLU B 1 130 ? 0.079 -20.348 50.514 1.00 78.74 1015 GLU B N 1
ATOM 2338 C CA . GLU B 1 130 ? 0.506 -21.146 49.374 1.00 76.37 1015 GLU B CA 1
ATOM 2339 C C . GLU B 1 130 ? -0.198 -20.663 48.110 1.00 72.91 1015 GLU B C 1
ATOM 2340 O O . GLU B 1 130 ? 0.392 -20.668 47.033 1.00 70.71 1015 GLU B O 1
ATOM 2346 N N . SER B 1 131 ? -1.464 -20.260 48.255 1.00 72.89 1016 SER B N 1
ATOM 2347 C CA . SER B 1 131 ? -2.247 -19.747 47.139 1.00 70.26 1016 SER B CA 1
ATOM 2348 C C . SER B 1 131 ? -1.661 -18.426 46.643 1.00 68.73 1016 SER B C 1
ATOM 2349 O O . SER B 1 131 ? -1.369 -18.282 45.457 1.00 66.27 1016 SER B O 1
ATOM 2352 N N . GLU B 1 132 ? -1.469 -17.482 47.574 1.00 70.68 1017 GLU B N 1
ATOM 2353 C CA . GLU B 1 132 ? -0.953 -16.155 47.265 1.00 70.12 1017 GLU B CA 1
ATOM 2354 C C . GLU B 1 132 ? 0.362 -16.259 46.495 1.00 68.75 1017 GLU B C 1
ATOM 2355 O O . GLU B 1 132 ? 0.518 -15.617 45.458 1.00 66.69 1017 GLU B O 1
ATOM 2361 N N . GLN B 1 133 ? 1.292 -17.083 47.007 1.00 70.28 1018 GLN B N 1
ATOM 2362 C CA . GLN B 1 133 ? 2.631 -17.191 46.445 1.00 69.98 1018 GLN B CA 1
ATOM 2363 C C . GLN B 1 133 ? 2.574 -17.814 45.053 1.00 67.14 1018 GLN B C 1
ATOM 2364 O O . GLN B 1 133 ? 3.343 -17.432 44.176 1.00 66.09 1018 GLN B O 1
ATOM 2370 N N . ALA B 1 134 ? 1.662 -18.771 44.863 1.00 66.42 1019 ALA B N 1
ATOM 2371 C CA . ALA B 1 134 ? 1.483 -19.439 43.582 1.00 64.34 1019 ALA B CA 1
ATOM 2372 C C . ALA B 1 134 ? 1.020 -18.446 42.514 1.00 62.02 1019 ALA B C 1
ATOM 2373 O O . ALA B 1 134 ? 1.528 -18.450 41.395 1.00 60.60 1019 ALA B O 1
ATOM 2375 N N . THR B 1 135 ? 0.056 -17.592 42.867 1.00 62.05 1020 THR B N 1
ATOM 2376 C CA . THR B 1 135 ? -0.362 -16.521 41.972 1.00 60.47 1020 THR B CA 1
ATOM 2377 C C . THR B 1 135 ? 0.827 -15.594 41.710 1.00 60.57 1020 THR B C 1
ATOM 2378 O O . THR B 1 135 ? 1.100 -15.248 40.561 1.00 59.04 1020 THR B O 1
ATOM 2382 N N . GLU B 1 136 ? 1.523 -15.209 42.790 1.00 62.83 1021 GLU B N 1
ATOM 2383 C CA . GLU B 1 136 ? 2.636 -14.273 42.729 1.00 63.89 1021 GLU B CA 1
ATOM 2384 C C . GLU B 1 136 ? 3.693 -14.745 41.730 1.00 63.07 1021 GLU B C 1
ATOM 2385 O O . GLU B 1 136 ? 4.102 -13.990 40.845 1.00 62.38 1021 GLU B O 1
ATOM 2391 N N . MET B 1 137 ? 4.138 -15.995 41.888 1.00 63.60 1022 MET B N 1
ATOM 2392 C CA . MET B 1 137 ? 5.114 -16.588 40.988 1.00 63.42 1022 MET B CA 1
ATOM 2393 C C . MET B 1 137 ? 4.595 -16.567 39.552 1.00 60.85 1022 MET B C 1
ATOM 2394 O O . MET B 1 137 ? 5.363 -16.271 38.639 1.00 60.68 1022 MET B O 1
ATOM 2399 N N . LEU B 1 138 ? 3.299 -16.877 39.367 1.00 59.31 1023 LEU B N 1
ATOM 2400 C CA . LEU B 1 138 ? 2.680 -16.952 38.051 1.00 57.39 1023 LEU B CA 1
ATOM 2401 C C . LEU B 1 138 ? 2.655 -15.583 37.374 1.00 56.49 1023 LEU B C 1
ATOM 2402 O O . LEU B 1 138 ? 2.970 -15.478 36.188 1.00 55.74 1023 LEU B O 1
ATOM 2407 N N . VAL B 1 139 ? 2.241 -14.552 38.125 1.00 56.94 1024 VAL B N 1
ATOM 2408 C CA . VAL B 1 139 ? 2.151 -13.193 37.608 1.00 56.64 1024 VAL B CA 1
ATOM 2409 C C . VAL B 1 139 ? 3.543 -12.665 37.251 1.00 57.60 1024 VAL B C 1
ATOM 2410 O O . VAL B 1 139 ? 3.691 -11.947 36.265 1.00 57.10 1024 VAL B O 1
ATOM 2414 N N . HIS B 1 140 ? 4.553 -13.015 38.057 1.00 59.37 1025 HIS B N 1
ATOM 2415 C CA . HIS B 1 140 ? 5.908 -12.520 37.864 1.00 61.13 1025 HIS B CA 1
ATOM 2416 C C . HIS B 1 140 ? 6.486 -13.016 36.540 1.00 60.38 1025 HIS B C 1
ATOM 2417 O O . HIS B 1 140 ? 7.239 -12.286 35.892 1.00 61.33 1025 HIS B O 1
ATOM 2424 N N . ASN B 1 141 ? 6.150 -14.258 36.160 1.00 59.19 1026 ASN B N 1
ATOM 2425 C CA . ASN B 1 141 ? 6.622 -14.849 34.914 1.00 58.89 1026 ASN B CA 1
ATOM 2426 C C . ASN B 1 141 ? 5.779 -14.364 33.738 1.00 57.01 1026 ASN B C 1
ATOM 2427 O O . ASN B 1 141 ? 6.309 -14.223 32.636 1.00 57.33 1026 ASN B O 1
ATOM 2432 N N . ALA B 1 142 ? 4.474 -14.155 33.977 1.00 55.49 1027 ALA B N 1
ATOM 2433 C CA . ALA B 1 142 ? 3.560 -13.577 32.994 1.00 54.14 1027 ALA B CA 1
ATOM 2434 C C . ALA B 1 142 ? 4.052 -12.207 32.530 1.00 54.75 1027 ALA B C 1
ATOM 2435 O O . ALA B 1 142 ? 4.147 -11.958 31.332 1.00 54.56 1027 ALA B O 1
ATOM 2437 N N . GLN B 1 143 ? 4.375 -11.339 33.501 1.00 55.91 1028 GLN B N 1
ATOM 2438 C CA . GLN B 1 143 ? 4.923 -10.011 33.248 1.00 57.23 1028 GLN B CA 1
ATOM 2439 C C . GLN B 1 143 ? 6.260 -10.101 32.511 1.00 58.60 1028 GLN B C 1
ATOM 2440 O O . GLN B 1 143 ? 6.461 -9.412 31.512 1.00 59.02 1028 GLN B O 1
ATOM 2446 N N . ASN B 1 144 ? 7.165 -10.955 33.010 1.00 59.65 1029 ASN B N 1
ATOM 2447 C CA . ASN B 1 144 ? 8.475 -11.148 32.404 1.00 61.56 1029 ASN B CA 1
ATOM 2448 C C . ASN B 1 144 ? 8.341 -11.571 30.943 1.00 60.67 1029 ASN B C 1
ATOM 2449 O O . ASN B 1 144 ? 9.055 -11.045 30.092 1.00 62.15 1029 ASN B O 1
ATOM 2454 N N . LEU B 1 145 ? 7.433 -12.518 30.669 1.00 58.71 1030 LEU B N 1
ATOM 2455 C CA . LEU B 1 145 ? 7.198 -13.015 29.320 1.00 58.25 1030 LEU B CA 1
ATOM 2456 C C . LEU B 1 145 ? 6.751 -11.883 28.395 1.00 57.94 1030 LEU B C 1
ATOM 2457 O O . LEU B 1 145 ? 7.262 -11.750 27.282 1.00 59.08 1030 LEU B O 1
ATOM 2462 N N . MET B 1 146 ? 5.796 -11.065 28.850 1.00 56.81 1031 MET B N 1
ATOM 2463 C CA . MET B 1 146 ? 5.247 -10.017 28.002 1.00 56.78 1031 MET B CA 1
ATOM 2464 C C . MET B 1 146 ? 6.332 -8.995 27.666 1.00 58.99 1031 MET B C 1
ATOM 2465 O O . MET B 1 146 ? 6.391 -8.526 26.529 1.00 59.73 1031 MET B O 1
ATOM 2470 N N . GLN B 1 147 ? 7.190 -8.678 28.654 1.00 60.44 1032 GLN B N 1
ATOM 2471 C CA . GLN B 1 147 ? 8.279 -7.729 28.480 1.00 63.20 1032 GLN B CA 1
ATOM 2472 C C . GLN B 1 147 ? 9.326 -8.302 27.525 1.00 64.84 1032 GLN B C 1
ATOM 2473 O O . GLN B 1 147 ? 9.776 -7.618 26.610 1.00 66.60 1032 GLN B O 1
ATOM 2479 N N . SER B 1 148 ? 9.720 -9.558 27.759 1.00 64.68 1033 SER B N 1
ATOM 2480 C CA . SER B 1 148 ? 10.684 -10.239 26.910 1.00 66.63 1033 SER B CA 1
ATOM 2481 C C . SER B 1 148 ? 10.231 -10.204 25.452 1.00 66.30 1033 SER B C 1
ATOM 2482 O O . SER B 1 148 ? 10.995 -9.779 24.587 1.00 68.76 1033 SER B O 1
ATOM 2485 N N . VAL B 1 149 ? 8.987 -10.645 25.202 1.00 63.70 1034 VAL B N 1
ATOM 2486 C CA . VAL B 1 149 ? 8.431 -10.705 23.858 1.00 63.58 1034 VAL B CA 1
ATOM 2487 C C . VAL B 1 149 ? 8.346 -9.294 23.279 1.00 64.51 1034 VAL B C 1
ATOM 2488 O O . VAL B 1 149 ? 8.766 -9.067 22.147 1.00 66.44 1034 VAL B O 1
ATOM 2492 N N . LYS B 1 150 ? 7.815 -8.351 24.063 1.00 63.57 1035 LYS B N 1
ATOM 2493 C CA . LYS B 1 150 ? 7.705 -6.969 23.627 1.00 64.83 1035 LYS B CA 1
ATOM 2494 C C . LYS B 1 150 ? 9.054 -6.472 23.110 1.00 68.16 1035 LYS B C 1
ATOM 2495 O O . LYS B 1 150 ? 9.127 -5.929 22.011 1.00 69.76 1035 LYS B O 1
ATOM 2501 N N . GLU B 1 151 ? 10.114 -6.658 23.909 1.00 69.60 1036 GLU B N 1
ATOM 2502 C CA . GLU B 1 151 ? 11.430 -6.125 23.589 1.00 73.38 1036 GLU B CA 1
ATOM 2503 C C . GLU B 1 151 ? 12.078 -6.936 22.464 1.00 75.00 1036 GLU B C 1
ATOM 2504 O O . GLU B 1 151 ? 12.899 -6.405 21.722 1.00 78.30 1036 GLU B O 1
ATOM 2510 N N . THR B 1 152 ? 11.692 -8.211 22.323 1.00 73.09 1037 THR B N 1
ATOM 2511 C CA . THR B 1 152 ? 12.135 -9.035 21.206 1.00 74.79 1037 THR B CA 1
ATOM 2512 C C . THR B 1 152 ? 11.533 -8.520 19.897 1.00 75.11 1037 THR B C 1
ATOM 2513 O O . THR B 1 152 ? 12.171 -8.598 18.850 1.00 78.05 1037 THR B O 1
ATOM 2517 N N . VAL B 1 153 ? 10.297 -8.010 19.954 1.00 72.49 1038 VAL B N 1
ATOM 2518 C CA . VAL B 1 153 ? 9.650 -7.452 18.777 1.00 73.04 1038 VAL B CA 1
ATOM 2519 C C . VAL B 1 153 ? 10.418 -6.204 18.344 1.00 76.27 1038 VAL B C 1
ATOM 2520 O O . VAL B 1 153 ? 10.776 -6.069 17.175 1.00 78.94 1038 VAL B O 1
ATOM 2524 N N . ARG B 1 154 ? 10.697 -5.318 19.309 1.00 76.47 1039 ARG B N 1
ATOM 2525 C CA . ARG B 1 154 ? 11.382 -4.063 19.048 1.00 79.86 1039 ARG B CA 1
ATOM 2526 C C . ARG B 1 154 ? 12.782 -4.312 18.488 1.00 83.85 1039 ARG B C 1
ATOM 2527 O O . ARG B 1 154 ? 13.206 -3.612 17.570 1.00 87.16 1039 ARG B O 1
ATOM 2535 N N . GLU B 1 155 ? 13.508 -5.287 19.056 1.00 83.98 1040 GLU B N 1
ATOM 2536 C CA . GLU B 1 155 ? 14.882 -5.550 18.652 1.00 88.26 1040 GLU B CA 1
ATOM 2537 C C . GLU B 1 155 ? 14.919 -6.087 17.221 1.00 89.90 1040 GLU B C 1
ATOM 2538 O O . GLU B 1 155 ? 15.899 -5.871 16.512 1.00 94.32 1040 GLU B O 1
ATOM 2544 N N . ALA B 1 156 ? 13.856 -6.787 16.805 1.00 86.82 1041 ALA B N 1
ATOM 2545 C CA . ALA B 1 156 ? 13.783 -7.376 15.476 1.00 88.51 1041 ALA B CA 1
ATOM 2546 C C . ALA B 1 156 ? 13.773 -6.289 14.401 1.00 91.28 1041 ALA B C 1
ATOM 2547 O O . ALA B 1 156 ? 14.516 -6.376 13.424 1.00 95.34 1041 ALA B O 1
ATOM 2549 N N . GLU B 1 157 ? 12.929 -5.267 14.587 1.00 89.46 1042 GLU B N 1
ATOM 2550 C CA . GLU B 1 157 ? 12.791 -4.197 13.608 1.00 92.07 1042 GLU B CA 1
ATOM 2551 C C . GLU B 1 157 ? 14.062 -3.345 13.562 1.00 96.67 1042 GLU B C 1
ATOM 2552 O O . GLU B 1 157 ? 14.409 -2.799 12.516 1.00 100.51 1042 GLU B O 1
ATOM 2558 N N . ALA B 1 158 ? 14.762 -3.240 14.698 1.00 96.74 1043 ALA B N 1
ATOM 2559 C CA . ALA B 1 158 ? 16.045 -2.556 14.750 1.00 101.63 1043 ALA B CA 1
ATOM 2560 C C . ALA B 1 158 ? 17.093 -3.317 13.938 1.00 105.68 1043 ALA B C 1
ATOM 2561 O O . ALA B 1 158 ? 18.045 -2.719 13.440 1.00 110.82 1043 ALA B O 1
ATOM 2563 N N . ALA B 1 159 ? 16.918 -4.642 13.835 1.00 103.79 1044 ALA B N 1
ATOM 2564 C CA . ALA B 1 159 ? 17.789 -5.490 13.037 1.00 107.68 1044 ALA B CA 1
ATOM 2565 C C . ALA B 1 159 ? 17.294 -5.553 11.594 1.00 109.11 1044 ALA B C 1
ATOM 2566 O O . ALA B 1 159 ? 18.102 -5.689 10.677 1.00 114.06 1044 ALA B O 1
ATOM 2568 N N . SER B 1 160 ? 15.968 -5.464 11.405 1.00 105.22 1045 SER B N 1
ATOM 2569 C CA . SER B 1 160 ? 15.376 -5.424 10.077 1.00 106.67 1045 SER B CA 1
ATOM 2570 C C . SER B 1 160 ? 16.154 -4.459 9.184 1.00 112.33 1045 SER B C 1
ATOM 2571 O O . SER B 1 160 ? 16.386 -3.310 9.553 1.00 113.29 1045 SER B O 1
ATOM 2574 N N . ILE B 1 161 ? 16.535 -4.949 8.000 1.00 116.49 1046 ILE B N 1
ATOM 2575 C CA . ILE B 1 161 ? 17.360 -4.211 7.055 1.00 122.66 1046 ILE B CA 1
ATOM 2576 C C . ILE B 1 161 ? 16.465 -3.320 6.173 1.00 123.09 1046 ILE B C 1
ATOM 2577 O O . ILE B 1 161 ? 15.425 -2.849 6.686 1.00 118.69 1046 ILE B O 1
ATOM 2582 N N . THR B 1 170 ? 13.778 -12.086 5.584 1.00 115.78 1055 THR B N 1
ATOM 2583 C CA . THR B 1 170 ? 13.422 -10.697 5.959 1.00 112.88 1055 THR B CA 1
ATOM 2584 C C . THR B 1 170 ? 11.979 -10.675 6.459 1.00 107.38 1055 THR B C 1
ATOM 2585 O O . THR B 1 170 ? 11.267 -11.672 6.351 1.00 106.39 1055 THR B O 1
ATOM 2589 N N . LEU B 1 171 ? 11.566 -9.527 7.009 1.00 104.28 1056 LEU B N 1
ATOM 2590 C CA . LEU B 1 171 ? 10.220 -9.344 7.528 1.00 99.51 1056 LEU B CA 1
ATOM 2591 C C . LEU B 1 171 ? 9.618 -8.084 6.914 1.00 100.18 1056 LEU B C 1
ATOM 2592 O O . LEU B 1 171 ? 10.281 -7.386 6.149 1.00 104.09 1056 LEU B O 1
ATOM 2597 N N . ARG B 1 172 ? 8.348 -7.825 7.247 1.00 96.70 1057 ARG B N 1
ATOM 2598 C CA . ARG B 1 172 ? 7.638 -6.637 6.801 1.00 97.13 1057 ARG B CA 1
ATOM 2599 C C . ARG B 1 172 ? 7.273 -5.796 8.022 1.00 93.22 1057 ARG B C 1
ATOM 2600 O O . ARG B 1 172 ? 6.629 -6.290 8.947 1.00 89.35 1057 ARG B O 1
ATOM 2608 N N . TRP B 1 173 ? 7.703 -4.528 8.012 1.00 94.70 1058 TRP B N 1
ATOM 2609 C CA . TRP B 1 173 ? 7.451 -3.609 9.111 1.00 91.98 1058 TRP B CA 1
ATOM 2610 C C . TRP B 1 173 ? 6.744 -2.360 8.588 1.00 93.51 1058 TRP B C 1
ATOM 2611 O O . TRP B 1 173 ? 7.314 -1.270 8.586 1.00 95.71 1058 TRP B O 1
ATOM 2622 N N . VAL B 1 174 ? 5.492 -2.544 8.148 1.00 92.72 1059 VAL B N 1
ATOM 2623 C CA . VAL B 1 174 ? 4.661 -1.451 7.666 1.00 94.26 1059 VAL B CA 1
ATOM 2624 C C . VAL B 1 174 ? 3.546 -1.222 8.685 1.00 90.60 1059 VAL B C 1
ATOM 2625 O O . VAL B 1 174 ? 3.131 -2.151 9.375 1.00 87.29 1059 VAL B O 1
ATOM 2629 N N . ARG B 1 175 ? 3.085 0.032 8.779 1.00 91.64 1060 ARG B N 1
ATOM 2630 C CA . ARG B 1 175 ? 2.049 0.418 9.724 1.00 89.02 1060 ARG B CA 1
ATOM 2631 C C . ARG B 1 175 ? 0.691 -0.147 9.273 1.00 88.57 1060 ARG B C 1
ATOM 2632 O O . ARG B 1 175 ? -0.133 -0.421 10.174 1.00 85.64 1060 ARG B O 1
ATOM 2640 N N . SER C 2 1 ? -28.647 -21.089 26.244 1.00 118.10 140 SER E N 1
ATOM 2641 C CA . SER C 2 1 ? -29.056 -19.776 26.812 1.00 113.35 140 SER E CA 1
ATOM 2642 C C . SER C 2 1 ? -28.074 -18.693 26.367 1.00 101.87 140 SER E C 1
ATOM 2643 O O . SER C 2 1 ? -27.199 -18.959 25.545 1.00 97.03 140 SER E O 1
ATOM 2646 N N . ASN C 2 2 ? -28.256 -17.470 26.885 1.00 98.32 141 ASN E N 1
ATOM 2647 C CA . ASN C 2 2 ? -27.348 -16.363 26.624 1.00 90.55 141 ASN E CA 1
ATOM 2648 C C . ASN C 2 2 ? -26.017 -16.614 27.328 1.00 81.82 141 ASN E C 1
ATOM 2649 O O . ASN C 2 2 ? -25.976 -17.240 28.387 1.00 79.77 141 ASN E O 1
ATOM 2654 N N . LEU C 2 3 ? -24.939 -16.096 26.727 1.00 77.63 142 LEU E N 1
ATOM 2655 C CA . LEU C 2 3 ? -23.583 -16.404 27.144 1.00 71.05 142 LEU E CA 1
ATOM 2656 C C . LEU C 2 3 ? -23.101 -15.413 28.203 1.00 67.48 142 LEU E C 1
ATOM 2657 O O . LEU C 2 3 ? -23.382 -14.222 28.127 1.00 69.83 142 LEU E O 1
ATOM 2662 N N . SER C 2 4 ? -22.346 -15.930 29.180 1.00 64.32 143 SER E N 1
ATOM 2663 C CA . SER C 2 4 ? -21.635 -15.110 30.151 1.00 61.84 143 SER E CA 1
ATOM 2664 C C . SER C 2 4 ? -20.273 -14.692 29.594 1.00 58.59 143 SER E C 1
ATOM 2665 O O . SER C 2 4 ? -19.899 -15.064 28.479 1.00 56.50 143 SER E O 1
ATOM 2668 N N . GLU C 2 5 ? -19.522 -13.927 30.396 1.00 59.35 144 GLU E N 1
ATOM 2669 C CA . GLU C 2 5 ? -18.146 -13.579 30.065 1.00 58.14 144 GLU E CA 1
ATOM 2670 C C . GLU C 2 5 ? -17.263 -14.828 30.018 1.00 54.04 144 GLU E C 1
ATOM 2671 O O . GLU C 2 5 ? -16.453 -14.981 29.103 1.00 53.08 144 GLU E O 1
ATOM 2677 N N . LEU C 2 6 ? -17.409 -15.719 31.004 1.00 53.05 145 LEU E N 1
ATOM 2678 C CA . LEU C 2 6 ? -16.558 -16.897 31.080 1.00 52.14 145 LEU E CA 1
ATOM 2679 C C . LEU C 2 6 ? -16.878 -17.830 29.909 1.00 50.93 145 LEU E C 1
ATOM 2680 O O . LEU C 2 6 ? -15.983 -18.467 29.355 1.00 50.28 145 LEU E O 1
ATOM 2685 N N . ASP C 2 7 ? -18.167 -17.920 29.544 1.00 51.45 146 ASP E N 1
ATOM 2686 C CA . ASP C 2 7 ? -18.582 -18.655 28.361 1.00 51.51 146 ASP E CA 1
ATOM 2687 C C . ASP C 2 7 ? -17.802 -18.137 27.155 1.00 49.56 146 ASP E C 1
ATOM 2688 O O . ASP C 2 7 ? -17.016 -18.870 26.546 1.00 49.07 146 ASP E O 1
ATOM 2693 N N . ARG C 2 8 ? -17.983 -16.843 26.860 1.00 49.85 147 ARG E N 1
ATOM 2694 C CA . ARG C 2 8 ? -17.456 -16.240 25.643 1.00 50.84 147 ARG E CA 1
ATOM 2695 C C . ARG C 2 8 ? -15.934 -16.369 25.571 1.00 48.85 147 ARG E C 1
ATOM 2696 O O . ARG C 2 8 ? -15.388 -16.461 24.472 1.00 50.10 147 ARG E O 1
ATOM 2704 N N . LEU C 2 9 ? -15.264 -16.397 26.737 1.00 47.24 148 LEU E N 1
ATOM 2705 C CA . LEU C 2 9 ? -13.817 -16.577 26.819 1.00 46.03 148 LEU E CA 1
ATOM 2706 C C . LEU C 2 9 ? -13.424 -17.974 26.335 1.00 44.40 148 LEU E C 1
ATOM 2707 O O . LEU C 2 9 ? -12.535 -18.123 25.501 1.00 45.79 148 LEU E O 1
ATOM 2712 N N . LEU C 2 10 ? -14.085 -19.005 26.867 1.00 43.54 149 LEU E N 1
ATOM 2713 C CA . LEU C 2 10 ? -13.789 -20.381 26.493 1.00 44.10 149 LEU E CA 1
ATOM 2714 C C . LEU C 2 10 ? -14.052 -20.598 25.001 1.00 45.59 149 LEU E C 1
ATOM 2715 O O . LEU C 2 10 ? -13.360 -21.393 24.366 1.00 46.95 149 LEU E O 1
ATOM 2720 N N . LEU C 2 11 ? -15.046 -19.882 24.448 1.00 45.64 150 LEU E N 1
ATOM 2721 C CA . LEU C 2 11 ? -15.287 -19.887 23.015 1.00 48.71 150 LEU E CA 1
ATOM 2722 C C . LEU C 2 11 ? -14.119 -19.266 22.266 1.00 48.32 150 LEU E C 1
ATOM 2723 O O . LEU C 2 11 ? -13.585 -19.868 21.338 1.00 49.78 150 LEU E O 1
ATOM 2728 N N . GLU C 2 12 ? -13.780 -18.032 22.648 1.00 48.52 151 GLU E N 1
ATOM 2729 C CA . GLU C 2 12 ? -12.641 -17.327 22.084 1.00 52.16 151 GLU E CA 1
ATOM 2730 C C . GLU C 2 12 ? -11.399 -18.222 22.109 1.00 51.56 151 GLU E C 1
ATOM 2731 O O . GLU C 2 12 ? -10.735 -18.405 21.091 1.00 54.61 151 GLU E O 1
ATOM 2737 N N . LEU C 2 13 ? -11.093 -18.773 23.287 1.00 49.37 152 LEU E N 1
ATOM 2738 C CA . LEU C 2 13 ? -9.887 -19.565 23.484 1.00 51.06 152 LEU E CA 1
ATOM 2739 C C . LEU C 2 13 ? -9.875 -20.749 22.518 1.00 53.02 152 LEU E C 1
ATOM 2740 O O . LEU C 2 13 ? -8.910 -20.929 21.777 1.00 54.62 152 LEU E O 1
ATOM 2745 N N . ASN C 2 14 ? -10.965 -21.532 22.531 1.00 54.12 153 ASN E N 1
ATOM 2746 C CA . ASN C 2 14 ? -11.057 -22.767 21.765 1.00 58.39 153 ASN E CA 1
ATOM 2747 C C . ASN C 2 14 ? -11.188 -22.495 20.267 1.00 63.92 153 ASN E C 1
ATOM 2748 O O . ASN C 2 14 ? -10.793 -23.337 19.461 1.00 65.76 153 ASN E O 1
ATOM 2753 N N . ALA C 2 15 ? -11.761 -21.338 19.904 1.00 67.85 154 ALA E N 1
ATOM 2754 C CA . ALA C 2 15 ? -12.034 -21.017 18.510 1.00 77.43 154 ALA E CA 1
ATOM 2755 C C . ALA C 2 15 ? -10.749 -21.105 17.693 1.00 84.35 154 ALA E C 1
ATOM 2756 O O . ALA C 2 15 ? -9.797 -20.378 17.966 1.00 81.65 154 ALA E O 1
ATOM 2758 N N . VAL C 2 16 ? -10.738 -21.994 16.688 1.00 95.40 155 VAL E N 1
ATOM 2759 C CA . VAL C 2 16 ? -9.579 -22.147 15.821 1.00 104.74 155 VAL E CA 1
ATOM 2760 C C . VAL C 2 16 ? -9.553 -20.918 14.914 1.00 117.24 155 VAL E C 1
ATOM 2761 O O . VAL C 2 16 ? -10.598 -20.471 14.444 1.00 122.95 155 VAL E O 1
ATOM 2765 N N . GLN C 2 17 ? -8.351 -20.376 14.692 1.00 66.34 156 GLN E N 1
ATOM 2766 C CA . GLN C 2 17 ? -8.167 -19.209 13.846 1.00 69.20 156 GLN E CA 1
ATOM 2767 C C . GLN C 2 17 ? -6.918 -19.407 12.974 1.00 75.24 156 GLN E C 1
ATOM 2768 O O . GLN C 2 17 ? -7.078 -19.293 11.737 1.00 80.95 156 GLN E O 1
ATOM 2774 N N . MET D 3 1 ? -30.357 -24.634 25.070 1.00 84.18 1 MET G N 1
ATOM 2775 C CA . MET D 3 1 ? -30.093 -26.030 24.624 1.00 81.99 1 MET G CA 1
ATOM 2776 C C . MET D 3 1 ? -29.998 -26.058 23.098 1.00 78.58 1 MET G C 1
ATOM 2777 O O . MET D 3 1 ? -30.901 -26.550 22.422 1.00 83.99 1 MET G O 1
ATOM 2782 N N . ASP D 3 2 ? -28.913 -25.478 22.572 1.00 70.95 2 ASP G N 1
ATOM 2783 C CA . ASP D 3 2 ? -28.553 -25.608 21.171 1.00 69.06 2 ASP G CA 1
ATOM 2784 C C . ASP D 3 2 ? -27.140 -26.172 21.118 1.00 63.96 2 ASP G C 1
ATOM 2785 O O . ASP D 3 2 ? -26.601 -26.571 22.145 1.00 62.22 2 ASP G O 1
ATOM 2790 N N . ASP D 3 3 ? -26.546 -26.210 19.923 1.00 64.34 3 ASP G N 1
ATOM 2791 C CA . ASP D 3 3 ? -25.227 -26.798 19.758 1.00 62.84 3 ASP G CA 1
ATOM 2792 C C . ASP D 3 3 ? -24.194 -26.013 20.560 1.00 60.85 3 ASP G C 1
ATOM 2793 O O . ASP D 3 3 ? -23.289 -26.601 21.145 1.00 60.69 3 ASP G O 1
ATOM 2798 N N . LEU D 3 4 ? -24.337 -24.687 20.583 1.00 62.79 4 LEU G N 1
ATOM 2799 C CA . LEU D 3 4 ? -23.399 -23.837 21.292 1.00 62.83 4 LEU G CA 1
ATOM 2800 C C . LEU D 3 4 ? -23.506 -24.101 22.791 1.00 61.27 4 LEU G C 1
ATOM 2801 O O . LEU D 3 4 ? -22.485 -24.200 23.474 1.00 61.72 4 LEU G O 1
ATOM 2806 N N . ASP D 3 5 ? -24.743 -24.235 23.284 1.00 61.45 5 ASP G N 1
ATOM 2807 C CA . ASP D 3 5 ? -24.985 -24.499 24.693 1.00 63.24 5 ASP G CA 1
ATOM 2808 C C . ASP D 3 5 ? -24.355 -25.837 25.076 1.00 63.09 5 ASP G C 1
ATOM 2809 O O . ASP D 3 5 ? -23.691 -25.944 26.106 1.00 60.72 5 ASP G O 1
ATOM 2814 N N . ALA D 3 6 ? -24.566 -26.847 24.222 1.00 64.81 6 ALA G N 1
ATOM 2815 C CA . ALA D 3 6 ? -24.061 -28.189 24.464 1.00 65.20 6 ALA G CA 1
ATOM 2816 C C . ALA D 3 6 ? -22.541 -28.165 24.595 1.00 61.77 6 ALA G C 1
ATOM 2817 O O . ALA D 3 6 ? -21.995 -28.781 25.507 1.00 59.63 6 ALA G O 1
ATOM 2819 N N . LEU D 3 7 ? -21.870 -27.448 23.684 1.00 61.49 7 LEU G N 1
ATOM 2820 C CA . LEU D 3 7 ? -20.414 -27.434 23.650 1.00 63.06 7 LEU G CA 1
ATOM 2821 C C . LEU D 3 7 ? -19.844 -26.689 24.859 1.00 62.23 7 LEU G C 1
ATOM 2822 O O . LEU D 3 7 ? -18.785 -27.056 25.352 1.00 62.56 7 LEU G O 1
ATOM 2827 N N . LEU D 3 8 ? -20.544 -25.651 25.332 1.00 62.83 8 LEU G N 1
ATOM 2828 C CA . LEU D 3 8 ? -20.096 -24.894 26.491 1.00 64.44 8 LEU G CA 1
ATOM 2829 C C . LEU D 3 8 ? -20.243 -25.726 27.763 1.00 64.16 8 LEU G C 1
ATOM 2830 O O . LEU D 3 8 ? -19.397 -25.630 28.652 1.00 68.29 8 LEU G O 1
ATOM 2835 N N . ALA D 3 9 ? -21.312 -26.527 27.845 1.00 62.54 9 ALA G N 1
ATOM 2836 C CA . ALA D 3 9 ? -21.536 -27.394 28.991 1.00 64.68 9 ALA G CA 1
ATOM 2837 C C . ALA D 3 9 ? -20.445 -28.461 29.064 1.00 67.23 9 ALA G C 1
ATOM 2838 O O . ALA D 3 9 ? -19.977 -28.785 30.154 1.00 71.06 9 ALA G O 1
ATOM 2840 N N . ASP D 3 10 ? -20.021 -28.959 27.894 1.00 67.27 10 ASP G N 1
ATOM 2841 C CA . ASP D 3 10 ? -18.959 -29.949 27.792 1.00 70.40 10 ASP G CA 1
ATOM 2842 C C . ASP D 3 10 ? -17.640 -29.357 28.291 1.00 71.87 10 ASP G C 1
ATOM 2843 O O . ASP D 3 10 ? -16.847 -30.052 28.931 1.00 75.96 10 ASP G O 1
ATOM 2848 N N . LEU D 3 11 ? -17.415 -28.068 27.993 1.00 69.72 11 LEU G N 1
ATOM 2849 C CA . LEU D 3 11 ? -16.186 -27.378 28.358 1.00 69.79 11 LEU G CA 1
ATOM 2850 C C . LEU D 3 11 ? -16.225 -26.922 29.816 1.00 71.77 11 LEU G C 1
ATOM 2851 O O . LEU D 3 11 ? -15.200 -26.523 30.359 1.00 76.28 11 LEU G O 1
ATOM 2856 N N . GLU D 3 12 ? -17.407 -26.955 30.441 1.00 73.09 12 GLU G N 1
ATOM 2857 C CA . GLU D 3 12 ? -17.553 -26.553 31.833 1.00 76.21 12 GLU G CA 1
ATOM 2858 C C . GLU D 3 12 ? -17.993 -27.739 32.695 1.00 77.27 12 GLU G C 1
ATOM 2859 O O . GLU D 3 12 ? -18.456 -27.546 33.818 1.00 78.47 12 GLU G O 1
ATOM 2865 N N . SER D 3 13 ? -17.833 -28.959 32.160 1.00 76.45 13 SER G N 1
ATOM 2866 C CA . SER D 3 13 ? -18.107 -30.196 32.877 1.00 80.23 13 SER G CA 1
ATOM 2867 C C . SER D 3 13 ? -17.729 -31.396 31.994 1.00 81.00 13 SER G C 1
ATOM 2868 O O . SER D 3 13 ? -17.094 -32.330 32.531 1.00 84.03 13 SER G O 1
ATOM 2871 N N . GLU E 1 7 ? -15.787 -7.180 43.898 1.00 82.56 892 GLU C N 1
ATOM 2872 C CA . GLU E 1 7 ? -14.343 -6.871 44.083 1.00 80.35 892 GLU C CA 1
ATOM 2873 C C . GLU E 1 7 ? -14.185 -5.439 44.585 1.00 78.67 892 GLU C C 1
ATOM 2874 O O . GLU E 1 7 ? -14.802 -4.517 44.050 1.00 77.50 892 GLU C O 1
ATOM 2880 N N . VAL E 1 8 ? -13.347 -5.274 45.616 1.00 78.80 893 VAL C N 1
ATOM 2881 C CA . VAL E 1 8 ? -13.116 -3.975 46.228 1.00 77.72 893 VAL C CA 1
ATOM 2882 C C . VAL E 1 8 ? -12.117 -3.205 45.366 1.00 74.36 893 VAL C C 1
ATOM 2883 O O . VAL E 1 8 ? -11.068 -3.731 44.998 1.00 73.40 893 VAL C O 1
ATOM 2887 N N . ILE E 1 9 ? -12.487 -1.969 45.014 1.00 72.86 894 ILE C N 1
ATOM 2888 C CA . ILE E 1 9 ? -11.595 -1.050 44.327 1.00 70.08 894 ILE C CA 1
ATOM 2889 C C . ILE E 1 9 ? -11.684 0.298 45.033 1.00 70.01 894 ILE C C 1
ATOM 2890 O O . ILE E 1 9 ? -12.554 0.494 45.879 1.00 72.02 894 ILE C O 1
ATOM 2895 N N . ASN E 1 10 ? -10.768 1.209 44.687 1.00 68.01 895 ASN C N 1
ATOM 2896 C CA . ASN E 1 10 ? -10.821 2.574 45.186 1.00 67.96 895 ASN C CA 1
ATOM 2897 C C . ASN E 1 10 ? -11.913 3.321 44.420 1.00 67.42 895 ASN C C 1
ATOM 2898 O O . ASN E 1 10 ? -11.825 3.466 43.204 1.00 65.56 895 ASN C O 1
ATOM 2903 N N . GLN E 1 11 ? -12.939 3.781 45.150 1.00 69.31 896 GLN C N 1
ATOM 2904 C CA . GLN E 1 11 ? -14.147 4.319 44.542 1.00 69.48 896 GLN C CA 1
ATOM 2905 C C . GLN E 1 11 ? -13.844 5.659 43.873 1.00 67.74 896 GLN C C 1
ATOM 2906 O O . GLN E 1 11 ? -14.114 5.807 42.683 1.00 66.27 896 GLN C O 1
ATOM 2912 N N . PRO E 1 12 ? -13.270 6.663 44.585 1.00 68.07 897 PRO C N 1
ATOM 2913 C CA . PRO E 1 12 ? -12.963 7.965 43.976 1.00 66.81 897 PRO C CA 1
ATOM 2914 C C . PRO E 1 12 ? -12.212 7.916 42.645 1.00 64.23 897 PRO C C 1
ATOM 2915 O O . PRO E 1 12 ? -12.489 8.702 41.745 1.00 63.33 897 PRO C O 1
ATOM 2919 N N . MET E 1 13 ? -11.247 6.996 42.539 1.00 63.34 898 MET C N 1
ATOM 2920 C CA . MET E 1 13 ? -10.394 6.884 41.367 1.00 61.32 898 MET C CA 1
ATOM 2921 C C . MET E 1 13 ? -11.201 6.335 40.197 1.00 60.54 898 MET C C 1
ATOM 2922 O O . MET E 1 13 ? -11.043 6.807 39.075 1.00 59.20 898 MET C O 1
ATOM 2927 N N . MET E 1 14 ? -12.044 5.330 40.478 1.00 61.63 899 MET C N 1
ATOM 2928 C CA . MET E 1 14 ? -12.945 4.761 39.486 1.00 61.43 899 MET C CA 1
ATOM 2929 C C . MET E 1 14 ? -13.993 5.799 39.079 1.00 61.61 899 MET C C 1
ATOM 2930 O O . MET E 1 14 ? -14.329 5.911 37.905 1.00 60.65 899 MET C O 1
ATOM 2935 N N . MET E 1 15 ? -14.513 6.537 40.068 1.00 63.11 900 MET C N 1
ATOM 2936 C CA . MET E 1 15 ? -15.527 7.553 39.838 1.00 63.79 900 MET C CA 1
ATOM 2937 C C . MET E 1 15 ? -14.962 8.643 38.932 1.00 62.11 900 MET C C 1
ATOM 2938 O O . MET E 1 15 ? -15.607 9.049 37.975 1.00 61.68 900 MET C O 1
ATOM 2943 N N . ALA E 1 16 ? -13.739 9.080 39.235 1.00 61.39 901 ALA C N 1
ATOM 2944 C CA . ALA E 1 16 ? -13.055 10.085 38.442 1.00 60.17 901 ALA C CA 1
ATOM 2945 C C . ALA E 1 16 ? -12.770 9.547 37.044 1.00 58.54 901 ALA C C 1
ATOM 2946 O O . ALA E 1 16 ? -12.861 10.282 36.072 1.00 57.88 901 ALA C O 1
ATOM 2948 N N . ALA E 1 17 ? -12.396 8.267 36.958 1.00 58.20 902 ALA C N 1
ATOM 2949 C CA . ALA E 1 17 ? -12.131 7.616 35.683 1.00 57.10 902 ALA C CA 1
ATOM 2950 C C . ALA E 1 17 ? -13.383 7.608 34.805 1.00 57.31 902 ALA C C 1
ATOM 2951 O O . ALA E 1 17 ? -13.298 7.723 33.584 1.00 56.42 902 ALA C O 1
ATOM 2953 N N . ARG E 1 18 ? -14.539 7.425 35.447 1.00 58.78 903 ARG C N 1
ATOM 2954 C CA . ARG E 1 18 ? -15.807 7.305 34.756 1.00 59.47 903 ARG C CA 1
ATOM 2955 C C . ARG E 1 18 ? -16.231 8.674 34.215 1.00 59.40 903 ARG C C 1
ATOM 2956 O O . ARG E 1 18 ? -16.796 8.751 33.129 1.00 59.15 903 ARG C O 1
ATOM 2964 N N . GLN E 1 19 ? -15.934 9.744 34.970 1.00 59.86 904 GLN C N 1
ATOM 2965 C CA . GLN E 1 19 ? -16.342 11.096 34.615 1.00 60.25 904 GLN C CA 1
ATOM 2966 C C . GLN E 1 19 ? -15.574 11.596 33.393 1.00 58.92 904 GLN C C 1
ATOM 2967 O O . GLN E 1 19 ? -16.129 12.328 32.574 1.00 59.00 904 GLN C O 1
ATOM 2973 N N . LEU E 1 20 ? -14.299 11.203 33.276 1.00 58.00 905 LEU C N 1
ATOM 2974 C CA . LEU E 1 20 ? -13.499 11.546 32.111 1.00 57.08 905 LEU C CA 1
ATOM 2975 C C . LEU E 1 20 ? -14.021 10.784 30.899 1.00 56.85 905 LEU C C 1
ATOM 2976 O O . LEU E 1 20 ? -14.114 11.357 29.811 1.00 56.63 905 LEU C O 1
ATOM 2981 N N . HIS E 1 21 ? -14.358 9.504 31.116 1.00 57.20 906 HIS C N 1
ATOM 2982 C CA . HIS E 1 21 ? -14.822 8.621 30.060 1.00 57.31 906 HIS C CA 1
ATOM 2983 C C . HIS E 1 21 ? -16.137 9.131 29.476 1.00 58.08 906 HIS C C 1
ATOM 2984 O O . HIS E 1 21 ? -16.321 9.130 28.260 1.00 57.85 906 HIS C O 1
ATOM 2991 N N . ASP E 1 22 ? -17.051 9.547 30.358 1.00 59.29 907 ASP C N 1
ATOM 2992 C CA . ASP E 1 22 ? -18.358 10.034 29.955 1.00 60.39 907 ASP C CA 1
ATOM 2993 C C . ASP E 1 22 ? -18.200 11.214 28.998 1.00 60.00 907 ASP C C 1
ATOM 2994 O O . ASP E 1 22 ? -18.949 11.330 28.029 1.00 60.47 907 ASP C O 1
ATOM 2999 N N . GLU E 1 23 ? -17.200 12.062 29.260 1.00 59.49 908 GLU C N 1
ATOM 3000 C CA . GLU E 1 23 ? -16.971 13.263 28.477 1.00 59.46 908 GLU C CA 1
ATOM 3001 C C . GLU E 1 23 ? -16.417 12.914 27.096 1.00 58.53 908 GLU C C 1
ATOM 3002 O O . GLU E 1 23 ? -16.637 13.657 26.142 1.00 58.84 908 GLU C O 1
ATOM 3008 N N . ALA E 1 24 ? -15.711 11.785 26.994 1.00 57.74 909 ALA C N 1
ATOM 3009 C CA . ALA E 1 24 ? -14.991 11.401 25.787 1.00 57.18 909 ALA C CA 1
ATOM 3010 C C . ALA E 1 24 ? -15.739 10.348 24.970 1.00 57.48 909 ALA C C 1
ATOM 3011 O O . ALA E 1 24 ? -15.527 10.263 23.763 1.00 57.33 909 ALA C O 1
ATOM 3013 N N . ARG E 1 25 ? -16.564 9.525 25.634 1.00 58.10 910 ARG C N 1
ATOM 3014 C CA . ARG E 1 25 ? -17.048 8.283 25.052 1.00 58.76 910 ARG C CA 1
ATOM 3015 C C . ARG E 1 25 ? -17.985 8.544 23.871 1.00 59.55 910 ARG C C 1
ATOM 3016 O O . ARG E 1 25 ? -18.001 7.756 22.933 1.00 59.78 910 ARG C O 1
ATOM 3024 N N . LYS E 1 26 ? -18.717 9.667 23.892 1.00 60.19 911 LYS C N 1
ATOM 3025 C CA . LYS E 1 26 ? -19.688 9.969 22.853 1.00 61.20 911 LYS C CA 1
ATOM 3026 C C . LYS E 1 26 ? -19.018 10.474 21.573 1.00 60.67 911 LYS C C 1
ATOM 3027 O O . LYS E 1 26 ? -19.686 10.554 20.540 1.00 61.37 911 LYS C O 1
ATOM 3033 N N . TRP E 1 27 ? -17.719 10.809 21.630 1.00 59.59 912 TRP C N 1
ATOM 3034 C CA . TRP E 1 27 ? -17.013 11.312 20.459 1.00 59.59 912 TRP C CA 1
ATOM 3035 C C . TRP E 1 27 ? -16.156 10.220 19.820 1.00 59.42 912 TRP C C 1
ATOM 3036 O O . TRP E 1 27 ? -15.676 9.316 20.497 1.00 59.17 912 TRP C O 1
ATOM 3047 N N . SER E 1 28 ? -15.940 10.340 18.506 1.00 59.93 913 SER C N 1
ATOM 3048 C CA . SER E 1 28 ? -15.091 9.432 17.755 1.00 60.23 913 SER C CA 1
ATOM 3049 C C . SER E 1 28 ? -13.616 9.790 17.938 1.00 59.89 913 SER C C 1
ATOM 3050 O O . SER E 1 28 ? -13.255 10.963 17.998 1.00 59.95 913 SER C O 1
ATOM 3053 N N . SER E 1 29 ? -12.765 8.758 17.996 1.00 59.95 914 SER C N 1
ATOM 3054 C CA . SER E 1 29 ? -11.330 8.915 18.181 1.00 59.74 914 SER C CA 1
ATOM 3055 C C . SER E 1 29 ? -10.625 9.144 16.844 1.00 60.95 914 SER C C 1
ATOM 3056 O O . SER E 1 29 ? -9.444 9.472 16.828 1.00 61.21 914 SER C O 1
ATOM 3059 N N . LYS E 1 30 ? -11.342 8.947 15.729 1.00 61.88 915 LYS C N 1
ATOM 3060 C CA . LYS E 1 30 ? -10.770 9.108 14.402 1.00 63.50 915 LYS C CA 1
ATOM 3061 C C . LYS E 1 30 ? -10.533 10.592 14.121 1.00 63.60 915 LYS C C 1
ATOM 3062 O O . LYS E 1 30 ? -11.466 11.399 14.129 1.00 63.21 915 LYS C O 1
ATOM 3068 N N . GLY E 1 31 ? -9.267 10.932 13.856 1.00 64.30 916 GLY C N 1
ATOM 3069 C CA . GLY E 1 31 ? -8.877 12.296 13.549 1.00 64.90 916 GLY C CA 1
ATOM 3070 C C . GLY E 1 31 ? -8.926 13.190 14.784 1.00 63.44 916 GLY C C 1
ATOM 3071 O O . GLY E 1 31 ? -8.967 14.413 14.660 1.00 64.05 916 GLY C O 1
ATOM 3072 N N . ASN E 1 32 ? -8.903 12.563 15.967 1.00 61.81 917 ASN C N 1
ATOM 3073 C CA . ASN E 1 32 ? -8.886 13.286 17.227 1.00 60.62 917 ASN C CA 1
ATOM 3074 C C . ASN E 1 32 ? -8.037 12.518 18.245 1.00 59.76 917 ASN C C 1
ATOM 3075 O O . ASN E 1 32 ? -8.512 11.576 18.875 1.00 58.72 917 ASN C O 1
ATOM 3080 N N . ASP E 1 33 ? -6.783 12.950 18.418 1.00 60.34 918 ASP C N 1
ATOM 3081 C CA . ASP E 1 33 ? -5.861 12.293 19.333 1.00 59.88 918 ASP C CA 1
ATOM 3082 C C . ASP E 1 33 ? -6.104 12.754 20.772 1.00 58.61 918 ASP C C 1
ATOM 3083 O O . ASP E 1 33 ? -5.655 12.099 21.713 1.00 57.98 918 ASP C O 1
ATOM 3088 N N . ILE E 1 34 ? -6.803 13.884 20.953 1.00 58.44 919 ILE C N 1
ATOM 3089 C CA . ILE E 1 34 ? -7.133 14.353 22.290 1.00 57.64 919 ILE C CA 1
ATOM 3090 C C . ILE E 1 34 ? -8.175 13.421 22.900 1.00 56.36 919 ILE C C 1
ATOM 3091 O O . ILE E 1 34 ? -8.042 13.048 24.064 1.00 55.77 919 ILE C O 1
ATOM 3096 N N . ILE E 1 35 ? -9.187 13.037 22.102 1.00 56.17 920 ILE C N 1
ATOM 3097 C CA . ILE E 1 35 ? -10.218 12.110 22.546 1.00 55.38 920 ILE C CA 1
ATOM 3098 C C . ILE E 1 35 ? -9.612 10.712 22.707 1.00 55.10 920 ILE C C 1
ATOM 3099 O O . ILE E 1 35 ? -9.886 10.026 23.690 1.00 54.60 920 ILE C O 1
ATOM 3104 N N . ALA E 1 36 ? -8.800 10.288 21.733 1.00 55.68 921 ALA C N 1
ATOM 3105 C CA . ALA E 1 36 ? -8.168 8.980 21.775 1.00 55.83 921 ALA C CA 1
ATOM 3106 C C . ALA E 1 36 ? -7.390 8.811 23.081 1.00 55.38 921 ALA C C 1
ATOM 3107 O O . ALA E 1 36 ? -7.546 7.802 23.770 1.00 55.05 921 ALA C O 1
ATOM 3109 N N . ALA E 1 37 ? -6.579 9.829 23.420 1.00 55.56 922 ALA C N 1
ATOM 3110 C CA . ALA E 1 37 ? -5.777 9.835 24.631 1.00 55.38 922 ALA C CA 1
ATOM 3111 C C . ALA E 1 37 ? -6.649 10.014 25.873 1.00 54.55 922 ALA C C 1
ATOM 3112 O O . ALA E 1 37 ? -6.308 9.499 26.930 1.00 54.41 922 ALA C O 1
ATOM 3114 N N . ALA E 1 38 ? -7.756 10.754 25.756 1.00 54.30 923 ALA C N 1
ATOM 3115 C CA . ALA E 1 38 ? -8.676 10.949 26.871 1.00 53.95 923 ALA C CA 1
ATOM 3116 C C . ALA E 1 38 ? -9.390 9.648 27.252 1.00 53.68 923 ALA C C 1
ATOM 3117 O O . ALA E 1 38 ? -9.815 9.490 28.397 1.00 53.62 923 ALA C O 1
ATOM 3119 N N . LYS E 1 39 ? -9.573 8.748 26.275 1.00 53.80 924 LYS C N 1
ATOM 3120 C CA . LYS E 1 39 ? -10.160 7.440 26.517 1.00 53.95 924 LYS C CA 1
ATOM 3121 C C . LYS E 1 39 ? -9.127 6.503 27.144 1.00 54.01 924 LYS C C 1
ATOM 3122 O O . LYS E 1 39 ? -9.456 5.744 28.050 1.00 54.12 924 LYS C O 1
ATOM 3128 N N . ARG E 1 40 ? -7.881 6.571 26.653 1.00 54.20 925 ARG C N 1
ATOM 3129 C CA . ARG E 1 40 ? -6.778 5.782 27.191 1.00 54.54 925 ARG C CA 1
ATOM 3130 C C . ARG E 1 40 ? -6.557 6.093 28.671 1.00 54.22 925 ARG C C 1
ATOM 3131 O O . ARG E 1 40 ? -6.344 5.178 29.466 1.00 54.47 925 ARG C O 1
ATOM 3139 N N . MET E 1 41 ? -6.636 7.381 29.029 1.00 53.89 926 MET C N 1
ATOM 3140 C CA . MET E 1 41 ? -6.358 7.822 30.386 1.00 53.94 926 MET C CA 1
ATOM 3141 C C . MET E 1 41 ? -7.471 7.404 31.342 1.00 53.91 926 MET C C 1
ATOM 3142 O O . MET E 1 41 ? -7.217 7.192 32.528 1.00 54.25 926 MET C O 1
ATOM 3147 N N . ALA E 1 42 ? -8.703 7.334 30.833 1.00 53.77 927 ALA C N 1
ATOM 3148 C CA . ALA E 1 42 ? -9.838 6.901 31.632 1.00 54.15 927 ALA C CA 1
ATOM 3149 C C . ALA E 1 42 ? -9.685 5.426 31.996 1.00 54.58 927 ALA C C 1
ATOM 3150 O O . ALA E 1 42 ? -9.869 5.057 33.154 1.00 55.18 927 ALA C O 1
ATOM 3152 N N . LEU E 1 43 ? -9.369 4.606 30.984 1.00 54.54 928 LEU C N 1
ATOM 3153 C CA . LEU E 1 43 ? -9.045 3.203 31.165 1.00 55.20 928 LEU C CA 1
ATOM 3154 C C . LEU E 1 43 ? -7.911 3.047 32.183 1.00 55.32 928 LEU C C 1
ATOM 3155 O O . LEU E 1 43 ? -8.054 2.316 33.158 1.00 56.01 928 LEU C O 1
ATOM 3160 N N . LEU E 1 44 ? -6.793 3.751 31.967 1.00 54.86 929 LEU C N 1
ATOM 3161 C CA . LEU E 1 44 ? -5.644 3.648 32.855 1.00 55.18 929 LEU C CA 1
ATOM 3162 C C . LEU E 1 44 ? -6.066 3.970 34.288 1.00 55.39 929 LEU C C 1
ATOM 3163 O O . LEU E 1 44 ? -5.658 3.290 35.218 1.00 56.10 929 LEU C O 1
ATOM 3168 N N . MET E 1 45 ? -6.907 4.984 34.481 1.00 55.08 930 MET C N 1
ATOM 3169 C CA . MET E 1 45 ? -7.308 5.353 35.827 1.00 55.66 930 MET C CA 1
ATOM 3170 C C . MET E 1 45 ? -8.152 4.242 36.448 1.00 56.54 930 MET C C 1
ATOM 3171 O O . MET E 1 45 ? -7.998 3.923 37.626 1.00 57.40 930 MET C O 1
ATOM 3176 N N . ALA E 1 46 ? -9.035 3.646 35.640 1.00 56.58 931 ALA C N 1
ATOM 3177 C CA . ALA E 1 46 ? -9.845 2.525 36.083 1.00 57.75 931 ALA C CA 1
ATOM 3178 C C . ALA E 1 46 ? -8.952 1.356 36.517 1.00 58.46 931 ALA C C 1
ATOM 3179 O O . ALA E 1 46 ? -9.206 0.745 37.550 1.00 59.63 931 ALA C O 1
ATOM 3181 N N . GLU E 1 47 ? -7.901 1.071 35.737 1.00 58.01 932 GLU C N 1
ATOM 3182 C CA . GLU E 1 47 ? -6.908 0.062 36.080 1.00 58.89 932 GLU C CA 1
ATOM 3183 C C . GLU E 1 47 ? -6.229 0.381 37.417 1.00 59.24 932 GLU C C 1
ATOM 3184 O O . GLU E 1 47 ? -6.042 -0.496 38.253 1.00 60.42 932 GLU C O 1
ATOM 3190 N N . MET E 1 48 ? -5.867 1.648 37.611 1.00 58.43 933 MET C N 1
ATOM 3191 C CA . MET E 1 48 ? -5.140 2.084 38.790 1.00 58.91 933 MET C CA 1
ATOM 3192 C C . MET E 1 48 ? -6.017 1.957 40.036 1.00 60.02 933 MET C C 1
ATOM 3193 O O . MET E 1 48 ? -5.506 1.803 41.143 1.00 60.99 933 MET C O 1
ATOM 3198 N N . SER E 1 49 ? -7.337 2.049 39.850 1.00 60.11 934 SER C N 1
ATOM 3199 C CA . SER E 1 49 ? -8.294 1.952 40.941 1.00 61.52 934 SER C CA 1
ATOM 3200 C C . SER E 1 49 ? -8.297 0.542 41.526 1.00 63.02 934 SER C C 1
ATOM 3201 O O . SER E 1 49 ? -8.716 0.350 42.666 1.00 64.60 934 SER C O 1
ATOM 3204 N N . ARG E 1 50 ? -7.863 -0.433 40.717 1.00 62.82 935 ARG C N 1
ATOM 3205 C CA . ARG E 1 50 ? -7.781 -1.822 41.129 1.00 64.41 935 ARG C CA 1
ATOM 3206 C C . ARG E 1 50 ? -6.406 -2.137 41.718 1.00 64.75 935 ARG C C 1
ATOM 3207 O O . ARG E 1 50 ? -6.292 -2.976 42.612 1.00 66.43 935 ARG C O 1
ATOM 3215 N N . LEU E 1 51 ? -5.365 -1.477 41.193 1.00 63.41 936 LEU C N 1
ATOM 3216 C CA . LEU E 1 51 ? -3.986 -1.786 41.538 1.00 63.82 936 LEU C CA 1
ATOM 3217 C C . LEU E 1 51 ? -3.637 -1.262 42.931 1.00 64.64 936 LEU C C 1
ATOM 3218 O O . LEU E 1 51 ? -2.773 -1.827 43.602 1.00 65.73 936 LEU C O 1
ATOM 3223 N N . VAL E 1 52 ? -4.305 -0.179 43.353 1.00 64.33 937 VAL C N 1
ATOM 3224 C CA . VAL E 1 52 ? -4.036 0.457 44.637 1.00 65.29 937 VAL C CA 1
ATOM 3225 C C . VAL E 1 52 ? -4.509 -0.430 45.791 1.00 67.40 937 VAL C C 1
ATOM 3226 O O . VAL E 1 52 ? -4.174 -0.168 46.942 1.00 68.64 937 VAL C O 1
ATOM 3230 N N . ARG E 1 53 ? -5.270 -1.488 45.481 1.00 68.12 938 ARG C N 1
ATOM 3231 C CA . ARG E 1 53 ? -5.814 -2.387 46.489 1.00 70.48 938 ARG C CA 1
ATOM 3232 C C . ARG E 1 53 ? -4.816 -3.479 46.881 1.00 71.73 938 ARG C C 1
ATOM 3233 O O . ARG E 1 53 ? -5.187 -4.400 47.605 1.00 73.84 938 ARG C O 1
ATOM 3241 N N . GLY E 1 54 ? -3.565 -3.384 46.408 1.00 70.76 939 GLY C N 1
ATOM 3242 C CA . GLY E 1 54 ? -2.580 -4.431 46.622 1.00 72.01 939 GLY C CA 1
ATOM 3243 C C . GLY E 1 54 ? -2.927 -5.677 45.809 1.00 72.65 939 GLY C C 1
ATOM 3244 O O . GLY E 1 54 ? -3.901 -5.674 45.057 1.00 71.96 939 GLY C O 1
ATOM 3245 N N . GLY E 1 55 ? -2.110 -6.729 45.955 1.00 74.17 940 GLY C N 1
ATOM 3246 C CA . GLY E 1 55 ? -2.285 -7.958 45.198 1.00 75.21 940 GLY C CA 1
ATOM 3247 C C . GLY E 1 55 ? -1.006 -8.344 44.458 1.00 75.15 940 GLY C C 1
ATOM 3248 O O . GLY E 1 55 ? -0.021 -7.609 44.490 1.00 74.20 940 GLY C O 1
ATOM 3249 N N . SER E 1 56 ? -1.051 -9.496 43.774 1.00 76.50 941 SER C N 1
ATOM 3250 C CA . SER E 1 56 ? 0.131 -10.088 43.169 1.00 77.30 941 SER C CA 1
ATOM 3251 C C . SER E 1 56 ? 0.466 -9.389 41.853 1.00 75.44 941 SER C C 1
ATOM 3252 O O . SER E 1 56 ? -0.345 -9.399 40.926 1.00 74.70 941 SER C O 1
ATOM 3255 N N . GLY E 1 57 ? 1.674 -8.807 41.789 1.00 75.08 942 GLY C N 1
ATOM 3256 C CA . GLY E 1 57 ? 2.171 -8.127 40.603 1.00 73.83 942 GLY C CA 1
ATOM 3257 C C . GLY E 1 57 ? 1.800 -6.642 40.590 1.00 71.57 942 GLY C C 1
ATOM 3258 O O . GLY E 1 57 ? 1.927 -5.975 39.552 1.00 70.23 942 GLY C O 1
ATOM 3259 N N . THR E 1 58 ? 1.367 -6.133 41.753 1.00 71.35 943 THR C N 1
ATOM 3260 C CA . THR E 1 58 ? 0.850 -4.781 41.880 1.00 69.48 943 THR C CA 1
ATOM 3261 C C . THR E 1 58 ? 1.964 -3.742 41.785 1.00 68.78 943 THR C C 1
ATOM 3262 O O . THR E 1 58 ? 1.793 -2.744 41.081 1.00 67.26 943 THR C O 1
ATOM 3266 N N . LYS E 1 59 ? 3.072 -3.968 42.511 1.00 70.05 944 LYS C N 1
ATOM 3267 C CA . LYS E 1 59 ? 4.140 -2.985 42.626 1.00 69.92 944 LYS C CA 1
ATOM 3268 C C . LYS E 1 59 ? 4.549 -2.500 41.237 1.00 68.75 944 LYS C C 1
ATOM 3269 O O . LYS E 1 59 ? 4.522 -1.302 40.956 1.00 67.53 944 LYS C O 1
ATOM 3275 N N . ARG E 1 60 ? 4.898 -3.459 40.375 1.00 69.29 945 ARG C N 1
ATOM 3276 C CA . ARG E 1 60 ? 5.415 -3.181 39.046 1.00 68.90 945 ARG C CA 1
ATOM 3277 C C . ARG E 1 60 ? 4.337 -2.536 38.171 1.00 66.94 945 ARG C C 1
ATOM 3278 O O . ARG E 1 60 ? 4.608 -1.555 37.481 1.00 66.18 945 ARG C O 1
ATOM 3286 N N . ALA E 1 61 ? 3.117 -3.088 38.213 1.00 66.29 946 ALA C N 1
ATOM 3287 C CA . ALA E 1 61 ? 2.033 -2.654 37.343 1.00 64.71 946 ALA C CA 1
ATOM 3288 C C . ALA E 1 61 ? 1.595 -1.225 37.672 1.00 63.10 946 ALA C C 1
ATOM 3289 O O . ALA E 1 61 ? 1.217 -0.480 36.775 1.00 61.97 946 ALA C O 1
ATOM 3291 N N . LEU E 1 62 ? 1.652 -0.861 38.959 1.00 63.23 947 LEU C N 1
ATOM 3292 C CA . LEU E 1 62 ? 1.231 0.449 39.441 1.00 62.20 947 LEU C CA 1
ATOM 3293 C C . LEU E 1 62 ? 2.230 1.538 39.045 1.00 61.97 947 LEU C C 1
ATOM 3294 O O . LEU E 1 62 ? 1.839 2.692 38.864 1.00 61.09 947 LEU C O 1
ATOM 3299 N N . ILE E 1 63 ? 3.511 1.166 38.929 1.00 63.02 948 ILE C N 1
ATOM 3300 C CA . ILE E 1 63 ? 4.552 2.066 38.457 1.00 63.33 948 ILE C CA 1
ATOM 3301 C C . ILE E 1 63 ? 4.420 2.244 36.949 1.00 62.71 948 ILE C C 1
ATOM 3302 O O . ILE E 1 63 ? 4.422 3.376 36.461 1.00 62.22 948 ILE C O 1
ATOM 3307 N N . GLN E 1 64 ? 4.303 1.125 36.225 1.00 63.03 949 GLN C N 1
ATOM 3308 C CA . GLN E 1 64 ? 4.183 1.133 34.773 1.00 62.82 949 GLN C CA 1
ATOM 3309 C C . GLN E 1 64 ? 2.879 1.807 34.341 1.00 61.10 949 GLN C C 1
ATOM 3310 O O . GLN E 1 64 ? 2.802 2.353 33.243 1.00 60.76 949 GLN C O 1
ATOM 3316 N N . CYS E 1 65 ? 1.870 1.777 35.218 1.00 60.25 950 CYS C N 1
ATOM 3317 C CA . CYS E 1 65 ? 0.589 2.397 34.934 1.00 58.93 950 CYS C CA 1
ATOM 3318 C C . CYS E 1 65 ? 0.712 3.918 34.967 1.00 58.38 950 CYS C C 1
ATOM 3319 O O . CYS E 1 65 ? 0.233 4.596 34.054 1.00 57.69 950 CYS C O 1
ATOM 3322 N N . ALA E 1 66 ? 1.327 4.429 36.040 1.00 58.88 951 ALA C N 1
ATOM 3323 C CA . ALA E 1 66 ? 1.533 5.855 36.213 1.00 58.82 951 ALA C CA 1
ATOM 3324 C C . ALA E 1 66 ? 2.375 6.407 35.065 1.00 59.25 951 ALA C C 1
ATOM 3325 O O . ALA E 1 66 ? 2.132 7.515 34.596 1.00 58.95 951 ALA C O 1
ATOM 3327 N N . LYS E 1 67 ? 3.365 5.622 34.625 1.00 60.21 952 LYS C N 1
ATOM 3328 C CA . LYS E 1 67 ? 4.165 5.973 33.464 1.00 61.05 952 LYS C CA 1
ATOM 3329 C C . LYS E 1 67 ? 3.273 6.135 32.237 1.00 60.13 952 LYS C C 1
ATOM 3330 O O . LYS E 1 67 ? 3.435 7.095 31.496 1.00 60.39 952 LYS C O 1
ATOM 3336 N N . ASP E 1 68 ? 2.353 5.184 32.022 1.00 59.30 953 ASP C N 1
ATOM 3337 C CA . ASP E 1 68 ? 1.460 5.188 30.870 1.00 58.59 953 ASP C CA 1
ATOM 3338 C C . ASP E 1 68 ? 0.457 6.338 30.962 1.00 57.45 953 ASP C C 1
ATOM 3339 O O . ASP E 1 68 ? -0.031 6.806 29.939 1.00 57.15 953 ASP C O 1
ATOM 3344 N N . ILE E 1 69 ? 0.141 6.771 32.189 1.00 57.05 954 ILE C N 1
ATOM 3345 C CA . ILE E 1 69 ? -0.716 7.922 32.429 1.00 56.40 954 ILE C CA 1
ATOM 3346 C C . ILE E 1 69 ? 0.053 9.220 32.186 1.00 57.16 954 ILE C C 1
ATOM 3347 O O . ILE E 1 69 ? -0.553 10.253 31.931 1.00 56.92 954 ILE C O 1
ATOM 3352 N N . ALA E 1 70 ? 1.382 9.169 32.295 1.00 58.37 955 ALA C N 1
ATOM 3353 C CA . ALA E 1 70 ? 2.234 10.329 32.078 1.00 59.60 955 ALA C CA 1
ATOM 3354 C C . ALA E 1 70 ? 2.458 10.518 30.579 1.00 60.13 955 ALA C C 1
ATOM 3355 O O . ALA E 1 70 ? 2.396 11.640 30.079 1.00 60.64 955 ALA C O 1
ATOM 3357 N N . LYS E 1 71 ? 2.679 9.409 29.862 1.00 60.26 956 LYS C N 1
ATOM 3358 C CA . LYS E 1 71 ? 2.830 9.440 28.414 1.00 60.96 956 LYS C CA 1
ATOM 3359 C C . LYS E 1 71 ? 1.556 9.991 27.768 1.00 59.83 956 LYS C C 1
ATOM 3360 O O . LYS E 1 71 ? 1.623 10.702 26.765 1.00 60.54 956 LYS C O 1
ATOM 3366 N N . ALA E 1 72 ? 0.399 9.663 28.353 1.00 58.29 957 ALA C N 1
ATOM 3367 C CA . ALA E 1 72 ? -0.886 10.098 27.827 1.00 57.34 957 ALA C CA 1
ATOM 3368 C C . ALA E 1 72 ? -1.146 11.554 28.210 1.00 57.46 957 ALA C C 1
ATOM 3369 O O . ALA E 1 72 ? -1.758 12.294 27.447 1.00 57.44 957 ALA C O 1
ATOM 3371 N N . SER E 1 73 ? -0.665 11.967 29.390 1.00 57.83 958 SER C N 1
ATOM 3372 C CA . SER E 1 73 ? -0.791 13.351 29.823 1.00 58.40 958 SER C CA 1
ATOM 3373 C C . SER E 1 73 ? -0.108 14.283 28.827 1.00 59.79 958 SER C C 1
ATOM 3374 O O . SER E 1 73 ? -0.721 15.219 28.322 1.00 59.99 958 SER C O 1
ATOM 3377 N N . ASP E 1 74 ? 1.171 14.010 28.558 1.00 61.02 959 ASP C N 1
ATOM 3378 C CA . ASP E 1 74 ? 1.956 14.799 27.623 1.00 62.83 959 ASP C CA 1
ATOM 3379 C C . ASP E 1 74 ? 1.244 14.903 26.276 1.00 62.54 959 ASP C C 1
ATOM 3380 O O . ASP E 1 74 ? 1.233 15.970 25.670 1.00 63.67 959 ASP C O 1
ATOM 3385 N N . GLU E 1 75 ? 0.671 13.789 25.810 1.00 61.28 960 GLU C N 1
ATOM 3386 C CA . GLU E 1 75 ? -0.036 13.761 24.536 1.00 61.12 960 GLU C CA 1
ATOM 3387 C C . GLU E 1 75 ? -1.124 14.836 24.535 1.00 60.53 960 GLU C C 1
ATOM 3388 O O . GLU E 1 75 ? -1.095 15.739 23.699 1.00 61.67 960 GLU C O 1
ATOM 3394 N N . VAL E 1 76 ? -2.039 14.744 25.512 1.00 59.05 961 VAL C N 1
ATOM 3395 C CA . VAL E 1 76 ? -3.136 15.683 25.704 1.00 58.66 961 VAL C CA 1
ATOM 3396 C C . VAL E 1 76 ? -2.610 17.118 25.739 1.00 60.33 961 VAL C C 1
ATOM 3397 O O . VAL E 1 76 ? -3.156 17.995 25.066 1.00 60.92 961 VAL C O 1
ATOM 3401 N N . THR E 1 77 ? -1.560 17.360 26.543 1.00 61.28 962 THR C N 1
ATOM 3402 C CA . THR E 1 77 ? -1.059 18.711 26.740 1.00 63.15 962 THR C CA 1
ATOM 3403 C C . THR E 1 77 ? -0.578 19.276 25.404 1.00 64.82 962 THR C C 1
ATOM 3404 O O . THR E 1 77 ? -1.016 20.350 24.995 1.00 65.84 962 THR C O 1
ATOM 3408 N N . ARG E 1 78 ? 0.312 18.545 24.728 1.00 65.37 963 ARG C N 1
ATOM 3409 C CA . ARG E 1 78 ? 0.900 19.018 23.487 1.00 67.42 963 ARG C CA 1
ATOM 3410 C C . ARG E 1 78 ? -0.195 19.376 22.485 1.00 67.07 963 ARG C C 1
ATOM 3411 O O . ARG E 1 78 ? -0.150 20.451 21.888 1.00 68.86 963 ARG C O 1
ATOM 3419 N N . LEU E 1 79 ? -1.157 18.457 22.301 1.00 65.01 964 LEU C N 1
ATOM 3420 C CA . LEU E 1 79 ? -2.226 18.627 21.330 1.00 64.66 964 LEU C CA 1
ATOM 3421 C C . LEU E 1 79 ? -3.031 19.886 21.653 1.00 64.96 964 LEU C C 1
ATOM 3422 O O . LEU E 1 79 ? -3.365 20.648 20.750 1.00 66.12 964 LEU C O 1
ATOM 3427 N N . ALA E 1 80 ? -3.318 20.099 22.945 1.00 64.18 965 ALA C N 1
ATOM 3428 C CA . ALA E 1 80 ? -4.155 21.202 23.395 1.00 64.59 965 ALA C CA 1
ATOM 3429 C C . ALA E 1 80 ? -3.462 22.550 23.192 1.00 67.20 965 ALA C C 1
ATOM 3430 O O . ALA E 1 80 ? -4.121 23.587 23.163 1.00 68.16 965 ALA C O 1
ATOM 3432 N N . LYS E 1 81 ? -2.132 22.537 23.066 1.00 6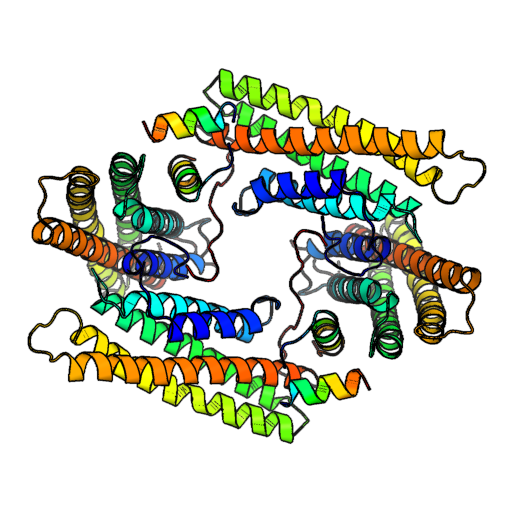8.65 966 LYS C N 1
ATOM 3433 C CA . LYS E 1 81 ? -1.383 23.754 22.792 1.00 71.57 966 LYS C CA 1
ATOM 3434 C C . LYS E 1 81 ? -1.507 24.104 21.314 1.00 72.94 966 LYS C C 1
ATOM 3435 O O . LYS E 1 81 ? -1.529 25.277 20.959 1.00 75.16 966 LYS C O 1
ATOM 3441 N N . GLU E 1 82 ? -1.583 23.078 20.460 1.00 71.90 967 GLU C N 1
ATOM 3442 C CA . GLU E 1 82 ? -1.619 23.294 19.023 1.00 73.41 967 GLU C CA 1
ATOM 3443 C C . GLU E 1 82 ? -2.992 23.820 18.612 1.00 72.87 967 GLU C C 1
ATOM 3444 O O . GLU E 1 82 ? -3.074 24.694 17.752 1.00 74.93 967 GLU C O 1
ATOM 3450 N N . VAL E 1 83 ? -4.059 23.292 19.230 1.00 70.39 968 VAL C N 1
ATOM 3451 C CA . VAL E 1 83 ? -5.400 23.801 18.997 1.00 70.02 968 VAL C CA 1
ATOM 3452 C C . VAL E 1 83 ? -5.488 25.228 19.540 1.00 71.84 968 VAL C C 1
ATOM 3453 O O . VAL E 1 83 ? -6.100 26.086 18.911 1.00 73.20 968 VAL C O 1
ATOM 3457 N N . ALA E 1 84 ? -4.878 25.474 20.708 1.00 72.11 969 ALA C N 1
ATOM 3458 C CA . ALA E 1 84 ? -4.871 26.797 21.318 1.00 74.16 969 ALA C CA 1
ATOM 3459 C C . ALA E 1 84 ? -4.155 27.791 20.408 1.00 77.33 969 ALA C C 1
ATOM 3460 O O . ALA E 1 84 ? -4.583 28.937 20.285 1.00 79.29 969 ALA C O 1
ATOM 3462 N N . LYS E 1 85 ? -3.073 27.326 19.773 1.00 78.10 970 LYS C N 1
ATOM 3463 C CA . LYS E 1 85 ? -2.292 28.127 18.843 1.00 81.40 970 LYS C CA 1
ATOM 3464 C C . LYS E 1 85 ? -3.157 28.631 17.688 1.00 82.32 970 LYS C C 1
ATOM 3465 O O . LYS E 1 85 ? -2.904 29.717 17.175 1.00 85.40 970 LYS C O 1
ATOM 3471 N N . GLN E 1 86 ? -4.160 27.839 17.282 1.00 79.94 971 GLN C N 1
ATOM 3472 C CA . GLN E 1 86 ? -4.956 28.123 16.094 1.00 80.73 971 GLN C CA 1
ATOM 3473 C C . GLN E 1 86 ? -6.231 28.898 16.426 1.00 80.59 971 GLN C C 1
ATOM 3474 O O . GLN E 1 86 ? -6.927 29.331 15.507 1.00 81.65 971 GLN C O 1
ATOM 3480 N N . CYS E 1 87 ? -6.544 29.058 17.720 1.00 79.56 972 CYS C N 1
ATOM 3481 C CA . CYS E 1 87 ? -7.786 29.690 18.143 1.00 79.50 972 CYS C CA 1
ATOM 3482 C C . CYS E 1 87 ? -7.703 31.208 17.985 1.00 83.00 972 CYS C C 1
ATOM 3483 O O . CYS E 1 87 ? -6.666 31.806 18.266 1.00 85.10 972 CYS C O 1
ATOM 3486 N N . THR E 1 88 ? -8.813 31.824 17.554 1.00 83.84 973 THR C N 1
ATOM 3487 C CA . THR E 1 88 ? -8.878 33.267 17.356 1.00 87.38 973 THR C CA 1
ATOM 3488 C C . THR E 1 88 ? -9.488 33.966 18.571 1.00 88.04 973 THR C C 1
ATOM 3489 O O . THR E 1 88 ? -9.356 35.183 18.696 1.00 91.28 973 THR C O 1
ATOM 3493 N N . ASP E 1 89 ? -10.163 33.211 19.445 1.00 85.39 974 ASP C N 1
ATOM 3494 C CA . ASP E 1 89 ? -10.726 33.752 20.670 1.00 86.09 974 ASP C CA 1
ATOM 3495 C C . ASP E 1 89 ? -9.656 33.702 21.759 1.00 86.22 974 ASP C C 1
ATOM 3496 O O . ASP E 1 89 ? -9.097 32.644 22.034 1.00 83.78 974 ASP C O 1
ATOM 3501 N N . LYS E 1 90 ? -9.380 34.860 22.377 1.00 89.32 975 LYS C N 1
ATOM 3502 C CA . LYS E 1 90 ? -8.306 34.986 23.349 1.00 90.17 975 LYS C CA 1
ATOM 3503 C C . LYS E 1 90 ? -8.732 34.360 24.679 1.00 88.19 975 LYS C C 1
ATOM 3504 O O . LYS E 1 90 ? -7.937 33.653 25.319 1.00 86.77 975 LYS C O 1
ATOM 3510 N N . ARG E 1 91 ? -9.988 34.595 25.085 1.00 88.31 976 ARG C N 1
ATOM 3511 C CA . ARG E 1 91 ? -10.497 34.034 26.328 1.00 86.89 976 ARG C CA 1
ATOM 3512 C C . ARG E 1 91 ? -10.415 32.509 26.301 1.00 83.10 976 ARG C C 1
ATOM 3513 O O . ARG E 1 91 ? -9.997 31.895 27.278 1.00 81.95 976 ARG C O 1
ATOM 3521 N N . ILE E 1 92 ? -10.848 31.900 25.194 1.00 81.46 977 ILE C N 1
ATOM 3522 C CA . ILE E 1 92 ? -10.848 30.449 25.076 1.00 78.22 977 ILE C CA 1
ATOM 3523 C C . ILE E 1 92 ? -9.403 29.964 25.017 1.00 77.40 977 ILE C C 1
ATOM 3524 O O . ILE E 1 92 ? -9.074 28.940 25.606 1.00 75.30 977 ILE C O 1
ATOM 3529 N N . ARG E 1 93 ? -8.560 30.720 24.307 1.00 79.33 978 ARG C N 1
ATOM 3530 C CA . ARG E 1 93 ? -7.152 30.398 24.149 1.00 79.33 978 ARG C CA 1
ATOM 3531 C C . ARG E 1 93 ? -6.426 30.439 25.495 1.00 79.69 978 ARG C C 1
ATOM 3532 O O . ARG E 1 93 ? -5.580 29.586 25.764 1.00 78.33 978 ARG C O 1
ATOM 3540 N N . THR E 1 94 ? -6.761 31.425 26.335 1.00 81.69 979 THR C N 1
ATOM 3541 C CA . THR E 1 94 ? -6.122 31.571 27.635 1.00 82.53 979 THR C CA 1
ATOM 3542 C C . THR E 1 94 ? -6.555 30.424 28.549 1.00 79.64 979 THR C C 1
ATOM 3543 O O . THR E 1 94 ? -5.710 29.771 29.165 1.00 78.76 979 THR C O 1
ATOM 3547 N N . ASN E 1 95 ? -7.869 30.176 28.624 1.00 78.39 980 ASN C N 1
ATOM 3548 C CA . ASN E 1 95 ? -8.416 29.226 29.583 1.00 76.34 980 ASN C CA 1
ATOM 3549 C C . ASN E 1 95 ? -7.952 27.807 29.257 1.00 73.32 980 ASN C C 1
ATOM 3550 O O . ASN E 1 95 ? -7.716 27.010 30.169 1.00 72.08 980 ASN C O 1
ATOM 3555 N N . LEU E 1 96 ? -7.817 27.502 27.961 1.00 72.40 981 LEU C N 1
ATOM 3556 C CA . LEU E 1 96 ? -7.372 26.186 27.534 1.00 69.99 981 LEU C CA 1
ATOM 3557 C C . LEU E 1 96 ? -5.932 25.959 27.986 1.00 70.33 981 LEU C C 1
ATOM 3558 O O . LEU E 1 96 ? -5.614 24.897 28.518 1.00 68.65 981 LEU C O 1
ATOM 3563 N N . LEU E 1 97 ? -5.077 26.966 27.772 1.00 72.74 982 LEU C N 1
ATOM 3564 C CA . LEU E 1 97 ? -3.668 26.888 28.124 1.00 73.64 982 LEU C CA 1
ATOM 3565 C C . LEU E 1 97 ? -3.512 26.760 29.638 1.00 73.65 982 LEU C C 1
ATOM 3566 O O . LEU E 1 97 ? -2.718 25.950 30.110 1.00 72.78 982 LEU C O 1
ATOM 3571 N N . GLN E 1 98 ? -4.266 27.571 30.389 1.00 74.90 983 GLN C N 1
ATOM 3572 C CA . GLN E 1 98 ? -4.240 27.547 31.844 1.00 75.32 983 GLN C CA 1
ATOM 3573 C C . GLN E 1 98 ? -4.521 26.148 32.388 1.00 72.54 983 GLN C C 1
ATOM 3574 O O . GLN E 1 98 ? -3.881 25.727 33.342 1.00 72.57 983 GLN C O 1
ATOM 3580 N N . VAL E 1 99 ? -5.491 25.440 31.808 1.00 70.42 984 VAL C N 1
ATOM 3581 C CA . VAL E 1 99 ? -5.902 24.146 32.337 1.00 68.15 984 VAL C CA 1
ATOM 3582 C C . VAL E 1 99 ? -4.886 23.074 31.942 1.00 66.66 984 VAL C C 1
ATOM 3583 O O . VAL E 1 99 ? -4.591 22.191 32.745 1.00 65.76 984 VAL C O 1
ATOM 3587 N N . CYS E 1 100 ? -4.387 23.130 30.700 1.00 66.64 985 CYS C N 1
ATOM 3588 C CA . CYS E 1 100 ? -3.600 22.041 30.143 1.00 65.34 985 CYS C CA 1
ATOM 3589 C C . CYS E 1 100 ? -2.135 22.127 30.571 1.00 66.67 985 CYS C C 1
ATOM 3590 O O . CYS E 1 100 ? -1.431 21.117 30.538 1.00 65.76 985 CYS C O 1
ATOM 3593 N N . GLU E 1 101 ? -1.685 23.333 30.956 1.00 69.07 986 GLU C N 1
ATOM 3594 C CA . GLU E 1 101 ? -0.295 23.567 31.318 1.00 70.87 986 GLU C CA 1
ATOM 3595 C C . GLU E 1 101 ? -0.019 23.095 32.747 1.00 70.67 986 GLU C C 1
ATOM 3596 O O . GLU E 1 101 ? 1.133 23.071 33.178 1.00 71.93 986 GLU C O 1
ATOM 3602 N N . ARG E 1 102 ? -1.082 22.740 33.480 1.00 69.36 987 ARG C N 1
ATOM 3603 C CA . ARG E 1 102 ? -0.976 22.249 34.847 1.00 69.22 987 ARG C CA 1
ATOM 3604 C C . ARG E 1 102 ? -0.837 20.728 34.854 1.00 66.93 987 ARG C C 1
ATOM 3605 O O . ARG E 1 102 ? -0.408 20.137 35.845 1.00 66.91 987 ARG C O 1
ATOM 3613 N N . ILE E 1 103 ? -1.197 20.103 33.729 1.00 65.25 988 ILE C N 1
ATOM 3614 C CA . ILE E 1 103 ? -1.318 18.657 33.641 1.00 63.21 988 ILE C CA 1
ATOM 3615 C C . ILE E 1 103 ? 0.045 18.000 33.854 1.00 63.56 988 ILE C C 1
ATOM 3616 O O . ILE E 1 103 ? 0.146 17.060 34.643 1.00 62.83 988 ILE C O 1
ATOM 3621 N N . PRO E 1 104 ? 1.120 18.427 33.148 1.00 64.88 989 PRO C N 1
ATOM 3622 C CA . PRO E 1 104 ? 2.421 17.764 33.269 1.00 65.52 989 PRO C CA 1
ATOM 3623 C C . PRO E 1 104 ? 2.875 17.632 34.722 1.00 66.15 989 PRO C C 1
ATOM 3624 O O . PRO E 1 104 ? 3.214 16.533 35.159 1.00 65.43 989 PRO C O 1
ATOM 3628 N N . THR E 1 105 ? 2.835 18.753 35.457 1.00 67.67 990 THR C N 1
ATOM 3629 C CA . THR E 1 105 ? 3.147 18.789 36.879 1.00 68.60 990 THR C CA 1
ATOM 3630 C C . THR E 1 105 ? 2.356 17.728 37.642 1.00 66.78 990 THR C C 1
ATOM 3631 O O . THR E 1 105 ? 2.913 17.028 38.477 1.00 66.99 990 THR C O 1
ATOM 3635 N N . ILE E 1 106 ? 1.054 17.638 37.377 1.00 65.30 991 ILE C N 1
ATOM 3636 C CA . ILE E 1 106 ? 0.167 16.768 38.133 1.00 64.04 991 ILE C CA 1
ATOM 3637 C C . ILE E 1 106 ? 0.530 15.301 37.904 1.00 62.67 991 ILE C C 1
ATOM 3638 O O . ILE E 1 106 ? 0.559 14.520 38.854 1.00 62.57 991 ILE C O 1
ATOM 3643 N N . SER E 1 107 ? 0.795 14.930 36.647 1.00 61.86 992 SER C N 1
ATOM 3644 C CA . SER E 1 107 ? 1.125 13.551 36.322 1.00 60.86 992 SER C CA 1
ATOM 3645 C C . SER E 1 107 ? 2.515 13.190 36.847 1.00 62.04 992 SER C C 1
ATOM 3646 O O . SER E 1 107 ? 2.737 12.051 37.258 1.00 61.65 992 SER C O 1
ATOM 3649 N N . THR E 1 108 ? 3.432 14.166 36.883 1.00 63.74 993 THR C N 1
ATOM 3650 C CA . THR E 1 108 ? 4.749 13.959 37.473 1.00 65.26 993 THR C CA 1
ATOM 3651 C C . THR E 1 108 ? 4.596 13.632 38.956 1.00 65.44 993 THR C C 1
ATOM 3652 O O . THR E 1 108 ? 5.291 12.759 39.464 1.00 65.79 993 THR C O 1
ATOM 3656 N N . GLN E 1 109 ? 3.684 14.332 39.643 1.00 65.45 994 GLN C N 1
ATOM 3657 C CA . GLN E 1 109 ? 3.429 14.071 41.051 1.00 65.92 994 GLN C CA 1
ATOM 3658 C C . GLN E 1 109 ? 2.786 12.696 41.217 1.00 64.36 994 GLN C C 1
ATOM 3659 O O . GLN E 1 109 ? 3.038 12.020 42.214 1.00 64.87 994 GLN C O 1
ATOM 3665 N N . LEU E 1 110 ? 1.958 12.309 40.233 1.00 62.69 995 LEU C N 1
ATOM 3666 C CA . LEU E 1 110 ? 1.200 11.072 40.275 1.00 61.42 995 LEU C CA 1
ATOM 3667 C C . LEU E 1 110 ? 2.148 9.878 40.204 1.00 61.50 995 LEU C C 1
ATOM 3668 O O . LEU E 1 110 ? 1.933 8.899 40.908 1.00 61.46 995 LEU C O 1
ATOM 3673 N N . LYS E 1 111 ? 3.177 9.971 39.352 1.00 61.89 996 LYS C N 1
ATOM 3674 C CA . LYS E 1 111 ? 4.211 8.952 39.265 1.00 62.47 996 LYS C CA 1
ATOM 3675 C C . LYS E 1 111 ? 4.978 8.839 40.586 1.00 63.93 996 LYS C C 1
ATOM 3676 O O . LYS E 1 111 ? 5.230 7.735 41.072 1.00 64.15 996 LYS C O 1
ATOM 3682 N N . ILE E 1 112 ? 5.375 9.992 41.139 1.00 65.15 997 ILE C N 1
ATOM 3683 C CA . ILE E 1 112 ? 6.132 10.042 42.378 1.00 66.83 997 ILE C CA 1
ATOM 3684 C C . ILE E 1 112 ? 5.344 9.322 43.469 1.00 66.51 997 ILE C C 1
ATOM 3685 O O . ILE E 1 112 ? 5.914 8.517 44.198 1.00 67.37 997 ILE C O 1
ATOM 3690 N N . LEU E 1 113 ? 4.039 9.597 43.566 1.00 65.52 998 LEU C N 1
ATOM 3691 C CA . LEU E 1 113 ? 3.227 9.040 44.637 1.00 65.66 998 LEU C CA 1
ATOM 3692 C C . LEU E 1 113 ? 2.869 7.587 44.339 1.00 64.68 998 LEU C C 1
ATOM 3693 O O . LEU E 1 113 ? 2.498 6.851 45.250 1.00 65.20 998 LEU C O 1
ATOM 3698 N N . SER E 1 114 ? 2.954 7.196 43.061 1.00 63.52 999 SER C N 1
ATOM 3699 C CA . SER E 1 114 ? 2.642 5.838 42.646 1.00 62.85 999 SER C CA 1
ATOM 3700 C C . SER E 1 114 ? 3.785 4.912 43.039 1.00 64.04 999 SER C C 1
ATOM 3701 O O . SER E 1 114 ? 3.544 3.815 43.539 1.00 64.40 999 SER C O 1
ATOM 3704 N N . THR E 1 115 ? 5.017 5.378 42.800 1.00 64.89 1000 THR C N 1
ATOM 3705 C CA . THR E 1 115 ? 6.212 4.665 43.217 1.00 66.38 1000 THR C CA 1
ATOM 3706 C C . THR E 1 115 ? 6.217 4.545 44.740 1.00 67.59 1000 THR C C 1
ATOM 3707 O O . THR E 1 115 ? 6.677 3.547 45.284 1.00 68.60 1000 THR C O 1
ATOM 3711 N N . VAL E 1 116 ? 5.702 5.575 45.419 1.00 67.74 1001 VAL C N 1
ATOM 3712 C CA . VAL E 1 116 ? 5.571 5.564 46.866 1.00 69.08 1001 VAL C CA 1
ATOM 3713 C C . VAL E 1 116 ? 4.634 4.431 47.270 1.00 68.80 1001 VAL C C 1
ATOM 3714 O O . VAL E 1 116 ? 4.996 3.587 48.080 1.00 70.06 1001 VAL C O 1
ATOM 3718 N N . LYS E 1 117 ? 3.425 4.431 46.709 1.00 67.41 1002 LYS C N 1
ATOM 3719 C CA . LYS E 1 117 ? 2.411 3.467 47.101 1.00 67.46 1002 LYS C CA 1
ATOM 3720 C C . LYS E 1 117 ? 2.818 2.057 46.663 1.00 67.56 1002 LYS C C 1
ATOM 3721 O O . LYS E 1 117 ? 2.481 1.084 47.338 1.00 68.51 1002 LYS C O 1
ATOM 3727 N N . ALA E 1 118 ? 3.550 1.968 45.544 1.00 66.88 1003 ALA C N 1
ATOM 3728 C CA . ALA E 1 118 ? 4.005 0.700 44.998 1.00 67.24 1003 ALA C CA 1
ATOM 3729 C C . ALA E 1 118 ? 4.962 0.006 45.965 1.00 69.19 1003 ALA C C 1
ATOM 3730 O O . ALA E 1 118 ? 4.877 -1.205 46.156 1.00 70.02 1003 ALA C O 1
ATOM 3732 N N . THR E 1 119 ? 5.865 0.788 46.571 1.00 70.13 1004 THR C N 1
ATOM 3733 C CA . THR E 1 119 ? 6.869 0.245 47.467 1.00 72.14 1004 THR C CA 1
ATOM 3734 C C . THR E 1 119 ? 6.250 -0.067 48.828 1.00 73.27 1004 THR C C 1
ATOM 3735 O O . THR E 1 119 ? 6.769 -0.910 49.562 1.00 74.97 1004 THR C O 1
ATOM 3739 N N . MET E 1 120 ? 5.156 0.624 49.163 1.00 72.61 1005 MET C N 1
ATOM 3740 C CA . MET E 1 120 ? 4.503 0.442 50.448 1.00 73.99 1005 MET C CA 1
ATOM 3741 C C . MET E 1 120 ? 3.741 -0.879 50.488 1.00 74.40 1005 MET C C 1
ATOM 3742 O O . MET E 1 120 ? 3.576 -1.455 51.561 1.00 76.20 1005 MET C O 1
ATOM 3747 N N . LEU E 1 121 ? 3.271 -1.340 49.324 1.00 73.02 1006 LEU C N 1
ATOM 3748 C CA . LEU E 1 121 ? 2.509 -2.574 49.243 1.00 73.59 1006 LEU C CA 1
ATOM 3749 C C . LEU E 1 121 ? 3.410 -3.743 49.633 1.00 75.50 1006 LEU C C 1
ATOM 3750 O O . LEU E 1 121 ? 4.585 -3.776 49.265 1.00 75.61 1006 LEU C O 1
ATOM 3755 N N . GLY E 1 122 ? 2.848 -4.677 50.413 1.00 77.34 1007 GLY C N 1
ATOM 3756 C CA . GLY E 1 122 ? 3.563 -5.867 50.852 1.00 79.50 1007 GLY C CA 1
ATOM 3757 C C . GLY E 1 122 ? 4.265 -5.660 52.195 1.00 81.47 1007 GLY C C 1
ATOM 3758 O O . GLY E 1 122 ? 4.274 -6.562 53.030 1.00 83.70 1007 GLY C O 1
ATOM 3759 N N . ARG E 1 123 ? 4.848 -4.469 52.391 1.00 80.93 1008 ARG C N 1
ATOM 3760 C CA . ARG E 1 123 ? 5.697 -4.189 53.540 1.00 82.87 1008 ARG C CA 1
ATOM 3761 C C . ARG E 1 123 ? 4.875 -4.089 54.824 1.00 84.52 1008 ARG C C 1
ATOM 3762 O O . ARG E 1 123 ? 3.768 -3.556 54.816 1.00 83.78 1008 ARG C O 1
ATOM 3770 N N . THR E 1 124 ? 5.455 -4.580 55.927 1.00 87.06 1009 THR C N 1
ATOM 3771 C CA . THR E 1 124 ? 4.814 -4.600 57.234 1.00 89.27 1009 THR C CA 1
ATOM 3772 C C . THR E 1 124 ? 5.213 -3.365 58.043 1.00 89.99 1009 THR C C 1
ATOM 3773 O O . THR E 1 124 ? 4.374 -2.782 58.730 1.00 90.78 1009 THR C O 1
ATOM 3777 N N . ASN E 1 125 ? 6.500 -2.990 57.973 1.00 90.08 1010 ASN C N 1
ATOM 3778 C CA . ASN E 1 125 ? 7.044 -1.881 58.744 1.00 91.17 1010 ASN C CA 1
ATOM 3779 C C . ASN E 1 125 ? 6.245 -0.601 58.496 1.00 89.68 1010 ASN C C 1
ATOM 3780 O O . ASN E 1 125 ? 6.206 0.276 59.358 1.00 91.08 1010 ASN C O 1
ATOM 3785 N N . ILE E 1 126 ? 5.620 -0.499 57.314 1.00 87.05 1011 ILE C N 1
ATOM 3786 C CA . ILE E 1 126 ? 4.773 0.634 56.972 1.00 85.63 1011 ILE C CA 1
ATOM 3787 C C . ILE E 1 126 ? 3.516 0.580 57.837 1.00 87.06 1011 ILE C C 1
ATOM 3788 O O . ILE E 1 126 ? 2.845 -0.446 57.888 1.00 87.49 1011 ILE C O 1
ATOM 3793 N N . SER E 1 127 ? 3.213 1.692 58.516 1.00 88.17 1012 SER C N 1
ATOM 3794 C CA . SER E 1 127 ? 2.079 1.774 59.424 1.00 90.12 1012 SER C CA 1
ATOM 3795 C C . SER E 1 127 ? 0.792 2.024 58.639 1.00 88.38 1012 SER C C 1
ATOM 3796 O O . SER E 1 127 ? 0.826 2.192 57.421 1.00 85.67 1012 SER C O 1
ATOM 3799 N N . ASP E 1 128 ? -0.340 2.052 59.355 1.00 90.20 1013 ASP C N 1
ATOM 3800 C CA . ASP E 1 128 ? -1.639 2.284 58.745 1.00 89.14 1013 ASP C CA 1
ATOM 3801 C C . ASP E 1 128 ? -1.738 3.731 58.260 1.00 87.77 1013 ASP C C 1
ATOM 3802 O O . ASP E 1 128 ? -1.979 3.961 57.077 1.00 85.16 1013 ASP C O 1
ATOM 3807 N N . GLU E 1 129 ? -1.545 4.697 59.170 1.00 89.76 1014 GLU C N 1
ATOM 3808 C CA . GLU E 1 129 ? -1.668 6.111 58.835 1.00 89.13 1014 GLU C CA 1
ATOM 3809 C C . GLU E 1 129 ? -0.809 6.449 57.617 1.00 86.01 1014 GLU C C 1
ATOM 3810 O O . GLU E 1 129 ? -1.278 7.093 56.681 1.00 84.14 1014 GLU C O 1
ATOM 3816 N N . GLU E 1 130 ? 0.455 6.014 57.655 1.00 85.69 1015 GLU C N 1
ATOM 3817 C CA . GLU E 1 130 ? 1.414 6.266 56.591 1.00 83.35 1015 GLU C CA 1
ATOM 3818 C C . GLU E 1 130 ? 0.895 5.683 55.276 1.00 80.43 1015 GLU C C 1
ATOM 3819 O O . GLU E 1 130 ? 1.002 6.325 54.235 1.00 78.52 1015 GLU C O 1
ATOM 3825 N N . SER E 1 131 ? 0.332 4.468 55.343 1.00 80.34 1016 SER C N 1
ATOM 3826 C CA . SER E 1 131 ? -0.193 3.773 54.176 1.00 78.04 1016 SER C CA 1
ATOM 3827 C C . SER E 1 131 ? -1.465 4.452 53.666 1.00 77.06 1016 SER C C 1
ATOM 3828 O O . SER E 1 131 ? -1.621 4.657 52.466 1.00 74.82 1016 SER C O 1
ATOM 3831 N N . GLU E 1 132 ? -2.367 4.792 54.591 1.00 78.97 1017 GLU C N 1
ATOM 3832 C CA . GLU E 1 132 ? -3.634 5.418 54.255 1.00 78.66 1017 GLU C CA 1
ATOM 3833 C C . GLU E 1 132 ? -3.392 6.815 53.689 1.00 77.55 1017 GLU C C 1
ATOM 3834 O O . GLU E 1 132 ? -4.048 7.218 52.731 1.00 75.94 1017 GLU C O 1
ATOM 3840 N N . GLN E 1 133 ? -2.435 7.543 54.275 1.00 78.59 1018 GLN C N 1
ATOM 3841 C CA . GLN E 1 133 ? -2.136 8.892 53.827 1.00 78.08 1018 GLN C CA 1
ATOM 3842 C C . GLN E 1 133 ? -1.539 8.853 52.423 1.00 75.26 1018 GLN C C 1
ATOM 3843 O O . GLN E 1 133 ? -1.840 9.712 51.596 1.00 74.15 1018 GLN C O 1
ATOM 3849 N N . ALA E 1 134 ? -0.704 7.843 52.159 1.00 74.37 1019 ALA C N 1
ATOM 3850 C CA . ALA E 1 134 ? -0.090 7.677 50.851 1.00 72.11 1019 ALA C CA 1
ATOM 3851 C C . ALA E 1 134 ? -1.146 7.431 49.775 1.00 70.19 1019 ALA C C 1
ATOM 3852 O O . ALA E 1 134 ? -0.921 7.770 48.616 1.00 68.50 1019 ALA C O 1
ATOM 3854 N N . THR E 1 135 ? -2.270 6.810 50.164 1.00 70.69 1020 THR C N 1
ATOM 3855 C CA . THR E 1 135 ? -3.379 6.553 49.259 1.00 69.31 1020 THR C CA 1
ATOM 3856 C C . THR E 1 135 ? -4.114 7.863 48.988 1.00 69.22 1020 THR C C 1
ATOM 3857 O O . THR E 1 135 ? -4.409 8.173 47.840 1.00 67.53 1020 THR C O 1
ATOM 3861 N N . GLU E 1 136 ? -4.397 8.617 50.058 1.00 71.31 1021 GLU C N 1
ATOM 3862 C CA . GLU E 1 136 ? -5.191 9.834 49.979 1.00 71.87 1021 GLU C CA 1
ATOM 3863 C C . GLU E 1 136 ? -4.468 10.908 49.171 1.00 70.80 1021 GLU C C 1
ATOM 3864 O O . GLU E 1 136 ? -5.110 11.762 48.563 1.00 70.43 1021 GLU C O 1
ATOM 3870 N N . MET E 1 137 ? -3.133 10.878 49.188 1.00 70.62 1022 MET C N 1
ATOM 3871 C CA . MET E 1 137 ? -2.339 11.784 48.377 1.00 69.86 1022 MET C CA 1
ATOM 3872 C C . MET E 1 137 ? -2.437 11.378 46.911 1.00 67.39 1022 MET C C 1
ATOM 3873 O O . MET E 1 137 ? -2.464 12.232 46.028 1.00 66.71 1022 MET C O 1
ATOM 3878 N N . LEU E 1 138 ? -2.488 10.063 46.676 1.00 66.35 1023 LEU C N 1
ATOM 3879 C CA . LEU E 1 138 ? -2.516 9.515 45.331 1.00 64.33 1023 LEU C CA 1
ATOM 3880 C C . LEU E 1 138 ? -3.879 9.768 44.679 1.00 63.52 1023 LEU C C 1
ATOM 3881 O O . LEU E 1 138 ? -3.949 10.039 43.484 1.00 62.14 1023 LEU C O 1
ATOM 3886 N N . VAL E 1 139 ? -4.949 9.672 45.476 1.00 64.63 1024 VAL C N 1
ATOM 3887 C CA . VAL E 1 139 ? -6.309 9.856 44.997 1.00 64.34 1024 VAL C CA 1
ATOM 3888 C C . VAL E 1 139 ? -6.542 11.339 44.700 1.00 64.65 1024 VAL C C 1
ATOM 3889 O O . VAL E 1 139 ? -7.167 11.673 43.694 1.00 63.60 1024 VAL C O 1
ATOM 3893 N N . HIS E 1 140 ? -6.025 12.211 45.580 1.00 66.28 1025 HIS C N 1
ATOM 3894 C CA . HIS E 1 140 ? -6.168 13.652 45.434 1.00 67.13 1025 HIS C CA 1
ATOM 3895 C C . HIS E 1 140 ? -5.611 14.090 44.080 1.00 65.49 1025 HIS C C 1
ATOM 3896 O O . HIS E 1 140 ? -6.265 14.837 43.357 1.00 65.25 1025 HIS C O 1
ATOM 3903 N N . ASN E 1 141 ? -4.413 13.603 43.731 1.00 64.62 1026 ASN C N 1
ATOM 3904 C CA . ASN E 1 141 ? -3.746 14.024 42.507 1.00 63.56 1026 ASN C CA 1
ATOM 3905 C C . ASN E 1 141 ? -4.454 13.411 41.301 1.00 61.72 1026 ASN C C 1
ATOM 3906 O O . ASN E 1 141 ? -4.656 14.091 40.296 1.00 61.20 1026 ASN C O 1
ATOM 3911 N N . ALA E 1 142 ? -4.832 12.131 41.425 1.00 61.01 1027 ALA C N 1
ATOM 3912 C CA . ALA E 1 142 ? -5.554 11.415 40.388 1.00 59.60 1027 ALA C CA 1
ATOM 3913 C C . ALA E 1 142 ? -6.826 12.168 39.997 1.00 59.69 1027 ALA C C 1
ATOM 3914 O O . ALA E 1 142 ? -7.077 12.383 38.811 1.00 58.69 1027 ALA C O 1
ATOM 3916 N N . GLN E 1 143 ? -7.607 12.565 41.011 1.00 61.14 1028 GLN C N 1
ATOM 3917 C CA . GLN E 1 143 ? -8.813 13.357 40.827 1.00 61.77 1028 GLN C CA 1
ATOM 3918 C C . GLN E 1 143 ? -8.489 14.635 40.057 1.00 61.74 1028 GLN C C 1
ATOM 3919 O O . GLN E 1 143 ? -9.183 14.957 39.097 1.00 61.17 1028 GLN C O 1
ATOM 3925 N N . ASN E 1 144 ? -7.416 15.329 40.463 1.00 62.58 1029 ASN C N 1
ATOM 3926 C CA . ASN E 1 144 ? -7.013 16.584 39.841 1.00 63.05 1029 ASN C CA 1
ATOM 3927 C C . ASN E 1 144 ? -6.559 16.351 38.402 1.00 61.45 1029 ASN C C 1
ATOM 3928 O O . ASN E 1 144 ? -6.751 17.221 37.560 1.00 61.59 1029 ASN C O 1
ATOM 3933 N N . LEU E 1 145 ? -5.935 15.195 38.125 1.00 60.23 1030 LEU C N 1
ATOM 3934 C CA . LEU E 1 145 ? -5.491 14.885 36.772 1.00 59.03 1030 LEU C CA 1
ATOM 3935 C C . LEU E 1 145 ? -6.711 14.687 35.873 1.00 58.19 1030 LEU C C 1
ATOM 3936 O O . LEU E 1 145 ? -6.843 15.327 34.833 1.00 58.08 1030 LEU C O 1
ATOM 3941 N N . MET E 1 146 ? -7.608 13.796 36.287 1.00 57.89 1031 MET C N 1
ATOM 3942 C CA . MET E 1 146 ? -8.782 13.471 35.499 1.00 57.29 1031 MET C CA 1
ATOM 3943 C C . MET E 1 146 ? -9.609 14.736 35.259 1.00 58.09 1031 MET C C 1
ATOM 3944 O O . MET E 1 146 ? -10.069 14.987 34.148 1.00 57.61 1031 MET C O 1
ATOM 3949 N N . GLN E 1 147 ? -9.774 15.542 36.310 1.00 59.58 1032 GLN C N 1
ATOM 3950 C CA . GLN E 1 147 ? -10.600 16.736 36.242 1.00 60.79 1032 GLN C CA 1
ATOM 3951 C C . GLN E 1 147 ? -9.969 17.762 35.300 1.00 60.90 1032 GLN C C 1
ATOM 3952 O O . GLN E 1 147 ? -10.677 18.400 34.520 1.00 61.16 1032 GLN C O 1
ATOM 3958 N N . SER E 1 148 ? -8.640 17.914 35.380 1.00 60.98 1033 SER C N 1
ATOM 3959 C CA . SER E 1 148 ? -7.913 18.839 34.524 1.00 61.44 1033 SER C CA 1
ATOM 3960 C C . SER E 1 148 ? -8.043 18.419 33.062 1.00 60.17 1033 SER C C 1
ATOM 3961 O O . SER E 1 148 ? -8.342 19.261 32.214 1.00 60.72 1033 SER C O 1
ATOM 3964 N N . VAL E 1 149 ? -7.845 17.115 32.793 1.00 58.76 1034 VAL C N 1
ATOM 3965 C CA . VAL E 1 149 ? -7.972 16.554 31.454 1.00 57.74 1034 VAL C CA 1
ATOM 3966 C C . VAL E 1 149 ? -9.410 16.727 30.954 1.00 57.69 1034 VAL C C 1
ATOM 3967 O O . VAL E 1 149 ? -9.622 16.957 29.765 1.00 57.53 1034 VAL C O 1
ATOM 3971 N N . LYS E 1 150 ? -10.386 16.604 31.862 1.00 58.11 1035 LYS C N 1
ATOM 3972 C CA . LYS E 1 150 ? -11.796 16.663 31.513 1.00 58.39 1035 LYS C CA 1
ATOM 3973 C C . LYS E 1 150 ? -12.143 18.047 30.966 1.00 59.54 1035 LYS C C 1
ATOM 3974 O O . LYS E 1 150 ? -12.755 18.163 29.910 1.00 59.35 1035 LYS C O 1
ATOM 3980 N N . GLU E 1 151 ? -11.716 19.091 31.679 1.00 60.95 1036 GLU C N 1
ATOM 3981 C CA . GLU E 1 151 ? -11.971 20.458 31.265 1.00 62.44 1036 GLU C CA 1
ATOM 3982 C C . GLU E 1 151 ? -11.161 20.808 30.018 1.00 62.29 1036 GLU C C 1
ATOM 3983 O O . GLU E 1 151 ? -11.576 21.666 29.235 1.00 63.22 1036 GLU C O 1
ATOM 3989 N N . THR E 1 152 ? -9.999 20.167 29.846 1.00 61.48 1037 THR C N 1
ATOM 3990 C CA . THR E 1 152 ? -9.140 20.442 28.706 1.00 61.69 1037 THR C CA 1
ATOM 3991 C C . THR E 1 152 ? -9.808 19.980 27.415 1.00 61.03 1037 THR C C 1
ATOM 3992 O O . THR E 1 152 ? -9.555 20.551 26.357 1.00 61.71 1037 THR C O 1
ATOM 3996 N N . VAL E 1 153 ? -10.618 18.918 27.504 1.00 60.02 1038 VAL C N 1
ATOM 3997 C CA . VAL E 1 153 ? -11.349 18.411 26.355 1.00 59.60 1038 VAL C CA 1
ATOM 3998 C C . VAL E 1 153 ? -12.452 19.414 26.009 1.00 60.91 1038 VAL C C 1
ATOM 3999 O O . VAL E 1 153 ? -12.581 19.829 24.861 1.00 61.32 1038 VAL C O 1
ATOM 4003 N N . ARG E 1 154 ? -13.220 19.817 27.025 1.00 61.90 1039 ARG C N 1
ATOM 4004 C CA . ARG E 1 154 ? -14.308 20.763 26.862 1.00 63.58 1039 ARG C CA 1
ATOM 4005 C C . ARG E 1 154 ? -13.811 22.037 26.186 1.00 64.95 1039 ARG C C 1
ATOM 4006 O O . ARG E 1 154 ? -14.388 22.474 25.197 1.00 65.60 1039 ARG C O 1
ATOM 4014 N N . GLU E 1 155 ? -12.715 22.598 26.704 1.00 65.73 1040 GLU C N 1
ATOM 4015 C CA . GLU E 1 155 ? -12.130 23.812 26.163 1.00 67.46 1040 GLU C CA 1
ATOM 4016 C C . GLU E 1 155 ? -11.643 23.591 24.732 1.00 67.05 1040 GLU C C 1
ATOM 4017 O O . GLU E 1 155 ? -11.698 24.505 23.915 1.00 68.51 1040 GLU C O 1
ATOM 4023 N N . ALA E 1 156 ? -11.138 22.391 24.443 1.00 65.47 1041 ALA C N 1
ATOM 4024 C CA . ALA E 1 156 ? -10.614 22.073 23.124 1.00 65.42 1041 ALA C CA 1
ATOM 4025 C C . ALA E 1 156 ? -11.750 21.978 22.106 1.00 65.44 1041 ALA C C 1
ATOM 4026 O O . ALA E 1 156 ? -11.533 22.231 20.911 1.00 66.16 1041 ALA C O 1
ATOM 4028 N N . GLU E 1 157 ? -12.946 21.587 22.582 1.00 64.92 1042 GLU C N 1
ATOM 4029 C CA . GLU E 1 157 ? -14.140 21.564 21.753 1.00 65.24 1042 GLU C CA 1
ATOM 4030 C C . GLU E 1 157 ? -14.517 22.996 21.390 1.00 67.08 1042 GLU C C 1
ATOM 4031 O O . GLU E 1 157 ? -14.793 23.285 20.228 1.00 67.70 1042 GLU C O 1
ATOM 4037 N N . ALA E 1 158 ? -14.533 23.866 22.408 1.00 68.21 1043 ALA C N 1
ATOM 4038 C CA . ALA E 1 158 ? -14.824 25.281 22.233 1.00 70.48 1043 ALA C CA 1
ATOM 4039 C C . ALA E 1 158 ? -13.785 25.902 21.307 1.00 71.47 1043 ALA C C 1
ATOM 4040 O O . ALA E 1 158 ? -14.130 26.607 20.365 1.00 72.95 1043 ALA C O 1
ATOM 4042 N N . ALA E 1 159 ? -12.515 25.591 21.559 1.00 71.00 1044 ALA C N 1
ATOM 4043 C CA . ALA E 1 159 ? -11.416 26.106 20.766 1.00 72.40 1044 ALA C CA 1
ATOM 4044 C C . ALA E 1 159 ? -11.618 25.778 19.291 1.00 72.52 1044 ALA C C 1
ATOM 4045 O O . ALA E 1 159 ? -11.305 26.594 18.429 1.00 74.61 1044 ALA C O 1
ATOM 4047 N N . SER E 1 160 ? -12.145 24.584 19.017 1.00 70.77 1045 SER C N 1
ATOM 4048 C CA . SER E 1 160 ? -12.261 24.068 17.662 1.00 70.92 1045 SER C CA 1
ATOM 4049 C C . SER E 1 160 ? -13.358 24.775 16.861 1.00 72.23 1045 SER C C 1
ATOM 4050 O O . SER E 1 160 ? -13.393 24.642 15.637 1.00 72.94 1045 SER C O 1
ATOM 4053 N N . ILE E 1 161 ? -14.248 25.514 17.543 1.00 72.84 1046 ILE C N 1
ATOM 4054 C CA . ILE E 1 161 ? -15.251 26.333 16.879 1.00 74.41 1046 ILE C CA 1
ATOM 4055 C C . ILE E 1 161 ? -14.598 27.621 16.379 1.00 76.87 1046 ILE C C 1
ATOM 4056 O O . ILE E 1 161 ? -14.853 28.050 15.252 1.00 78.34 1046 ILE C O 1
ATOM 4061 N N . LYS E 1 162 ? -13.799 28.258 17.248 1.00 77.45 1047 LYS C N 1
ATOM 4062 C CA . LYS E 1 162 ? -13.177 29.535 16.945 1.00 80.06 1047 LYS C CA 1
ATOM 4063 C C . LYS E 1 162 ? -11.766 29.309 16.409 1.00 80.38 1047 LYS C C 1
ATOM 4064 O O . LYS E 1 162 ? -10.797 29.753 17.018 1.00 81.38 1047 LYS C O 1
ATOM 4070 N N . ILE E 1 163 ? -11.659 28.632 15.259 1.00 79.85 1048 ILE C N 1
ATOM 4071 C CA . ILE E 1 163 ? -10.381 28.462 14.584 1.00 80.76 1048 ILE C CA 1
ATOM 4072 C C . ILE E 1 163 ? -10.276 29.513 13.480 1.00 83.84 1048 ILE C C 1
ATOM 4073 O O . ILE E 1 163 ? -11.288 29.978 12.964 1.00 84.67 1048 ILE C O 1
ATOM 4078 N N . ARG E 1 164 ? -9.039 29.904 13.152 1.00 85.84 1049 ARG C N 1
ATOM 4079 C CA . ARG E 1 164 ? -8.763 30.722 11.981 1.00 89.00 1049 ARG C CA 1
ATOM 4080 C C . ARG E 1 164 ? -8.915 29.857 10.731 1.00 88.58 1049 ARG C C 1
ATOM 4081 O O . ARG E 1 164 ? -8.610 28.667 10.753 1.00 86.46 1049 ARG C O 1
ATOM 4089 N N . THR E 1 165 ? -9.392 30.464 9.638 1.00 90.85 1050 THR C N 1
ATOM 4090 C CA . THR E 1 165 ? -9.703 29.722 8.424 1.00 90.77 1050 THR C CA 1
ATOM 4091 C C . THR E 1 165 ? -8.411 29.188 7.808 1.00 91.99 1050 THR C C 1
ATOM 4092 O O . THR E 1 165 ? -8.424 28.147 7.155 1.00 91.10 1050 THR C O 1
ATOM 4096 N N . ASP E 1 166 ? -7.303 29.913 8.019 1.00 94.30 1051 ASP C N 1
ATOM 4097 C CA . ASP E 1 166 ? -5.977 29.420 7.678 1.00 95.56 1051 ASP C CA 1
ATOM 4098 C C . ASP E 1 166 ? -5.487 28.519 8.814 1.00 92.62 1051 ASP C C 1
ATOM 4099 O O . ASP E 1 166 ? -4.549 28.859 9.536 1.00 93.45 1051 ASP C O 1
ATOM 4104 N N . ALA E 1 167 ? -6.129 27.355 8.959 1.00 89.39 1052 ALA C N 1
ATOM 4105 C CA . ALA E 1 167 ? -5.845 26.452 10.064 1.00 86.50 1052 ALA C CA 1
ATOM 4106 C C . ALA E 1 167 ? -4.682 25.532 9.704 1.00 87.07 1052 ALA C C 1
ATOM 4107 O O . ALA E 1 167 ? -4.759 24.791 8.725 1.00 87.35 1052 ALA C O 1
ATOM 4109 N N . GLY E 1 168 ? -3.614 25.592 10.514 1.00 87.45 1053 GLY C N 1
ATOM 4110 C CA . GLY E 1 168 ? -2.501 24.661 10.418 1.00 87.83 1053 GLY C CA 1
ATOM 4111 C C . GLY E 1 168 ? -2.890 23.296 10.982 1.00 84.46 1053 GLY C C 1
ATOM 4112 O O . GLY E 1 168 ? -2.786 22.281 10.292 1.00 84.44 1053 GLY C O 1
ATOM 4113 N N . PHE E 1 169 ? -3.370 23.297 12.233 1.00 81.96 1054 PHE C N 1
ATOM 4114 C CA . PHE E 1 169 ? -3.728 22.078 12.945 1.00 78.87 1054 PHE C CA 1
ATOM 4115 C C . PHE E 1 169 ? -5.227 22.077 13.249 1.00 76.75 1054 PHE C C 1
ATOM 4116 O O . PHE E 1 169 ? -5.785 23.129 13.554 1.00 77.04 1054 PHE C O 1
ATOM 4124 N N . THR E 1 170 ? -5.859 20.889 13.200 1.00 74.91 1055 THR C N 1
ATOM 4125 C CA . THR E 1 170 ? -7.283 20.769 13.489 1.00 73.20 1055 THR C CA 1
ATOM 4126 C C . THR E 1 170 ? -7.665 19.334 13.860 1.00 71.00 1055 THR C C 1
ATOM 4127 O O . THR E 1 170 ? -7.201 18.375 13.243 1.00 71.58 1055 THR C O 1
ATOM 4131 N N . LEU E 1 171 ? -8.564 19.213 14.848 1.00 68.96 1056 LEU C N 1
ATOM 4132 C CA . LEU E 1 171 ? -9.097 17.938 15.297 1.00 66.94 1056 LEU C CA 1
ATOM 4133 C C . LEU E 1 171 ? -10.483 17.718 14.694 1.00 66.67 1056 LEU C C 1
ATOM 4134 O O . LEU E 1 171 ? -11.188 18.675 14.399 1.00 67.43 1056 LEU C O 1
ATOM 4139 N N . ARG E 1 172 ? -10.887 16.444 14.583 1.00 65.75 1057 ARG C N 1
ATOM 4140 C CA . ARG E 1 172 ? -12.166 16.064 14.008 1.00 65.63 1057 ARG C CA 1
ATOM 4141 C C . ARG E 1 172 ? -13.172 15.790 15.125 1.00 64.12 1057 ARG C C 1
ATOM 4142 O O . ARG E 1 172 ? -12.946 14.923 15.962 1.00 62.93 1057 ARG C O 1
ATOM 4150 N N . TRP E 1 173 ? -14.288 16.533 15.126 1.00 64.44 1058 TRP C N 1
ATOM 4151 C CA . TRP E 1 173 ? -15.301 16.409 16.162 1.00 63.58 1058 TRP C CA 1
ATOM 4152 C C . TRP E 1 173 ? -16.588 15.835 15.575 1.00 64.06 1058 TRP C C 1
ATOM 4153 O O . TRP E 1 173 ? -17.383 16.570 14.990 1.00 65.29 1058 TRP C O 1
ATOM 4164 N N . VAL E 1 174 ? -16.781 14.523 15.754 1.00 63.46 1059 VAL C N 1
ATOM 4165 C CA . VAL E 1 174 ? -17.898 13.799 15.169 1.00 64.12 1059 VAL C CA 1
ATOM 4166 C C . VAL E 1 174 ? -18.397 12.757 16.167 1.00 63.55 1059 VAL C C 1
ATOM 4167 O O . VAL E 1 174 ? -17.619 11.954 16.677 1.00 62.76 1059 VAL C O 1
ATOM 4171 N N . ARG E 1 175 ? -19.711 12.756 16.408 1.00 64.27 1060 ARG C N 1
ATOM 4172 C CA . ARG E 1 175 ? -20.325 11.834 17.351 1.00 64.18 1060 ARG C CA 1
ATOM 4173 C C . ARG E 1 175 ? -20.258 10.416 16.794 1.00 64.37 1060 ARG C C 1
ATOM 4174 O O . ARG E 1 175 ? -20.349 10.217 15.588 1.00 65.21 1060 ARG C O 1
ATOM 4182 N N . LYS E 1 176 ? -20.088 9.439 17.687 1.00 63.90 1061 LYS C N 1
ATOM 4183 C CA . LYS E 1 176 ? -20.121 8.038 17.303 1.00 64.51 1061 LYS C CA 1
ATOM 4184 C C . LYS E 1 176 ? -21.564 7.645 17.017 1.00 65.77 1061 LYS C C 1
ATOM 4185 O O . LYS E 1 176 ? -22.478 8.139 17.676 1.00 65.99 1061 LYS C O 1
ATOM 4191 N N . THR E 1 177 ? -21.743 6.750 16.037 1.00 66.76 1062 THR C N 1
ATOM 4192 C CA . THR E 1 177 ? -23.069 6.349 15.594 1.00 68.40 1062 THR C CA 1
ATOM 4193 C C . THR E 1 177 ? -23.600 5.298 16.570 1.00 68.80 1062 THR C C 1
ATOM 4194 O O . THR E 1 177 ? -22.853 4.392 16.939 1.00 68.56 1062 THR C O 1
ATOM 4198 N N . PRO E 1 178 ? -24.846 5.428 17.091 1.00 69.56 1063 PRO C N 1
ATOM 4199 C CA . PRO E 1 178 ? -25.452 4.379 17.917 1.00 70.60 1063 PRO C CA 1
ATOM 4200 C C . PRO E 1 178 ? -25.767 3.130 17.100 1.00 72.26 1063 PRO C C 1
ATOM 4201 O O . PRO E 1 178 ? -26.009 3.214 15.893 1.00 73.26 1063 PRO C O 1
ATOM 4205 N N . TRP E 1 179 ? -25.839 1.984 17.788 1.00 72.94 1064 TRP C N 1
ATOM 4206 C CA . TRP E 1 179 ? -26.097 0.704 17.138 1.00 74.85 1064 TRP C CA 1
ATOM 4207 C C . TRP E 1 179 ? -27.468 0.680 16.467 1.00 77.09 1064 TRP C C 1
ATOM 4208 O O . TRP E 1 179 ? -27.670 -0.113 15.550 1.00 78.93 1064 TRP C O 1
ATOM 4219 N N . TYR E 1 180 ? -28.396 1.536 16.925 1.00 77.18 1065 TYR C N 1
ATOM 4220 C CA . TYR E 1 180 ? -29.782 1.526 16.466 1.00 79.65 1065 TYR C CA 1
ATOM 4221 C C . TYR E 1 180 ? -30.067 2.694 15.518 1.00 79.15 1065 TYR C C 1
ATOM 4222 O O . TYR E 1 180 ? -31.227 2.963 15.219 1.00 81.08 1065 TYR C O 1
ATOM 4231 N N . GLN E 1 181 ? -29.024 3.386 15.034 1.00 76.88 1066 GLN C N 1
ATOM 4232 C CA . GLN E 1 181 ? -29.210 4.607 14.255 1.00 76.37 1066 GLN C CA 1
ATOM 4233 C C . GLN E 1 181 ? -29.974 4.282 12.959 1.00 78.73 1066 GLN C C 1
ATOM 4234 O O . GLN E 1 181 ? -30.724 5.178 12.514 1.00 79.48 1066 GLN C O 1
ATOM 4240 N N . GLY F 1 4 ? -36.215 2.598 24.030 1.00 99.82 889 GLY D N 1
ATOM 4241 C CA . GLY F 1 4 ? -37.361 2.554 23.100 1.00 98.58 889 GLY D CA 1
ATOM 4242 C C . GLY F 1 4 ? -36.944 2.927 21.679 1.00 93.01 889 GLY D C 1
ATOM 4243 O O . GLY F 1 4 ? -36.433 2.089 20.939 1.00 92.08 889 GLY D O 1
ATOM 4244 N N . SER F 1 5 ? -37.164 4.195 21.315 1.00 89.78 890 SER D N 1
ATOM 4245 C CA . SER F 1 5 ? -36.856 4.693 19.984 1.00 84.93 890 SER D CA 1
ATOM 4246 C C . SER F 1 5 ? -35.344 4.819 19.801 1.00 82.42 890 SER D C 1
ATOM 4247 O O . SER F 1 5 ? -34.787 4.301 18.835 1.00 80.41 890 SER D O 1
ATOM 4250 N N . GLY F 1 6 ? -34.697 5.532 20.732 1.00 82.98 891 GLY D N 1
ATOM 4251 C CA . GLY F 1 6 ? -33.263 5.767 20.682 1.00 81.24 891 GLY D CA 1
ATOM 4252 C C . GLY F 1 6 ? -32.960 7.213 20.302 1.00 77.98 891 GLY D C 1
ATOM 4253 O O . GLY F 1 6 ? -32.280 7.922 21.044 1.00 78.69 891 GLY D O 1
ATOM 4254 N N . GLU F 1 7 ? -33.472 7.636 19.139 1.00 74.87 892 GLU D N 1
ATOM 4255 C CA . GLU F 1 7 ? -33.240 8.981 18.647 1.00 71.99 892 GLU D CA 1
ATOM 4256 C C . GLU F 1 7 ? -34.568 9.589 18.202 1.00 71.34 892 GLU D C 1
ATOM 4257 O O . GLU F 1 7 ? -35.433 8.887 17.675 1.00 71.77 892 GLU D O 1
ATOM 4263 N N . VAL F 1 8 ? -34.708 10.901 18.421 1.00 70.71 893 VAL D N 1
ATOM 4264 C CA . VAL F 1 8 ? -35.818 11.663 17.873 1.00 69.84 893 VAL D CA 1
ATOM 4265 C C . VAL F 1 8 ? -35.335 12.289 16.567 1.00 66.26 893 VAL D C 1
ATOM 4266 O O . VAL F 1 8 ? -34.775 13.389 16.571 1.00 65.17 893 VAL D O 1
ATOM 4270 N N . ILE F 1 9 ? -35.520 11.550 15.462 1.00 64.94 894 ILE D N 1
ATOM 4271 C CA . ILE F 1 9 ? -35.052 11.982 14.154 1.00 62.07 894 ILE D CA 1
ATOM 4272 C C . ILE F 1 9 ? -36.087 11.628 13.091 1.00 61.75 894 ILE D C 1
ATOM 4273 O O . ILE F 1 9 ? -37.098 10.989 13.376 1.00 63.83 894 ILE D O 1
ATOM 4278 N N . ASN F 1 10 ? -35.814 12.068 11.859 1.00 59.58 895 ASN D N 1
ATOM 4279 C CA . ASN F 1 10 ? -36.571 11.650 10.692 1.00 59.47 895 ASN D CA 1
ATOM 4280 C C . ASN F 1 10 ? -35.829 10.506 10.013 1.00 59.13 895 ASN D C 1
ATOM 4281 O O . ASN F 1 10 ? -34.861 10.764 9.296 1.00 57.43 895 ASN D O 1
ATOM 4286 N N . GLN F 1 11 ? -36.301 9.269 10.242 1.00 61.15 896 GLN D N 1
ATOM 4287 C CA . GLN F 1 11 ? -35.554 8.067 9.913 1.00 61.54 896 GLN D CA 1
ATOM 4288 C C . GLN F 1 11 ? -35.219 8.021 8.421 1.00 60.31 896 GLN D C 1
ATOM 4289 O O . GLN F 1 11 ? -34.103 7.629 8.057 1.00 59.59 896 GLN D O 1
ATOM 4295 N N . PRO F 1 12 ? -36.153 8.338 7.490 1.00 60.60 897 PRO D N 1
ATOM 4296 C CA . PRO F 1 12 ? -35.832 8.275 6.058 1.00 60.05 897 PRO D CA 1
ATOM 4297 C C . PRO F 1 12 ? -34.628 9.124 5.641 1.00 57.81 897 PRO D C 1
ATOM 4298 O O . PRO F 1 12 ? -33.833 8.729 4.795 1.00 57.85 897 PRO D O 1
ATOM 4302 N N . MET F 1 13 ? -34.468 10.295 6.251 1.00 56.49 898 MET D N 1
ATOM 4303 C CA . MET F 1 13 ? -33.344 11.164 5.929 1.00 54.77 898 MET D CA 1
ATOM 4304 C C . MET F 1 13 ? -32.022 10.636 6.493 1.00 54.50 898 MET D C 1
ATOM 4305 O O . MET F 1 13 ? -30.950 10.867 5.888 1.00 53.77 898 MET D O 1
ATOM 4310 N N . MET F 1 14 ? -32.096 9.963 7.655 1.00 55.49 899 MET D N 1
ATOM 4311 C CA . MET F 1 14 ? -30.940 9.283 8.223 1.00 55.86 899 MET D CA 1
ATOM 4312 C C . MET F 1 14 ? -30.513 8.133 7.314 1.00 56.50 899 MET D C 1
ATOM 4313 O O . MET F 1 14 ? -29.320 7.882 7.160 1.00 56.33 899 MET D O 1
ATOM 4318 N N . MET F 1 15 ? -31.499 7.435 6.735 1.00 57.65 900 MET D N 1
ATOM 4319 C CA . MET F 1 15 ? -31.221 6.331 5.830 1.00 58.90 900 MET D CA 1
ATOM 4320 C C . MET F 1 15 ? -30.481 6.883 4.620 1.00 57.80 900 MET D C 1
ATOM 4321 O O . MET F 1 15 ? -29.413 6.379 4.266 1.00 58.26 900 MET D O 1
ATOM 4326 N N . ALA F 1 16 ? -31.054 7.924 4.011 1.00 56.74 901 ALA D N 1
ATOM 4327 C CA . ALA F 1 16 ? -30.483 8.508 2.813 1.00 56.19 901 ALA D CA 1
ATOM 4328 C C . ALA F 1 16 ? -29.031 8.891 3.083 1.00 55.28 901 ALA D C 1
ATOM 4329 O O . ALA F 1 16 ? -28.152 8.618 2.265 1.00 55.86 901 ALA D O 1
ATOM 4331 N N . ALA F 1 17 ? -28.793 9.504 4.251 1.00 54.31 902 ALA D N 1
ATOM 4332 C CA . ALA F 1 17 ? -27.453 9.898 4.664 1.00 53.94 902 ALA D CA 1
ATOM 4333 C C . ALA F 1 17 ? -26.541 8.670 4.718 1.00 55.13 902 ALA D C 1
ATOM 4334 O O . ALA F 1 17 ? -25.454 8.683 4.137 1.00 55.48 902 ALA D O 1
ATOM 4336 N N . ARG F 1 18 ? -27.012 7.610 5.393 1.00 56.09 903 ARG D N 1
ATOM 4337 C CA . ARG F 1 18 ? -26.225 6.399 5.592 1.00 57.65 903 ARG D CA 1
ATOM 4338 C C . ARG F 1 18 ? -25.938 5.702 4.260 1.00 58.69 903 ARG D C 1
ATOM 4339 O O . ARG F 1 18 ? -24.855 5.153 4.082 1.00 59.78 903 ARG D O 1
ATOM 4347 N N . GLN F 1 19 ? -26.916 5.719 3.341 1.00 58.78 904 GLN D N 1
ATOM 4348 C CA . GLN F 1 19 ? -26.752 5.160 2.005 1.00 60.19 904 GLN D CA 1
ATOM 4349 C C . GLN F 1 19 ? -25.584 5.838 1.296 1.00 59.85 904 GLN D C 1
ATOM 4350 O O . GLN F 1 19 ? -24.802 5.184 0.620 1.00 61.47 904 GLN D O 1
ATOM 4356 N N . LEU F 1 20 ? -25.495 7.164 1.403 1.00 58.20 905 LEU D N 1
ATOM 4357 C CA . LEU F 1 20 ? -24.404 7.880 0.761 1.00 58.34 905 LEU D CA 1
ATOM 4358 C C . LEU F 1 20 ? -23.089 7.577 1.479 1.00 58.94 905 LEU D C 1
ATOM 4359 O O . LEU F 1 20 ? -22.046 7.484 0.839 1.00 60.25 905 LEU D O 1
ATOM 4364 N N . HIS F 1 21 ? -23.147 7.433 2.808 1.00 58.40 906 HIS D N 1
ATOM 4365 C CA . HIS F 1 21 ? -21.954 7.230 3.615 1.00 59.31 906 HIS D CA 1
ATOM 4366 C C . HIS F 1 21 ? -21.371 5.845 3.340 1.00 61.33 906 HIS D C 1
ATOM 4367 O O . HIS F 1 21 ? -20.160 5.663 3.415 1.00 62.65 906 HIS D O 1
ATOM 4374 N N . ASP F 1 22 ? -22.244 4.878 3.027 1.00 61.91 907 ASP D N 1
ATOM 4375 C CA . ASP F 1 22 ? -21.829 3.525 2.703 1.00 64.25 907 ASP D CA 1
ATOM 4376 C C . ASP F 1 22 ? -21.100 3.489 1.364 1.00 65.57 907 ASP D C 1
ATOM 4377 O O . ASP F 1 22 ? -20.203 2.672 1.172 1.00 67.74 907 ASP D O 1
ATOM 4382 N N . GLU F 1 23 ? -21.500 4.361 0.436 1.00 64.64 908 GLU D N 1
ATOM 4383 C CA . GLU F 1 23 ? -20.878 4.423 -0.876 1.00 66.29 908 GLU D CA 1
ATOM 4384 C C . GLU F 1 23 ? -19.476 5.023 -0.770 1.00 66.84 908 GLU D C 1
ATOM 4385 O O . GLU F 1 23 ? -18.516 4.429 -1.256 1.00 69.24 908 GLU D O 1
ATOM 4391 N N . ALA F 1 24 ? -19.371 6.196 -0.133 1.00 65.04 909 ALA D N 1
ATOM 4392 C CA . ALA F 1 24 ? -18.133 6.964 -0.104 1.00 65.91 909 ALA D CA 1
ATOM 4393 C C . ALA F 1 24 ? -17.090 6.319 0.814 1.00 67.34 909 ALA D C 1
ATOM 4394 O O . ALA F 1 24 ? -15.892 6.503 0.607 1.00 69.26 909 ALA D O 1
ATOM 4396 N N . ARG F 1 25 ? -17.554 5.576 1.829 1.00 66.82 910 ARG D N 1
ATOM 4397 C CA . ARG F 1 25 ? -16.693 4.954 2.826 1.00 68.39 910 ARG D CA 1
ATOM 4398 C C . ARG F 1 25 ? -15.758 3.928 2.181 1.00 71.32 910 ARG D C 1
ATOM 4399 O O . ARG F 1 25 ? -14.657 3.697 2.677 1.00 73.27 910 ARG D O 1
ATOM 4407 N N . LYS F 1 26 ? -16.211 3.309 1.083 1.00 72.01 911 LYS D N 1
ATOM 4408 C CA . LYS F 1 26 ? -15.433 2.312 0.362 1.00 75.14 911 LYS D CA 1
ATOM 4409 C C . LYS F 1 26 ? -14.082 2.876 -0.080 1.00 77.04 911 LYS D C 1
ATOM 4410 O O . LYS F 1 26 ? -13.078 2.166 -0.017 1.00 79.87 911 LYS D O 1
ATOM 4416 N N . TRP F 1 27 ? -14.070 4.143 -0.521 1.00 75.89 912 TRP D N 1
ATOM 4417 C CA . TRP F 1 27 ? -12.928 4.736 -1.204 1.00 78.19 912 TRP D CA 1
ATOM 4418 C C . TRP F 1 27 ? -12.175 5.694 -0.285 1.00 78.05 912 TRP D C 1
ATOM 4419 O O . TRP F 1 27 ? -12.701 6.127 0.738 1.00 75.75 912 TRP D O 1
ATOM 4430 N N . SER F 1 28 ? -10.937 6.022 -0.673 1.00 81.06 913 SER D N 1
ATOM 4431 C CA . SER F 1 28 ? -10.083 6.908 0.103 1.00 81.94 913 SER D CA 1
ATOM 4432 C C . SER F 1 28 ? -10.222 8.336 -0.413 1.00 81.25 913 SER D C 1
ATOM 4433 O O . SER F 1 28 ? -10.243 8.550 -1.623 1.00 82.32 913 SER D O 1
ATOM 4436 N N . SER F 1 29 ? -10.300 9.299 0.516 1.00 79.91 914 SER D N 1
ATOM 4437 C CA . SER F 1 29 ? -10.513 10.698 0.175 1.00 79.33 914 SER D CA 1
ATOM 4438 C C . SER F 1 29 ? -9.229 11.324 -0.369 1.00 83.29 914 SER D C 1
ATOM 4439 O O . SER F 1 29 ? -9.302 12.301 -1.110 1.00 83.95 914 SER D O 1
ATOM 4442 N N . LYS F 1 30 ? -8.071 10.758 0.002 1.00 86.28 915 LYS D N 1
ATOM 4443 C CA . LYS F 1 30 ? -6.779 11.415 -0.134 1.00 90.46 915 LYS D CA 1
ATOM 4444 C C . LYS F 1 30 ? -6.682 12.184 -1.451 1.00 92.15 915 LYS D C 1
ATOM 4445 O O . LYS F 1 30 ? -6.391 13.380 -1.441 1.00 93.58 915 LYS D O 1
ATOM 4451 N N . GLY F 1 31 ? -6.933 11.501 -2.575 1.00 92.41 916 GLY D N 1
ATOM 4452 C CA . GLY F 1 31 ? -6.777 12.099 -3.893 1.00 94.78 916 GLY D CA 1
ATOM 4453 C C . GLY F 1 31 ? -8.119 12.197 -4.610 1.00 91.67 916 GLY D C 1
ATOM 4454 O O . GLY F 1 31 ? -8.202 12.009 -5.824 1.00 93.45 916 GLY D O 1
ATOM 4455 N N . ASN F 1 32 ? -9.165 12.514 -3.839 1.00 87.44 917 ASN D N 1
ATOM 4456 C CA . ASN F 1 32 ? -10.533 12.363 -4.297 1.00 84.25 917 ASN D CA 1
ATOM 4457 C C . ASN F 1 32 ? -11.404 13.334 -3.499 1.00 80.95 917 ASN D C 1
ATOM 4458 O O . ASN F 1 32 ? -11.864 13.020 -2.404 1.00 78.26 917 ASN D O 1
ATOM 4463 N N . ASP F 1 33 ? -11.608 14.531 -4.059 1.00 81.63 918 ASP D N 1
ATOM 4464 C CA . ASP F 1 33 ? -12.407 15.569 -3.425 1.00 79.14 918 ASP D CA 1
ATOM 4465 C C . ASP F 1 33 ? -13.890 15.222 -3.490 1.00 75.45 918 ASP D C 1
ATOM 4466 O O . ASP F 1 33 ? -14.664 15.637 -2.627 1.00 72.76 918 ASP D O 1
ATOM 4471 N N . ILE F 1 34 ? -14.282 14.485 -4.533 1.00 75.84 919 ILE D N 1
ATOM 4472 C CA . ILE F 1 34 ? -15.638 13.973 -4.638 1.00 73.02 919 ILE D CA 1
ATOM 4473 C C . ILE F 1 34 ? -15.977 13.200 -3.365 1.00 70.29 919 ILE D C 1
ATOM 4474 O O . ILE F 1 34 ? -16.989 13.476 -2.727 1.00 67.58 919 ILE D O 1
ATOM 4479 N N . ILE F 1 35 ? -15.100 12.262 -2.989 1.00 71.47 920 ILE D N 1
ATOM 4480 C CA . ILE F 1 35 ? -15.298 11.433 -1.812 1.00 69.67 920 ILE D CA 1
ATOM 4481 C C . ILE F 1 35 ? -15.336 12.314 -0.565 1.00 68.25 920 ILE D C 1
ATOM 4482 O O . ILE F 1 35 ? -16.212 12.141 0.281 1.00 65.85 920 ILE D O 1
ATOM 4487 N N . ALA F 1 36 ? -14.384 13.248 -0.460 1.00 70.24 921 ALA D N 1
ATOM 4488 C CA . ALA F 1 36 ? -14.350 14.181 0.655 1.00 69.69 921 ALA D CA 1
ATOM 4489 C C . ALA F 1 36 ? -15.690 14.906 0.766 1.00 67.04 921 ALA D C 1
ATOM 4490 O O . ALA F 1 36 ? -16.370 14.805 1.787 1.00 65.04 921 ALA D O 1
ATOM 4492 N N . ALA F 1 37 ? -16.074 15.615 -0.302 1.00 67.44 922 ALA D N 1
ATOM 4493 C CA . ALA F 1 37 ? -17.359 16.298 -0.358 1.00 65.40 922 ALA D CA 1
ATOM 4494 C C . ALA F 1 37 ? -18.488 15.347 0.042 1.00 62.77 922 ALA D C 1
ATOM 4495 O O . ALA F 1 37 ? -19.277 15.671 0.928 1.00 60.99 922 ALA D O 1
ATOM 4497 N N . ALA F 1 38 ? -18.541 14.171 -0.600 1.00 63.03 923 ALA D N 1
ATOM 4498 C CA . ALA F 1 38 ? -19.583 13.182 -0.355 1.00 61.27 923 ALA D CA 1
ATOM 4499 C C . ALA F 1 38 ? -19.695 12.832 1.130 1.00 60.09 923 ALA D C 1
ATOM 4500 O O . ALA F 1 38 ? -20.797 12.768 1.662 1.00 58.37 923 ALA D O 1
ATOM 4502 N N . LYS F 1 39 ? -18.555 12.601 1.793 1.00 61.52 924 LYS D N 1
ATOM 4503 C CA . LYS F 1 39 ? -18.543 12.199 3.192 1.00 61.14 924 LYS D CA 1
ATOM 4504 C C . LYS F 1 39 ? -19.065 13.321 4.089 1.00 60.09 924 LYS D C 1
ATOM 4505 O O . LYS F 1 39 ? -19.773 13.049 5.060 1.00 59.01 924 LYS D O 1
ATOM 4511 N N . ARG F 1 40 ? -18.710 14.571 3.754 1.00 60.84 925 ARG D N 1
ATOM 4512 C CA . ARG F 1 40 ? -19.220 15.746 4.446 1.00 60.28 925 ARG D CA 1
ATOM 4513 C C . ARG F 1 40 ? -20.718 15.927 4.188 1.00 58.11 925 ARG D C 1
ATOM 4514 O O . ARG F 1 40 ? -21.437 16.436 5.046 1.00 57.28 925 ARG D O 1
ATOM 4522 N N . MET F 1 41 ? -21.189 15.536 2.998 1.00 57.62 926 MET D N 1
ATOM 4523 C CA . MET F 1 41 ? -22.603 15.674 2.663 1.00 56.10 926 MET D CA 1
ATOM 4524 C C . MET F 1 41 ? -23.448 14.680 3.457 1.00 54.81 926 MET D C 1
ATOM 4525 O O . MET F 1 41 ? -24.537 15.020 3.917 1.00 53.78 926 MET D O 1
ATOM 4530 N N . ALA F 1 42 ? -22.939 13.456 3.619 1.00 55.28 927 ALA D N 1
ATOM 4531 C CA . ALA F 1 42 ? -23.653 12.423 4.354 1.00 54.76 927 ALA D CA 1
ATOM 4532 C C . ALA F 1 42 ? -23.829 12.838 5.812 1.00 54.52 927 ALA D C 1
ATOM 4533 O O . ALA F 1 42 ? -24.894 12.610 6.400 1.00 53.86 927 ALA D O 1
ATOM 4535 N N . LEU F 1 43 ? -22.767 13.441 6.379 1.00 55.52 928 LEU D N 1
ATOM 4536 C CA . LEU F 1 43 ? -22.743 13.849 7.776 1.00 56.05 928 LEU D CA 1
ATOM 4537 C C . LEU F 1 43 ? -23.676 15.041 7.965 1.00 55.14 928 LEU D C 1
ATOM 4538 O O . LEU F 1 43 ? -24.419 15.113 8.941 1.00 54.98 928 LEU D O 1
ATOM 4543 N N . LEU F 1 44 ? -23.625 15.973 7.015 1.00 54.87 929 LEU D N 1
ATOM 4544 C CA . LEU F 1 44 ? -24.513 17.124 7.029 1.00 54.42 929 LEU D CA 1
ATOM 4545 C C . LEU F 1 44 ? -25.976 16.679 6.950 1.00 53.17 929 LEU D C 1
ATOM 4546 O O . LEU F 1 44 ? -26.789 17.165 7.733 1.00 53.16 929 LEU D O 1
ATOM 4551 N N . MET F 1 45 ? -26.285 15.721 6.055 1.00 52.57 930 MET D N 1
ATOM 4552 C CA . MET F 1 45 ? -27.650 15.258 5.836 1.00 51.96 930 MET D CA 1
ATOM 4553 C C . MET F 1 45 ? -28.124 14.409 7.014 1.00 52.25 930 MET D C 1
ATOM 4554 O O . MET F 1 45 ? -29.333 14.183 7.180 1.00 52.24 930 MET D O 1
ATOM 4559 N N . ALA F 1 46 ? -27.169 13.881 7.787 1.00 52.98 931 ALA D N 1
ATOM 4560 C CA . ALA F 1 46 ? -27.490 13.107 8.971 1.00 53.81 931 ALA D CA 1
ATOM 4561 C C . ALA F 1 46 ? -27.916 14.060 10.081 1.00 54.46 931 ALA D C 1
ATOM 4562 O O . ALA F 1 46 ? -28.838 13.774 10.837 1.00 55.03 931 ALA D O 1
ATOM 4564 N N . GLU F 1 47 ? -27.210 15.194 10.172 1.00 54.89 932 GLU D N 1
ATOM 4565 C CA . GLU F 1 47 ? -27.500 16.225 11.157 1.00 55.99 932 GLU D CA 1
ATOM 4566 C C . GLU F 1 47 ? -28.852 16.871 10.865 1.00 55.29 932 GLU D C 1
ATOM 4567 O O . GLU F 1 47 ? -29.581 17.230 11.801 1.00 56.21 932 GLU D O 1
ATOM 4573 N N . MET F 1 48 ? -29.171 17.001 9.566 1.00 54.10 933 MET D N 1
ATOM 4574 C CA . MET F 1 48 ? -30.472 17.494 9.125 1.00 53.71 933 MET D CA 1
ATOM 4575 C C . MET F 1 48 ? -31.603 16.618 9.664 1.00 53.99 933 MET D C 1
ATOM 4576 O O . MET F 1 48 ? -32.649 17.132 10.053 1.00 54.60 933 MET D O 1
ATOM 4581 N N . SER F 1 49 ? -31.387 15.298 9.728 1.00 53.97 934 SER D N 1
ATOM 4582 C CA . SER F 1 49 ? -32.445 14.381 10.128 1.00 54.74 934 SER D CA 1
ATOM 4583 C C . SER F 1 49 ? -32.798 14.544 11.606 1.00 56.28 934 SER D C 1
ATOM 4584 O O . SER F 1 49 ? -33.794 13.988 12.051 1.00 57.47 934 SER D O 1
ATOM 4587 N N . ARG F 1 50 ? -31.998 15.311 12.355 1.00 56.77 935 ARG D N 1
ATOM 4588 C CA . ARG F 1 50 ? -32.305 15.645 13.740 1.00 58.76 935 ARG D CA 1
ATOM 4589 C C . ARG F 1 50 ? -32.878 17.057 13.852 1.00 59.08 935 ARG D C 1
ATOM 4590 O O . ARG F 1 50 ? -33.727 17.303 14.709 1.00 60.77 935 ARG D O 1
ATOM 4598 N N . LEU F 1 51 ? -32.394 17.971 12.996 1.00 57.84 936 LEU D N 1
ATOM 4599 C CA . LEU F 1 51 ? -32.725 19.387 13.075 1.00 58.49 936 LEU D CA 1
ATOM 4600 C C . LEU F 1 51 ? -34.166 19.645 12.625 1.00 58.44 936 LEU D C 1
ATOM 4601 O O . LEU F 1 51 ? -34.780 20.618 13.058 1.00 59.78 936 LEU D O 1
ATOM 4606 N N . VAL F 1 52 ? -34.701 18.783 11.753 1.00 57.35 937 VAL D N 1
ATOM 4607 C CA . VAL F 1 52 ? -36.044 18.957 11.207 1.00 57.66 937 VAL D CA 1
ATOM 4608 C C . VAL F 1 52 ? -37.101 18.562 12.239 1.00 59.69 937 VAL D C 1
ATOM 4609 O O . VAL F 1 52 ? -38.285 18.757 11.996 1.00 60.60 937 VAL D O 1
ATOM 4613 N N . ARG F 1 53 ? -36.673 17.994 13.373 1.00 60.84 938 ARG D N 1
ATOM 4614 C CA . ARG F 1 53 ? -37.556 17.743 14.499 1.00 63.43 938 ARG D CA 1
ATOM 4615 C C . ARG F 1 53 ? -37.677 19.029 15.312 1.00 65.15 938 ARG D C 1
ATOM 4616 O O . ARG F 1 53 ? -38.778 19.507 15.564 1.00 66.87 938 ARG D O 1
ATOM 4624 N N . GLY F 1 54 ? -36.533 19.597 15.703 1.00 65.13 939 GLY D N 1
ATOM 4625 C CA . GLY F 1 54 ? -36.497 20.923 16.298 1.00 66.87 939 GLY D CA 1
ATOM 4626 C C . GLY F 1 54 ? -35.888 20.904 17.696 1.00 69.48 939 GLY D C 1
ATOM 4627 O O . GLY F 1 54 ? -35.238 19.934 18.090 1.00 69.53 939 GLY D O 1
ATOM 4628 N N . GLY F 1 55 ? -36.109 21.997 18.433 1.00 72.08 940 GLY D N 1
ATOM 4629 C CA . GLY F 1 55 ? -35.470 22.216 19.721 1.00 75.16 940 GLY D CA 1
ATOM 4630 C C . GLY F 1 55 ? -34.592 23.462 19.676 1.00 75.88 940 GLY D C 1
ATOM 4631 O O . GLY F 1 55 ? -34.422 24.058 18.615 1.00 73.79 940 GLY D O 1
ATOM 4632 N N . SER F 1 56 ? -34.024 23.832 20.829 1.00 79.32 941 SER D N 1
ATOM 4633 C CA . SER F 1 56 ? -33.287 25.079 20.950 1.00 81.17 941 SER D CA 1
ATOM 4634 C C . SER F 1 56 ? -32.054 25.066 20.049 1.00 78.77 941 SER D C 1
ATOM 4635 O O . SER F 1 56 ? -31.147 24.270 20.253 1.00 78.59 941 SER D O 1
ATOM 4638 N N . GLY F 1 57 ? -32.047 25.958 19.051 1.00 77.46 942 GLY D N 1
ATOM 4639 C CA . GLY F 1 57 ? -30.886 26.203 18.209 1.00 76.06 942 GLY D CA 1
ATOM 4640 C C . GLY F 1 57 ? -31.030 25.597 16.816 1.00 72.04 942 GLY D C 1
ATOM 4641 O O . GLY F 1 57 ? -30.150 25.771 15.973 1.00 70.85 942 GLY D O 1
ATOM 4642 N N . THR F 1 58 ? -32.151 24.911 16.562 1.00 70.46 943 THR D N 1
ATOM 4643 C CA . THR F 1 58 ? -32.280 24.087 15.370 1.00 67.24 943 THR D CA 1
ATOM 4644 C C . THR F 1 58 ? -32.629 24.941 14.152 1.00 66.30 943 THR D C 1
ATOM 4645 O O . THR F 1 58 ? -32.086 24.715 13.071 1.00 64.47 943 THR D O 1
ATOM 4649 N N . LYS F 1 59 ? -33.534 25.913 14.316 1.00 67.99 944 LYS D N 1
ATOM 4650 C CA . LYS F 1 59 ? -34.032 26.670 13.175 1.00 67.49 944 LYS D CA 1
ATOM 4651 C C . LYS F 1 59 ? -32.848 27.211 12.379 1.00 67.33 944 LYS D C 1
ATOM 4652 O O . LYS F 1 59 ? -32.802 27.081 11.157 1.00 65.52 944 LYS D O 1
ATOM 4658 N N . ARG F 1 60 ? -31.873 27.769 13.110 1.00 69.64 945 ARG D N 1
ATOM 4659 C CA . ARG F 1 60 ? -30.737 28.467 12.538 1.00 70.61 945 ARG D CA 1
ATOM 4660 C C . ARG F 1 60 ? -29.679 27.480 12.043 1.00 68.45 945 ARG D C 1
ATOM 4661 O O . ARG F 1 60 ? -28.951 27.768 11.092 1.00 68.22 945 ARG D O 1
ATOM 4669 N N . ALA F 1 61 ? -29.572 26.329 12.716 1.00 67.23 946 ALA D N 1
ATOM 4670 C CA . ALA F 1 61 ? -28.653 25.280 12.307 1.00 65.43 946 ALA D CA 1
ATOM 4671 C C . ALA F 1 61 ? -29.139 24.620 11.014 1.00 62.42 946 ALA D C 1
ATOM 4672 O O . ALA F 1 61 ? -28.338 24.292 10.141 1.00 61.48 946 ALA D O 1
ATOM 4674 N N . LEU F 1 62 ? -30.456 24.438 10.895 1.00 61.31 947 LEU D N 1
ATOM 4675 C CA . LEU F 1 62 ? -31.059 23.859 9.703 1.00 59.16 947 LEU D CA 1
ATOM 4676 C C . LEU F 1 62 ? -30.807 24.753 8.483 1.00 59.22 947 LEU D C 1
ATOM 4677 O O . LEU F 1 62 ? -30.537 24.257 7.392 1.00 57.97 947 LEU D O 1
ATOM 4682 N N . ILE F 1 63 ? -30.849 26.082 8.669 1.00 61.03 948 ILE D N 1
ATOM 4683 C CA . ILE F 1 63 ? -30.483 27.011 7.605 1.00 61.84 948 ILE D CA 1
ATOM 4684 C C . ILE F 1 63 ? -29.015 26.800 7.230 1.00 61.99 948 ILE D C 1
ATOM 4685 O O . ILE F 1 63 ? -28.692 26.639 6.031 1.00 61.60 948 ILE D O 1
ATOM 4690 N N . GLN F 1 64 ? -28.136 26.823 8.252 1.00 63.07 949 GLN D N 1
ATOM 4691 C CA . GLN F 1 64 ? -26.706 26.608 8.070 1.00 63.75 949 GLN D CA 1
ATOM 4692 C C . GLN F 1 64 ? -26.437 25.297 7.348 1.00 61.30 949 GLN D C 1
ATOM 4693 O O . GLN F 1 64 ? -25.773 25.277 6.310 1.00 61.40 949 GLN D O 1
ATOM 4699 N N . CYS F 1 65 ? -26.949 24.215 7.941 1.00 59.50 950 CYS D N 1
ATOM 4700 C CA . CYS F 1 65 ? -26.698 22.871 7.466 1.00 57.72 950 CYS D CA 1
ATOM 4701 C C . CYS F 1 65 ? -27.058 22.762 5.988 1.00 56.71 950 CYS D C 1
ATOM 4702 O O . CYS F 1 65 ? -26.338 22.097 5.241 1.00 56.39 950 CYS D O 1
ATOM 4705 N N . ALA F 1 66 ? -28.161 23.426 5.591 1.00 56.54 951 ALA D N 1
ATOM 4706 C CA . ALA F 1 66 ? -28.641 23.393 4.218 1.00 56.15 951 ALA D CA 1
ATOM 4707 C C . ALA F 1 66 ? -27.674 24.121 3.293 1.00 57.64 951 ALA D C 1
ATOM 4708 O O . ALA F 1 66 ? -27.373 23.627 2.205 1.00 57.59 951 ALA D O 1
ATOM 4710 N N . LYS F 1 67 ? -27.206 25.297 3.740 1.00 59.39 952 LYS D N 1
ATOM 4711 C CA . LYS F 1 67 ? -26.215 26.074 3.013 1.00 61.51 952 LYS D CA 1
ATOM 4712 C C . LYS F 1 67 ? -24.953 25.233 2.819 1.00 61.44 952 LYS D C 1
ATOM 4713 O O . LYS F 1 67 ? -24.376 25.235 1.732 1.00 62.53 952 LYS D O 1
ATOM 4719 N N . ASP F 1 68 ? -24.536 24.516 3.873 1.00 60.50 953 ASP D N 1
ATOM 4720 C CA . ASP F 1 68 ? -23.340 23.683 3.811 1.00 60.70 953 ASP D CA 1
ATOM 4721 C C . ASP F 1 68 ? -23.518 22.603 2.751 1.00 59.30 953 ASP D C 1
ATOM 4722 O O . ASP F 1 68 ? -22.671 22.438 1.878 1.00 60.49 953 ASP D O 1
ATOM 4727 N N . ILE F 1 69 ? -24.645 21.897 2.818 1.00 57.26 954 ILE D N 1
ATOM 4728 C CA . ILE F 1 69 ? -24.984 20.883 1.829 1.00 56.39 954 ILE D CA 1
ATOM 4729 C C . ILE F 1 69 ? -24.939 21.464 0.414 1.00 57.88 954 ILE D C 1
ATOM 4730 O O . ILE F 1 69 ? -24.457 20.791 -0.501 1.00 58.50 954 ILE D O 1
ATOM 4735 N N . ALA F 1 70 ? -25.429 22.701 0.237 1.00 58.85 955 ALA D N 1
ATOM 4736 C CA . ALA F 1 70 ? -25.396 23.356 -1.062 1.00 60.85 955 ALA D CA 1
ATOM 4737 C C . ALA F 1 70 ? -23.956 23.577 -1.524 1.00 63.12 955 ALA D C 1
ATOM 4738 O O . ALA F 1 70 ? -23.617 23.227 -2.651 1.00 64.42 955 ALA D O 1
ATOM 4740 N N . LYS F 1 71 ? -23.113 24.150 -0.651 1.00 64.05 956 LYS D N 1
ATOM 4741 C CA . LYS F 1 71 ? -21.700 24.344 -0.949 1.00 66.58 956 LYS D CA 1
ATOM 4742 C C . LYS F 1 71 ? -21.068 23.031 -1.409 1.00 66.08 956 LYS D C 1
ATOM 4743 O O . LYS F 1 71 ? -20.512 22.955 -2.502 1.00 68.14 956 LYS D O 1
ATOM 4749 N N . ALA F 1 72 ? -21.165 21.996 -0.572 1.00 63.73 957 ALA D N 1
ATOM 4750 C CA . ALA F 1 72 ? -20.574 20.698 -0.867 1.00 63.43 957 ALA D CA 1
ATOM 4751 C C . ALA F 1 72 ? -21.123 20.112 -2.170 1.00 63.42 957 ALA D C 1
ATOM 4752 O O . ALA F 1 72 ? -20.371 19.505 -2.935 1.00 64.95 957 ALA D O 1
ATOM 4754 N N . SER F 1 73 ? -22.429 20.294 -2.412 1.00 62.10 958 SER D N 1
ATOM 4755 C CA . SER F 1 73 ? -23.069 19.794 -3.619 1.00 62.56 958 SER D CA 1
ATOM 4756 C C . SER F 1 73 ? -22.383 20.354 -4.864 1.00 65.76 958 SER D C 1
ATOM 4757 O O . SER F 1 73 ? -22.127 19.613 -5.813 1.00 67.14 958 SER D O 1
ATOM 4760 N N . ASP F 1 74 ? -22.092 21.662 -4.850 1.00 67.36 959 ASP D N 1
ATOM 4761 C CA . ASP F 1 74 ? -21.512 22.335 -6.001 1.00 70.95 959 ASP D CA 1
ATOM 4762 C C . ASP F 1 74 ? -20.141 21.740 -6.309 1.00 72.90 959 ASP D C 1
ATOM 4763 O O . ASP F 1 74 ? -19.805 21.535 -7.474 1.00 75.57 959 ASP D O 1
ATOM 4768 N N . GLU F 1 75 ? -19.362 21.461 -5.256 1.00 71.93 960 GLU D N 1
ATOM 4769 C CA . GLU F 1 75 ? -18.049 20.855 -5.404 1.00 73.85 960 GLU D CA 1
ATOM 4770 C C . GLU F 1 75 ? -18.171 19.535 -6.158 1.00 73.63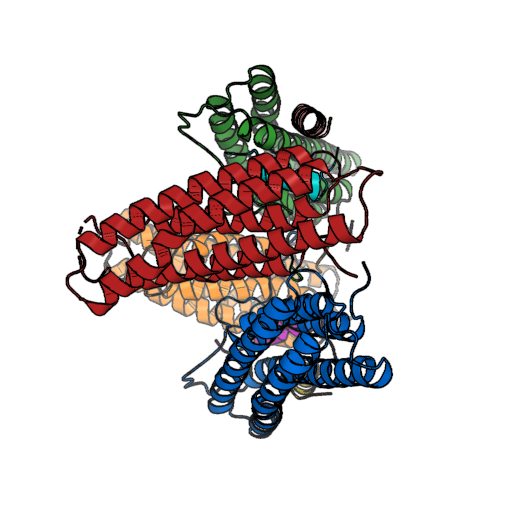 960 GLU D C 1
ATOM 4771 O O . GLU F 1 75 ? -17.442 19.308 -7.118 1.00 76.67 960 GLU D O 1
ATOM 4777 N N . VAL F 1 76 ? -19.107 18.684 -5.719 1.00 70.47 961 VAL D N 1
ATOM 4778 C CA . VAL F 1 76 ? -19.329 17.389 -6.343 1.00 70.43 961 VAL D CA 1
ATOM 4779 C C . VAL F 1 76 ? -19.632 17.589 -7.827 1.00 73.17 961 VAL D C 1
ATOM 4780 O O . VAL F 1 76 ? -19.044 16.906 -8.662 1.00 75.62 961 VAL D O 1
ATOM 4784 N N . THR F 1 77 ? -20.534 18.533 -8.141 1.00 73.14 962 THR D N 1
ATOM 4785 C CA . THR F 1 77 ? -20.931 18.814 -9.514 1.00 76.07 962 THR D CA 1
ATOM 4786 C C . THR F 1 77 ? -19.710 19.219 -10.339 1.00 80.27 962 THR D C 1
ATOM 4787 O O . THR F 1 77 ? -19.468 18.639 -11.395 1.00 83.11 962 THR D O 1
ATOM 4791 N N . ARG F 1 78 ? -18.958 20.219 -9.859 1.00 81.14 963 ARG D N 1
ATOM 4792 C CA . ARG F 1 78 ? -17.827 20.762 -10.599 1.00 85.67 963 ARG D CA 1
ATOM 4793 C C . ARG F 1 78 ? -16.800 19.665 -10.887 1.00 87.31 963 ARG D C 1
ATOM 4794 O O . ARG F 1 78 ? -16.267 19.587 -11.992 1.00 91.43 963 ARG D O 1
ATOM 4802 N N . LEU F 1 79 ? -16.530 18.816 -9.887 1.00 84.45 964 LEU D N 1
ATOM 4803 C CA . LEU F 1 79 ? -15.533 17.764 -10.013 1.00 86.00 964 LEU D CA 1
ATOM 4804 C C . LEU F 1 79 ? -15.993 16.712 -11.021 1.00 87.05 964 LEU D C 1
ATOM 4805 O O . LEU F 1 79 ? -15.222 16.303 -11.884 1.00 90.84 964 LEU D O 1
ATOM 4810 N N . ALA F 1 80 ? -17.259 16.294 -10.917 1.00 84.16 965 ALA D N 1
ATOM 4811 C CA . ALA F 1 80 ? -17.819 15.275 -11.793 1.00 85.30 965 ALA D CA 1
ATOM 4812 C C . ALA F 1 80 ? -17.785 15.714 -13.258 1.00 89.96 965 ALA D C 1
ATOM 4813 O O . ALA F 1 80 ? -17.664 14.871 -14.145 1.00 92.81 965 ALA D O 1
ATOM 4815 N N . LYS F 1 81 ? -17.910 17.026 -13.506 1.00 91.13 966 LYS D N 1
ATOM 4816 C CA . LYS F 1 81 ? -17.820 17.578 -14.850 1.00 96.07 966 LYS D CA 1
ATOM 4817 C C . LYS F 1 81 ? -16.419 17.354 -15.420 1.00 100.53 966 LYS D C 1
ATOM 4818 O O . LYS F 1 81 ? -16.282 16.885 -16.548 1.00 104.61 966 LYS D O 1
ATOM 4824 N N . GLU F 1 82 ? -15.386 17.694 -14.638 1.00 100.17 967 GLU D N 1
ATOM 4825 C CA . GLU F 1 82 ? -14.002 17.532 -15.062 1.00 104.58 967 GLU D CA 1
ATOM 4826 C C . GLU F 1 82 ? -13.714 16.077 -15.433 1.00 105.65 967 GLU D C 1
ATOM 4827 O O . GLU F 1 82 ? -12.984 15.818 -16.387 1.00 110.65 967 GLU D O 1
ATOM 4833 N N . VAL F 1 83 ? -14.281 15.136 -14.666 1.00 101.36 968 VAL D N 1
ATOM 4834 C CA . VAL F 1 83 ? -14.087 13.714 -14.906 1.00 102.24 968 VAL D CA 1
ATOM 4835 C C . VAL F 1 83 ? -14.699 13.334 -16.254 1.00 105.69 968 VAL D C 1
ATOM 4836 O O . VAL F 1 83 ? -14.130 12.530 -16.989 1.00 109.57 968 VAL D O 1
ATOM 4840 N N . ALA F 1 84 ? -15.863 13.915 -16.569 1.00 104.64 969 ALA D N 1
ATOM 4841 C CA . ALA F 1 84 ? -16.570 13.618 -17.806 1.00 108.07 969 ALA D CA 1
ATOM 4842 C C . ALA F 1 84 ? -15.779 14.102 -19.020 1.00 114.51 969 ALA D C 1
ATOM 4843 O O . ALA F 1 84 ? -15.864 13.500 -20.088 1.00 118.83 969 ALA D O 1
ATOM 4845 N N . LYS F 1 85 ? -15.022 15.194 -18.849 1.00 115.56 970 LYS D N 1
ATOM 4846 C CA . LYS F 1 85 ? -14.231 15.769 -19.927 1.00 122.01 970 LYS D CA 1
ATOM 4847 C C . LYS F 1 85 ? -13.158 14.782 -20.386 1.00 126.03 970 LYS D C 1
ATOM 4848 O O . LYS F 1 85 ? -12.925 14.647 -21.585 1.00 131.91 970 LYS D O 1
ATOM 4854 N N . GLN F 1 86 ? -12.511 14.103 -19.428 1.00 123.23 971 GLN D N 1
ATOM 4855 C CA . GLN F 1 86 ? -11.405 13.204 -19.726 1.00 126.99 971 GLN D CA 1
ATOM 4856 C C . GLN F 1 86 ? -11.912 11.911 -20.363 1.00 128.37 971 GLN D C 1
ATOM 4857 O O . GLN F 1 86 ? -11.293 11.405 -21.296 1.00 134.05 971 GLN D O 1
ATOM 4863 N N . CYS F 1 87 ? -13.026 11.378 -19.842 1.00 123.56 972 CYS D N 1
ATOM 4864 C CA . CYS F 1 87 ? -13.539 10.081 -20.259 1.00 124.57 972 CYS D CA 1
ATOM 4865 C C . CYS F 1 87 ? -13.740 10.041 -21.773 1.00 130.99 972 CYS D C 1
ATOM 4866 O O . CYS F 1 87 ? -14.204 11.012 -22.367 1.00 132.57 972 CYS D O 1
ATOM 4869 N N . THR F 1 88 ? -13.395 8.898 -22.380 1.00 135.02 973 THR D N 1
ATOM 4870 C CA . THR F 1 88 ? -13.438 8.734 -23.824 1.00 142.06 973 THR D CA 1
ATOM 4871 C C . THR F 1 88 ? -14.517 7.726 -24.224 1.00 142.68 973 THR D C 1
ATOM 4872 O O . THR F 1 88 ? -14.661 7.432 -25.408 1.00 148.82 973 THR D O 1
ATOM 4876 N N . ASP F 1 89 ? -15.269 7.201 -23.244 1.00 136.84 974 ASP D N 1
ATOM 4877 C CA . ASP F 1 89 ? -16.321 6.230 -23.509 1.00 137.38 974 ASP D CA 1
ATOM 4878 C C . ASP F 1 89 ? -17.667 6.950 -23.545 1.00 134.95 974 ASP D C 1
ATOM 4879 O O . ASP F 1 89 ? -18.050 7.591 -22.569 1.00 129.04 974 ASP D O 1
ATOM 4884 N N . LYS F 1 90 ? -18.384 6.803 -24.668 1.00 139.92 975 LYS D N 1
ATOM 4885 C CA . LYS F 1 90 ? -19.607 7.546 -24.938 1.00 139.21 975 LYS D CA 1
ATOM 4886 C C . LYS F 1 90 ? -20.629 7.331 -23.823 1.00 132.68 975 LYS D C 1
ATOM 4887 O O . LYS F 1 90 ? -21.087 8.294 -23.210 1.00 128.27 975 LYS D O 1
ATOM 4893 N N . ARG F 1 91 ? -20.989 6.066 -23.582 1.00 132.57 976 ARG D N 1
ATOM 4894 C CA . ARG F 1 91 ? -22.049 5.734 -22.643 1.00 127.58 976 ARG D CA 1
ATOM 4895 C C . ARG F 1 91 ? -21.732 6.296 -21.259 1.00 120.50 976 ARG D C 1
ATOM 4896 O O . ARG F 1 91 ? -22.579 6.951 -20.656 1.00 116.41 976 ARG D O 1
ATOM 4904 N N . ILE F 1 92 ? -20.511 6.037 -20.772 1.00 119.53 977 ILE D N 1
ATOM 4905 C CA . ILE F 1 92 ? -20.152 6.320 -19.391 1.00 113.42 977 ILE D CA 1
ATOM 4906 C C . ILE F 1 92 ? -20.126 7.832 -19.166 1.00 110.91 977 ILE D C 1
ATOM 4907 O O . ILE F 1 92 ? -20.641 8.308 -18.156 1.00 105.78 977 ILE D O 1
ATOM 4912 N N . ARG F 1 93 ? -19.526 8.576 -20.106 1.00 114.98 978 ARG D N 1
ATOM 4913 C CA . ARG F 1 93 ? -19.397 10.020 -19.973 1.00 113.56 978 ARG D CA 1
ATOM 4914 C C . ARG F 1 93 ? -20.774 10.683 -20.043 1.00 111.98 978 ARG D C 1
ATOM 4915 O O . ARG F 1 93 ? -20.999 11.688 -19.372 1.00 108.39 978 ARG D O 1
ATOM 4923 N N . THR F 1 94 ? -21.692 10.112 -20.837 1.00 115.02 979 THR D N 1
ATOM 4924 C CA . THR F 1 94 ? -23.048 10.630 -20.949 1.00 114.17 979 THR D CA 1
ATOM 4925 C C . THR F 1 94 ? -23.798 10.379 -19.642 1.00 108.05 979 THR D C 1
ATOM 4926 O O . THR F 1 94 ? -24.310 11.317 -19.035 1.00 104.59 979 THR D O 1
ATOM 4930 N N . ASN F 1 95 ? -23.851 9.106 -19.226 1.00 107.23 980 ASN D N 1
ATOM 4931 C CA . ASN F 1 95 ? -24.614 8.687 -18.059 1.00 102.40 980 ASN D CA 1
ATOM 4932 C C . ASN F 1 95 ? -24.143 9.427 -16.809 1.00 96.98 980 ASN D C 1
ATOM 4933 O O . ASN F 1 95 ? -24.941 9.674 -15.908 1.00 93.04 980 ASN D O 1
ATOM 4938 N N . LEU F 1 96 ? -22.847 9.759 -16.751 1.00 97.25 981 LEU D N 1
ATOM 4939 C CA . LEU F 1 96 ? -22.307 10.556 -15.661 1.00 93.05 981 LEU D CA 1
ATOM 4940 C C . LEU F 1 96 ? -22.955 11.940 -15.671 1.00 91.87 981 LEU D C 1
ATOM 4941 O O . LEU F 1 96 ? -23.462 12.390 -14.646 1.00 87.68 981 LEU D O 1
ATOM 4946 N N . LEU F 1 97 ? -22.950 12.588 -16.844 1.00 96.02 982 LEU D N 1
ATOM 4947 C CA . LEU F 1 97 ? -23.449 13.949 -16.999 1.00 95.91 982 LEU D CA 1
ATOM 4948 C C . LEU F 1 97 ? -24.966 14.008 -16.799 1.00 94.15 982 LEU D C 1
ATOM 4949 O O . LEU F 1 97 ? -25.497 15.040 -16.396 1.00 92.21 982 LEU D O 1
ATOM 4954 N N . GLN F 1 98 ? -25.656 12.894 -17.070 1.00 95.20 983 GLN D N 1
ATOM 4955 C CA . GLN F 1 98 ? -27.100 12.810 -16.900 1.00 94.17 983 GLN D CA 1
ATOM 4956 C C . GLN F 1 98 ? -27.486 12.732 -15.423 1.00 88.63 983 GLN D C 1
ATOM 4957 O O . GLN F 1 98 ? -28.661 12.877 -15.094 1.00 87.33 983 GLN D O 1
ATOM 4963 N N . VAL F 1 99 ? -26.507 12.489 -14.543 1.00 85.83 984 VAL D N 1
ATOM 4964 C CA . VAL F 1 99 ? -26.769 12.361 -13.120 1.00 81.09 984 VAL D CA 1
ATOM 4965 C C . VAL F 1 99 ? -26.330 13.636 -12.407 1.00 78.50 984 VAL D C 1
ATOM 4966 O O . VAL F 1 99 ? -27.140 14.270 -11.735 1.00 76.09 984 VAL D O 1
ATOM 4970 N N . CYS F 1 100 ? -25.055 14.009 -12.572 1.00 79.51 985 CYS D N 1
ATOM 4971 C CA . CYS F 1 100 ? -24.423 15.008 -11.721 1.00 77.25 985 CYS D CA 1
ATOM 4972 C C . CYS F 1 100 ? -25.001 16.405 -11.955 1.00 77.66 985 CYS D C 1
ATOM 4973 O O . CYS F 1 100 ? -24.970 17.235 -11.049 1.00 75.27 985 CYS D O 1
ATOM 4976 N N . GLU F 1 101 ? -25.540 16.660 -13.154 1.00 81.06 986 GLU D N 1
ATOM 4977 C CA . GLU F 1 101 ? -26.051 17.978 -13.507 1.00 82.26 986 GLU D CA 1
ATOM 4978 C C . GLU F 1 101 ? -27.390 18.267 -12.825 1.00 79.57 986 GLU D C 1
ATOM 4979 O O . GLU F 1 101 ? -27.871 19.395 -12.884 1.00 80.07 986 GLU D O 1
ATOM 4985 N N . ARG F 1 102 ? -27.986 17.254 -12.181 1.00 77.12 987 ARG D N 1
ATOM 4986 C CA . ARG F 1 102 ? -29.225 17.419 -11.437 1.00 74.74 987 ARG D CA 1
ATOM 4987 C C . ARG F 1 102 ? -28.964 18.042 -10.067 1.00 71.08 987 ARG D C 1
ATOM 4988 O O . ARG F 1 102 ? -29.867 18.652 -9.496 1.00 69.70 987 ARG D O 1
ATOM 4996 N N . ILE F 1 103 ? -27.734 17.877 -9.553 1.00 69.96 988 ILE D N 1
ATOM 4997 C CA . ILE F 1 103 ? -27.405 18.125 -8.154 1.00 66.74 988 ILE D CA 1
ATOM 4998 C C . ILE F 1 103 ? -27.595 19.600 -7.794 1.00 66.50 988 ILE D C 1
ATOM 4999 O O . ILE F 1 103 ? -28.172 19.890 -6.749 1.00 64.19 988 ILE D O 1
ATOM 5004 N N . PRO F 1 104 ? -27.113 20.575 -8.603 1.00 69.22 989 PRO D N 1
ATOM 5005 C CA . PRO F 1 104 ? -27.343 21.997 -8.316 1.00 69.59 989 PRO D CA 1
ATOM 5006 C C . PRO F 1 104 ? -28.812 22.363 -8.088 1.00 68.76 989 PRO D C 1
ATOM 5007 O O . PRO F 1 104 ? -29.124 23.137 -7.182 1.00 67.37 989 PRO D O 1
ATOM 5011 N N . THR F 1 105 ? -29.702 21.786 -8.910 1.00 69.99 990 THR D N 1
ATOM 5012 C CA . THR F 1 105 ? -31.134 22.018 -8.790 1.00 69.79 990 THR D CA 1
ATOM 5013 C C . THR F 1 105 ? -31.635 21.447 -7.464 1.00 66.37 990 THR D C 1
ATOM 5014 O O . THR F 1 105 ? -32.153 22.179 -6.622 1.00 65.20 990 THR D O 1
ATOM 5018 N N . ILE F 1 106 ? -31.463 20.135 -7.280 1.00 65.19 991 ILE D N 1
ATOM 5019 C CA . ILE F 1 106 ? -31.956 19.447 -6.097 1.00 62.55 991 ILE D CA 1
ATOM 5020 C C . ILE F 1 106 ? -31.479 20.172 -4.838 1.00 60.48 991 ILE D C 1
ATOM 5021 O O . ILE F 1 106 ? -32.245 20.319 -3.886 1.00 59.10 991 ILE D O 1
ATOM 5026 N N . SER F 1 107 ? -30.215 20.618 -4.845 1.00 60.75 992 SER D N 1
ATOM 5027 C CA . SER F 1 107 ? -29.640 21.378 -3.745 1.00 59.59 992 SER D CA 1
ATOM 5028 C C . SER F 1 107 ? -30.421 22.672 -3.506 1.00 60.20 992 SER D C 1
ATOM 5029 O O . SER F 1 107 ? -30.832 22.946 -2.378 1.00 58.88 992 SER D O 1
ATO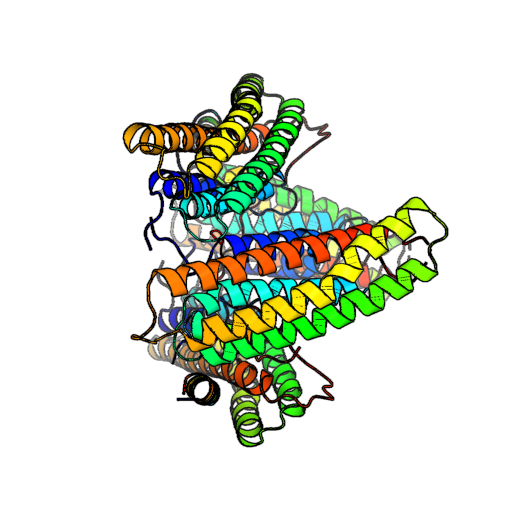M 5032 N N . THR F 1 108 ? -30.621 23.467 -4.569 1.00 62.60 993 THR D N 1
ATOM 5033 C CA . THR F 1 108 ? -31.248 24.778 -4.446 1.00 63.77 993 THR D CA 1
ATOM 5034 C C . THR F 1 108 ? -32.641 24.640 -3.830 1.00 62.62 993 THR D C 1
ATOM 5035 O O . THR F 1 108 ? -33.062 25.461 -3.017 1.00 62.41 993 THR D O 1
ATOM 5039 N N . GLN F 1 109 ? -33.362 23.597 -4.241 1.00 62.34 994 GLN D N 1
ATOM 5040 C CA . GLN F 1 109 ? -34.676 23.303 -3.697 1.00 61.68 994 GLN D CA 1
ATOM 5041 C C . GLN F 1 109 ? -34.574 22.925 -2.221 1.00 59.24 994 GLN D C 1
ATOM 5042 O O . GLN F 1 109 ? -35.466 23.250 -1.442 1.00 59.00 994 GLN D O 1
ATOM 5048 N N . LEU F 1 110 ? -33.476 22.251 -1.841 1.00 57.83 995 LEU D N 1
ATOM 5049 C CA . LEU F 1 110 ? -33.306 21.763 -0.481 1.00 55.93 995 LEU D CA 1
ATOM 5050 C C . LEU F 1 110 ? -33.129 22.937 0.477 1.00 55.94 995 LEU D C 1
ATOM 5051 O O . LEU F 1 110 ? -33.669 22.910 1.583 1.00 55.26 995 LEU D O 1
ATOM 5056 N N . LYS F 1 111 ? -32.357 23.947 0.052 1.00 57.15 996 LYS D N 1
ATOM 5057 C CA . LYS F 1 111 ? -32.178 25.171 0.818 1.00 57.94 996 LYS D CA 1
ATOM 5058 C C . LYS F 1 111 ? -33.526 25.860 1.032 1.00 58.78 996 LYS D C 1
ATOM 5059 O O . LYS F 1 111 ? -33.888 26.204 2.158 1.00 58.60 996 LYS D O 1
ATOM 5065 N N . ILE F 1 112 ? -34.255 26.063 -0.076 1.00 60.10 997 ILE D N 1
ATOM 5066 C CA . ILE F 1 112 ? -35.532 26.759 -0.068 1.00 61.49 997 ILE D CA 1
ATOM 5067 C C . ILE F 1 112 ? -36.490 26.081 0.912 1.00 60.36 997 ILE D C 1
ATOM 5068 O O . ILE F 1 112 ? -37.135 26.752 1.720 1.00 61.08 997 ILE D O 1
ATOM 5073 N N . LEU F 1 113 ? -36.582 24.751 0.835 1.00 59.02 998 LEU D N 1
ATOM 5074 C CA . LEU F 1 113 ? -37.495 24.008 1.687 1.00 58.44 998 LEU D CA 1
ATOM 5075 C C . LEU F 1 113 ? -36.992 23.990 3.130 1.00 57.37 998 LEU D C 1
ATOM 5076 O O . LEU F 1 113 ? -37.785 24.028 4.067 1.00 57.78 998 LEU D O 1
ATOM 5081 N N . SER F 1 114 ? -35.670 23.936 3.309 1.00 56.47 999 SER D N 1
ATOM 5082 C CA . SER F 1 114 ? -35.093 23.960 4.643 1.00 55.99 999 SER D CA 1
ATOM 5083 C C . SER F 1 114 ? -35.452 25.265 5.343 1.00 57.52 999 SER D C 1
ATOM 5084 O O . SER F 1 114 ? -35.867 25.238 6.496 1.00 57.88 999 SER D O 1
ATOM 5087 N N . THR F 1 115 ? -35.347 26.385 4.619 1.00 58.86 1000 THR D N 1
ATOM 5088 C CA . THR F 1 115 ? -35.720 27.681 5.163 1.00 60.84 1000 THR D CA 1
ATOM 5089 C C . THR F 1 115 ? -37.190 27.671 5.587 1.00 61.64 1000 THR D C 1
ATOM 5090 O O . THR F 1 115 ? -37.513 28.219 6.642 1.00 62.86 1000 THR D O 1
ATOM 5094 N N . VAL F 1 116 ? -38.066 27.072 4.756 1.00 61.43 1001 VAL D N 1
ATOM 5095 C CA . VAL F 1 116 ? -39.491 26.971 5.048 1.00 62.58 1001 VAL D CA 1
ATOM 5096 C C . VAL F 1 116 ? -39.660 26.262 6.389 1.00 62.08 1001 VAL D C 1
ATOM 5097 O O . VAL F 1 116 ? -40.108 26.863 7.365 1.00 63.53 1001 VAL D O 1
ATOM 5101 N N . LYS F 1 117 ? -39.265 24.984 6.419 1.00 60.41 1002 LYS D N 1
ATOM 5102 C CA . LYS F 1 117 ? -39.434 24.123 7.580 1.00 60.23 1002 LYS D CA 1
ATOM 5103 C C . LYS F 1 117 ? -38.730 24.700 8.813 1.00 60.69 1002 LYS D C 1
ATOM 5104 O O . LYS F 1 117 ? -39.147 24.414 9.932 1.00 61.68 1002 LYS D O 1
ATOM 5110 N N . ALA F 1 118 ? -37.672 25.500 8.622 1.00 60.47 1003 ALA D N 1
ATOM 5111 C CA . ALA F 1 118 ? -36.992 26.140 9.741 1.00 61.56 1003 ALA D CA 1
ATOM 5112 C C . ALA F 1 118 ? -37.850 27.267 10.314 1.00 64.07 1003 ALA D C 1
ATOM 5113 O O . ALA F 1 118 ? -37.858 27.492 11.523 1.00 65.63 1003 ALA D O 1
ATOM 5115 N N . THR F 1 119 ? -38.558 27.979 9.431 1.00 64.84 1004 THR D N 1
ATOM 5116 C CA . THR F 1 119 ? -39.369 29.120 9.824 1.00 67.52 1004 THR D CA 1
ATOM 5117 C C . THR F 1 119 ? -40.567 28.661 10.654 1.00 68.70 1004 THR D C 1
ATOM 5118 O O . THR F 1 119 ? -40.958 29.350 11.592 1.00 71.13 1004 THR D O 1
ATOM 5122 N N . MET F 1 120 ? -41.135 27.494 10.320 1.00 67.41 1005 MET D N 1
ATOM 5123 C CA . MET F 1 120 ? -42.380 27.049 10.932 1.00 69.03 1005 MET D CA 1
ATOM 5124 C C . MET F 1 120 ? -42.122 26.100 12.109 1.00 68.87 1005 MET D C 1
ATOM 5125 O O . MET F 1 120 ? -43.064 25.674 12.769 1.00 70.61 1005 MET D O 1
ATOM 5130 N N . LEU F 1 121 ? -40.852 25.798 12.412 1.00 67.29 1006 LEU D N 1
ATOM 5131 C CA . LEU F 1 121 ? -40.510 25.123 13.660 1.00 67.90 1006 LEU D CA 1
ATOM 5132 C C . LEU F 1 121 ? -40.801 26.053 14.839 1.00 71.06 1006 LEU D C 1
ATOM 5133 O O . LEU F 1 121 ? -40.549 27.258 14.765 1.00 72.09 1006 LEU D O 1
ATOM 5138 N N . GLY F 1 122 ? -41.338 25.468 15.920 1.00 73.01 1007 GLY D N 1
ATOM 5139 C CA . GLY F 1 122 ? -41.740 26.210 17.106 1.00 76.64 1007 GLY D CA 1
ATOM 5140 C C . GLY F 1 122 ? -42.637 27.395 16.755 1.00 78.47 1007 GLY D C 1
ATOM 5141 O O . GLY F 1 122 ? -42.300 28.540 17.050 1.00 80.16 1007 GLY D O 1
ATOM 5142 N N . ARG F 1 123 ? -43.778 27.106 16.119 1.00 78.53 1008 ARG D N 1
ATOM 5143 C CA . ARG F 1 123 ? -44.678 28.146 15.645 1.00 80.32 1008 ARG D CA 1
ATOM 5144 C C . ARG F 1 123 ? -46.097 27.587 15.590 1.00 82.04 1008 ARG D C 1
ATOM 5145 O O . ARG F 1 123 ? -46.301 26.482 15.094 1.00 80.42 1008 ARG D O 1
ATOM 5153 N N . THR F 1 124 ? -47.065 28.368 16.089 1.00 85.74 1009 THR D N 1
ATOM 5154 C CA . THR F 1 124 ? -48.408 27.880 16.374 1.00 88.51 1009 THR D CA 1
ATOM 5155 C C . THR F 1 124 ? -49.341 28.107 15.184 1.00 88.70 1009 THR D C 1
ATOM 5156 O O . THR F 1 124 ? -50.313 27.372 15.022 1.00 90.04 1009 THR D O 1
ATOM 5160 N N . ASN F 1 125 ? -49.062 29.131 14.366 1.00 87.89 1010 ASN D N 1
ATOM 5161 C CA . ASN F 1 125 ? -49.983 29.547 13.314 1.00 88.98 1010 ASN D CA 1
ATOM 5162 C C . ASN F 1 125 ? -49.745 28.739 12.034 1.00 85.81 1010 ASN D C 1
ATOM 5163 O O . ASN F 1 125 ? -49.797 29.289 10.934 1.00 85.43 1010 ASN D O 1
ATOM 5168 N N . ILE F 1 126 ? -49.525 27.427 12.182 1.00 84.04 1011 ILE D N 1
ATOM 5169 C CA . ILE F 1 126 ? -49.162 26.555 11.075 1.00 81.18 1011 ILE D CA 1
ATOM 5170 C C . ILE F 1 126 ? -49.992 25.276 11.180 1.00 82.37 1011 ILE D C 1
ATOM 5171 O O . ILE F 1 126 ? -49.953 24.586 12.198 1.00 82.97 1011 ILE D O 1
ATOM 5176 N N . SER F 1 127 ? -50.728 24.958 10.109 1.00 83.13 1012 SER D N 1
ATOM 5177 C CA . SER F 1 127 ? -51.573 23.777 10.083 1.00 84.90 1012 SER D CA 1
ATOM 5178 C C . SER F 1 127 ? -50.725 22.508 10.008 1.00 82.10 1012 SER D C 1
ATOM 5179 O O . SER F 1 127 ? -49.570 22.541 9.579 1.00 78.68 1012 SER D O 1
ATOM 5182 N N . ASP F 1 128 ? -51.329 21.389 10.427 1.00 84.02 1013 ASP D N 1
ATOM 5183 C CA . ASP F 1 128 ? -50.703 20.080 10.354 1.00 82.24 1013 ASP D CA 1
ATOM 5184 C C . ASP F 1 128 ? -50.490 19.686 8.894 1.00 80.68 1013 ASP D C 1
ATOM 5185 O O . ASP F 1 128 ? -49.473 19.086 8.557 1.00 77.81 1013 ASP D O 1
ATOM 5190 N N . GLU F 1 129 ? -51.456 20.023 8.035 1.00 83.01 1014 GLU D N 1
ATOM 5191 C CA . GLU F 1 129 ? -51.363 19.715 6.617 1.00 82.39 1014 GLU D CA 1
ATOM 5192 C C . GLU F 1 129 ? -50.154 20.433 6.019 1.00 78.67 1014 GLU D C 1
ATOM 5193 O O . GLU F 1 129 ? -49.343 19.817 5.329 1.00 76.49 1014 GLU D O 1
ATOM 5199 N N . GLU F 1 130 ? -50.049 21.739 6.304 1.00 78.38 1015 GLU D N 1
ATOM 5200 C CA . GLU F 1 130 ? -48.960 22.572 5.815 1.00 75.59 1015 GLU D CA 1
ATOM 5201 C C . GLU F 1 130 ? -47.632 22.093 6.391 1.00 72.22 1015 GLU D C 1
ATOM 5202 O O . GLU F 1 130 ? -46.623 22.056 5.689 1.00 69.82 1015 GLU D O 1
ATOM 5208 N N . SER F 1 131 ? -47.642 21.754 7.684 1.00 72.50 1016 SER D N 1
ATOM 5209 C CA . SER F 1 131 ? -46.447 21.278 8.367 1.00 69.97 1016 SER D CA 1
ATOM 5210 C C . SER F 1 131 ? -45.967 19.960 7.761 1.00 68.53 1016 SER D C 1
ATOM 5211 O O . SER F 1 131 ? -44.774 19.803 7.518 1.00 65.93 1016 SER D O 1
ATOM 5214 N N . GLU F 1 132 ? -46.903 19.030 7.515 1.00 70.65 1017 GLU D N 1
ATOM 5215 C CA . GLU F 1 132 ? -46.582 17.720 6.968 1.00 70.09 1017 GLU D CA 1
ATOM 5216 C C . GLU F 1 132 ? -46.065 17.841 5.537 1.00 68.68 1017 GLU D C 1
ATOM 5217 O O . GLU F 1 132 ? -45.100 17.172 5.171 1.00 66.76 1017 GLU D O 1
ATOM 5223 N N . GLN F 1 133 ? -46.707 18.693 4.732 1.00 70.01 1018 GLN D N 1
ATOM 5224 C CA . GLN F 1 133 ? -46.375 18.807 3.319 1.00 69.62 1018 GLN D CA 1
ATOM 5225 C C . GLN F 1 133 ? -45.021 19.486 3.129 1.00 66.63 1018 GLN D C 1
ATOM 5226 O O . GLN F 1 133 ? -44.339 19.218 2.141 1.00 65.72 1018 GLN D O 1
ATOM 5232 N N . ALA F 1 134 ? -44.661 20.382 4.058 1.00 65.62 1019 ALA D N 1
ATOM 5233 C CA . ALA F 1 134 ? -43.333 20.981 4.085 1.00 63.23 1019 ALA D CA 1
ATOM 5234 C C . ALA F 1 134 ? -42.271 19.905 4.326 1.00 61.19 1019 ALA D C 1
ATOM 5235 O O . ALA F 1 134 ? -41.270 19.855 3.616 1.00 59.74 1019 ALA D O 1
ATOM 5237 N N . THR F 1 135 ? -42.512 19.048 5.326 1.00 61.51 1020 THR D N 1
ATOM 5238 C CA . THR F 1 135 ? -41.593 17.973 5.678 1.00 60.14 1020 THR D CA 1
ATOM 5239 C C . THR F 1 135 ? -41.494 16.960 4.538 1.00 60.31 1020 THR D C 1
ATOM 5240 O O . THR F 1 135 ? -40.440 16.365 4.340 1.00 58.83 1020 THR D O 1
ATOM 5244 N N . GLU F 1 136 ? -42.603 16.753 3.815 1.00 62.54 1021 GLU D N 1
ATOM 5245 C CA . GLU F 1 136 ? -42.652 15.762 2.754 1.00 63.56 1021 GLU D CA 1
ATOM 5246 C C . GLU F 1 136 ? -41.774 16.199 1.586 1.00 62.48 1021 GLU D C 1
ATOM 5247 O O . GLU F 1 136 ? -41.017 15.397 1.048 1.00 62.00 1021 GLU D O 1
ATOM 5253 N N . MET F 1 137 ? -41.896 17.466 1.183 1.00 62.60 1022 MET D N 1
ATOM 5254 C CA . MET F 1 137 ? -41.126 17.988 0.065 1.00 62.21 1022 MET D CA 1
ATOM 5255 C C . MET F 1 137 ? -39.646 18.034 0.439 1.00 59.66 1022 MET D C 1
ATOM 5256 O O . MET F 1 137 ? -38.779 17.852 -0.412 1.00 59.37 1022 MET D O 1
ATOM 5261 N N . LEU F 1 138 ? -39.363 18.269 1.724 1.00 58.27 1023 LEU D N 1
ATOM 5262 C CA . LEU F 1 138 ? -37.996 18.346 2.211 1.00 56.31 1023 LEU D CA 1
ATOM 5263 C C . LEU F 1 138 ? -37.310 16.980 2.107 1.00 55.69 1023 LEU D C 1
ATOM 5264 O O . LEU F 1 138 ? -36.253 16.860 1.483 1.00 55.03 1023 LEU D O 1
ATOM 5269 N N . VAL F 1 139 ? -37.931 15.957 2.717 1.00 56.30 1024 VAL D N 1
ATOM 5270 C CA . VAL F 1 139 ? -37.406 14.598 2.740 1.00 56.19 1024 VAL D CA 1
ATOM 5271 C C . VAL F 1 139 ? -37.179 14.114 1.309 1.00 57.01 1024 VAL D C 1
ATOM 5272 O O . VAL F 1 139 ? -36.138 13.528 1.029 1.00 56.41 1024 VAL D O 1
ATOM 5276 N N . HIS F 1 140 ? -38.158 14.373 0.423 1.00 58.75 1025 HIS D N 1
ATOM 5277 C CA . HIS F 1 140 ? -38.118 13.940 -0.967 1.00 60.35 1025 HIS D CA 1
ATOM 5278 C C . HIS F 1 140 ? -36.901 14.522 -1.683 1.00 59.43 1025 HIS D C 1
ATOM 5279 O O . HIS F 1 140 ? -36.210 13.811 -2.411 1.00 60.02 1025 HIS D O 1
ATOM 5286 N N . ASN F 1 141 ? -36.661 15.827 -1.500 1.00 58.47 1026 ASN D N 1
ATOM 5287 C CA . ASN F 1 141 ? -35.501 16.477 -2.095 1.00 58.02 1026 ASN D CA 1
ATOM 5288 C C . ASN F 1 141 ? -34.215 15.942 -1.467 1.00 56.38 1026 ASN D C 1
ATOM 5289 O O . ASN F 1 141 ? -33.226 15.744 -2.172 1.00 56.68 1026 ASN D O 1
ATOM 5294 N N . ALA F 1 142 ? -34.256 15.701 -0.150 1.00 55.09 1027 ALA D N 1
ATOM 5295 C CA . ALA F 1 142 ? -33.104 15.215 0.600 1.00 53.91 1027 ALA D CA 1
ATOM 5296 C C . ALA F 1 142 ? -32.723 13.800 0.161 1.00 54.63 1027 ALA D C 1
ATOM 5297 O O . ALA F 1 142 ? -31.545 13.453 0.173 1.00 54.24 1027 ALA D O 1
ATOM 5299 N N . GLN F 1 143 ? -33.727 12.992 -0.221 1.00 56.07 1028 GLN D N 1
ATOM 5300 C CA . GLN F 1 143 ? -33.509 11.622 -0.670 1.00 57.37 1028 GLN D CA 1
ATOM 5301 C C . GLN F 1 143 ? -32.988 11.624 -2.105 1.00 58.63 1028 GLN D C 1
ATOM 5302 O O . GLN F 1 143 ? -32.122 10.830 -2.459 1.00 59.21 1028 GLN D O 1
ATOM 5308 N N . ASN F 1 144 ? -33.522 12.534 -2.921 1.00 59.41 1029 ASN D N 1
ATOM 5309 C CA . ASN F 1 144 ? -33.093 12.684 -4.304 1.00 61.15 1029 ASN D CA 1
ATOM 5310 C C . ASN F 1 144 ? -31.647 13.178 -4.351 1.00 60.11 1029 ASN D C 1
ATOM 5311 O O . ASN F 1 144 ? -30.894 12.778 -5.236 1.00 61.60 1029 ASN D O 1
ATOM 5316 N N . LEU F 1 145 ? -31.269 14.046 -3.403 1.00 57.99 1030 LEU D N 1
ATOM 5317 C CA . LEU F 1 145 ? -29.908 14.565 -3.337 1.00 57.41 1030 LEU D CA 1
ATOM 5318 C C . LEU F 1 145 ? -28.929 13.421 -3.094 1.00 57.32 1030 LEU D C 1
ATOM 5319 O O . LEU F 1 145 ? -28.005 13.220 -3.879 1.00 58.61 1030 LEU D O 1
ATOM 5324 N N . MET F 1 146 ? -29.164 12.669 -2.012 1.00 56.17 1031 MET D N 1
ATOM 5325 C CA . MET F 1 146 ? -28.277 11.590 -1.608 1.00 56.28 1031 MET D CA 1
ATOM 5326 C C . MET F 1 146 ? -28.129 10.552 -2.718 1.00 58.40 1031 MET D C 1
ATOM 5327 O O . MET F 1 146 ? -27.045 9.997 -2.877 1.00 59.13 1031 MET D O 1
ATOM 5332 N N . GLN F 1 147 ? -29.214 10.300 -3.471 1.00 59.76 1032 GLN D N 1
ATOM 5333 C CA . GLN F 1 147 ? -29.226 9.301 -4.529 1.00 62.37 1032 GLN D CA 1
ATOM 5334 C C . GLN F 1 147 ? -28.450 9.816 -5.739 1.00 63.97 1032 GLN D C 1
ATOM 5335 O O . GLN F 1 147 ? -27.687 9.074 -6.352 1.00 65.83 1032 GLN D O 1
ATOM 5341 N N . SER F 1 148 ? -28.672 11.090 -6.083 1.00 63.64 1033 SER D N 1
ATOM 5342 C CA . SER F 1 148 ? -28.011 11.728 -7.212 1.00 65.59 1033 SER D CA 1
ATOM 5343 C C . SER F 1 148 ? -26.504 11.817 -6.981 1.00 65.30 1033 SER D C 1
ATOM 5344 O O . SER F 1 148 ? -25.727 11.649 -7.919 1.00 67.72 1033 SER D O 1
ATOM 5347 N N . VAL F 1 149 ? -26.100 12.088 -5.733 1.00 62.78 1034 VAL D N 1
ATOM 5348 C CA . VAL F 1 149 ? -24.690 12.103 -5.362 1.00 62.74 1034 VAL D CA 1
ATOM 5349 C C . VAL F 1 149 ? -24.135 10.681 -5.413 1.00 63.86 1034 VAL D C 1
ATOM 5350 O O . VAL F 1 149 ? -23.067 10.462 -5.983 1.00 65.81 1034 VAL D O 1
ATOM 5354 N N . LYS F 1 150 ? -24.857 9.724 -4.818 1.00 63.03 1035 LYS D N 1
ATOM 5355 C CA . LYS F 1 150 ? -24.383 8.350 -4.718 1.00 64.23 1035 LYS D CA 1
ATOM 5356 C C . LYS F 1 150 ? -24.062 7.791 -6.102 1.00 67.49 1035 LYS D C 1
ATOM 5357 O O . LYS F 1 150 ? -23.119 7.021 -6.252 1.00 69.14 1035 LYS D O 1
ATOM 5363 N N . GLU F 1 151 ? -24.865 8.160 -7.106 1.00 68.83 1036 GLU D N 1
ATOM 5364 C CA . GLU F 1 151 ? -24.713 7.610 -8.444 1.00 72.50 1036 GLU D CA 1
ATOM 5365 C C . GLU F 1 151 ? -23.633 8.385 -9.200 1.00 74.08 1036 GLU D C 1
ATOM 5366 O O . GLU F 1 151 ? -23.015 7.848 -10.118 1.00 77.34 1036 GLU D O 1
ATOM 5372 N N . THR F 1 152 ? -23.406 9.645 -8.808 1.00 72.19 1037 THR D N 1
ATOM 5373 C CA . THR F 1 152 ? -22.313 10.436 -9.357 1.00 73.84 1037 THR D CA 1
ATOM 5374 C C . THR F 1 152 ? -20.980 9.829 -8.926 1.00 74.37 1037 THR D C 1
ATOM 5375 O O . THR F 1 152 ? -20.049 9.742 -9.725 1.00 77.43 1037 THR D O 1
ATOM 5379 N N . VAL F 1 153 ? -20.895 9.405 -7.661 1.00 71.78 1038 VAL D N 1
ATOM 5380 C CA . VAL F 1 153 ? -19.675 8.803 -7.146 1.00 72.43 1038 VAL D CA 1
ATOM 5381 C C . VAL F 1 153 ? -19.383 7.533 -7.940 1.00 75.56 1038 VAL D C 1
ATOM 5382 O O . VAL F 1 153 ? -18.240 7.300 -8.323 1.00 78.08 1038 VAL D O 1
ATOM 5386 N N . ARG F 1 154 ? -20.428 6.732 -8.192 1.00 75.80 1039 ARG D N 1
ATOM 5387 C CA . ARG F 1 154 ? -20.283 5.465 -8.893 1.00 79.08 1039 ARG D CA 1
ATOM 5388 C C . ARG F 1 154 ? -19.881 5.701 -10.347 1.00 82.96 1039 ARG D C 1
ATOM 5389 O O . ARG F 1 154 ? -19.025 4.994 -10.875 1.00 86.18 1039 ARG D O 1
ATOM 5397 N N . GLU F 1 155 ? -20.510 6.693 -10.987 1.00 83.03 1040 GLU D N 1
ATOM 5398 C CA . GLU F 1 155 ? -20.259 6.981 -12.391 1.00 87.12 1040 GLU D CA 1
ATOM 5399 C C . GLU F 1 155 ? -18.895 7.647 -12.562 1.00 88.55 1040 GLU D C 1
ATOM 5400 O O . GLU F 1 155 ? -18.307 7.567 -13.637 1.00 92.77 1040 GLU D O 1
ATOM 5406 N N . ALA F 1 156 ? -18.405 8.305 -11.501 1.00 85.52 1041 ALA D N 1
ATOM 5407 C CA . ALA F 1 156 ? -17.101 8.950 -11.523 1.00 87.05 1041 ALA D CA 1
ATOM 5408 C C . ALA F 1 156 ? -15.990 7.912 -11.670 1.00 89.99 1041 ALA D C 1
ATOM 5409 O O . ALA F 1 156 ? -15.081 8.092 -12.478 1.00 93.84 1041 ALA D O 1
ATOM 5411 N N . GLU F 1 157 ? -16.073 6.829 -10.887 1.00 88.54 1042 GLU D N 1
ATOM 5412 C CA . GLU F 1 157 ? -15.044 5.800 -10.892 1.00 91.29 1042 GLU D CA 1
ATOM 5413 C C . GLU F 1 157 ? -15.121 4.994 -12.187 1.00 95.79 1042 GLU D C 1
ATOM 5414 O O . GLU F 1 157 ? -14.093 4.725 -12.803 1.00 99.78 1042 GLU D O 1
ATOM 5420 N N . ALA F 1 158 ? -16.341 4.641 -12.609 1.00 95.61 1043 ALA D N 1
ATOM 5421 C CA . ALA F 1 158 ? -16.555 3.917 -13.855 1.00 100.25 1043 ALA D CA 1
ATOM 5422 C C . ALA F 1 158 ? -15.999 4.709 -15.038 1.00 104.16 1043 ALA D C 1
ATOM 5423 O O . ALA F 1 158 ? -15.656 4.125 -16.066 1.00 109.11 1043 ALA D O 1
ATOM 5425 N N . ALA F 1 159 ? -15.927 6.039 -14.882 1.00 102.34 1044 ALA D N 1
ATOM 5426 C CA . ALA F 1 159 ? -15.341 6.924 -15.878 1.00 106.08 1044 ALA D CA 1
ATOM 5427 C C . ALA F 1 159 ? -13.852 7.143 -15.613 1.00 107.71 1044 ALA D C 1
ATOM 5428 O O . ALA F 1 159 ? -13.107 7.426 -16.548 1.00 112.42 1044 ALA D O 1
ATOM 5430 N N . SER F 1 160 ? -13.421 7.019 -14.348 1.00 104.32 1045 SER D N 1
ATOM 5431 C CA . SER F 1 160 ? -12.016 7.159 -13.991 1.00 106.04 1045 SER D CA 1
ATOM 5432 C C . SER F 1 160 ? -11.222 5.932 -14.442 1.00 110.35 1045 SER D C 1
ATOM 5433 O O . SER F 1 160 ? -10.552 5.279 -13.641 1.00 109.82 1045 SER D O 1
ATOM 5436 N N . ILE F 1 161 ? -11.327 5.627 -15.740 1.00 114.99 1046 ILE D N 1
ATOM 5437 C CA . ILE F 1 161 ? -10.427 4.714 -16.421 1.00 120.47 1046 ILE D CA 1
ATOM 5438 C C . ILE F 1 161 ? -9.280 5.542 -17.003 1.00 124.77 1046 ILE D C 1
ATOM 5439 O O . ILE F 1 161 ? -8.245 4.992 -17.376 1.00 129.38 1046 ILE D O 1
ATOM 5444 N N . LYS F 1 162 ? -9.484 6.869 -17.074 1.00 123.59 1047 LYS D N 1
ATOM 5445 C CA . LYS F 1 162 ? -8.449 7.826 -17.440 1.00 127.24 1047 LYS D CA 1
ATOM 5446 C C . LYS F 1 162 ? -8.105 7.662 -18.931 1.00 134.24 1047 LYS D C 1
ATOM 5447 O O . LYS F 1 162 ? -8.920 8.126 -19.761 1.00 135.29 1047 LYS D O 1
ATOM 5453 N N . PHE F 1 169 ? -7.041 15.758 -15.584 1.00 130.09 1054 PHE D N 1
ATOM 5454 C CA . PHE F 1 169 ? -7.481 15.577 -14.172 1.00 123.74 1054 PHE D CA 1
ATOM 5455 C C . PHE F 1 169 ? -7.813 14.103 -13.950 1.00 120.16 1054 PHE D C 1
ATOM 5456 O O . PHE F 1 169 ? -8.529 13.503 -14.749 1.00 120.34 1054 PHE D O 1
ATOM 5464 N N . THR F 1 170 ? -7.271 13.532 -12.866 1.00 117.51 1055 THR D N 1
ATOM 5465 C CA . THR F 1 170 ? -7.523 12.146 -12.508 1.00 114.56 1055 THR D CA 1
ATOM 5466 C C . THR F 1 170 ? -7.974 12.101 -11.049 1.00 108.43 1055 THR D C 1
ATOM 5467 O O . THR F 1 170 ? -7.911 13.110 -10.349 1.00 107.03 1055 THR D O 1
ATOM 5471 N N . LEU F 1 171 ? -8.447 10.929 -10.609 1.00 105.11 1056 LEU D N 1
ATOM 5472 C CA . LEU F 1 171 ? -8.823 10.714 -9.220 1.00 100.04 1056 LEU D CA 1
ATOM 5473 C C . LEU F 1 171 ? -8.173 9.429 -8.712 1.00 100.52 1056 LEU D C 1
ATOM 5474 O O . LEU F 1 171 ? -7.560 8.693 -9.484 1.00 104.28 1056 LEU D O 1
ATOM 5479 N N . ARG F 1 172 ? -8.302 9.191 -7.400 1.00 96.98 1057 ARG D N 1
ATOM 5480 C CA . ARG F 1 172 ? -7.716 8.032 -6.743 1.00 97.46 1057 ARG D CA 1
ATOM 5481 C C . ARG F 1 172 ? -8.825 7.170 -6.145 1.00 93.42 1057 ARG D C 1
ATOM 5482 O O . ARG F 1 172 ? -9.598 7.634 -5.307 1.00 89.57 1057 ARG D O 1
ATOM 5490 N N . TRP F 1 173 ? -8.871 5.907 -6.582 1.00 94.80 1058 TRP D N 1
ATOM 5491 C CA . TRP F 1 173 ? -9.911 4.978 -6.176 1.00 91.99 1058 TRP D CA 1
ATOM 5492 C C . TRP F 1 173 ? -9.278 3.735 -5.551 1.00 93.58 1058 TRP D C 1
ATOM 5493 O O . TRP F 1 173 ? -9.447 2.627 -6.060 1.00 95.37 1058 TRP D O 1
ATOM 5504 N N . VAL F 1 174 ? -8.544 3.944 -4.447 1.00 93.35 1059 VAL D N 1
ATOM 5505 C CA . VAL F 1 174 ? -8.004 2.856 -3.647 1.00 94.67 1059 VAL D CA 1
ATOM 5506 C C . VAL F 1 174 ? -8.966 2.618 -2.484 1.00 90.81 1059 VAL D C 1
ATOM 5507 O O . VAL F 1 174 ? -9.480 3.570 -1.899 1.00 87.71 1059 VAL D O 1
ATOM 5511 N N . ARG F 1 175 ? -9.208 1.342 -2.160 1.00 91.41 1060 ARG D N 1
ATOM 5512 C CA . ARG F 1 175 ? -10.123 0.978 -1.089 1.00 88.52 1060 ARG D CA 1
ATOM 5513 C C . ARG F 1 175 ? -9.454 1.282 0.266 1.00 88.45 1060 ARG D C 1
ATOM 5514 O O . ARG F 1 175 ? -9.535 0.416 1.171 1.00 88.85 1060 ARG D O 1
ATOM 5522 N N . SER G 2 1 ? -22.422 22.518 31.567 1.00 112.56 140 SER F N 1
ATOM 5523 C CA . SER G 2 1 ? -22.784 21.212 32.182 1.00 110.24 140 SER F CA 1
ATOM 5524 C C . SER G 2 1 ? -22.579 20.089 31.166 1.00 100.20 140 SER F C 1
ATOM 5525 O O . SER G 2 1 ? -21.967 20.301 30.120 1.00 95.11 140 SER F O 1
ATOM 5528 N N . ASN G 2 2 ? -23.086 18.894 31.497 1.00 98.53 141 ASN F N 1
ATOM 5529 C CA . ASN G 2 2 ? -22.989 17.727 30.634 1.00 92.98 141 ASN F CA 1
ATOM 5530 C C . ASN G 2 2 ? -23.752 17.987 29.336 1.00 83.20 141 ASN F C 1
ATOM 5531 O O . ASN G 2 2 ? -24.776 18.668 29.337 1.00 80.77 141 ASN F O 1
ATOM 5536 N N . LEU G 2 3 ? -23.242 17.430 28.232 1.00 78.70 142 LEU F N 1
ATOM 5537 C CA . LEU G 2 3 ? -23.769 17.718 26.909 1.00 71.31 142 LEU F CA 1
ATOM 5538 C C . LEU G 2 3 ? -24.906 16.753 26.580 1.00 67.74 142 LEU F C 1
ATOM 5539 O O . LEU G 2 3 ? -24.899 15.601 27.005 1.00 71.80 142 LEU F O 1
ATOM 5544 N N . SER G 2 4 ? -25.891 17.258 25.832 1.00 63.23 143 SER F N 1
ATOM 5545 C CA . SER G 2 4 ? -26.975 16.452 25.293 1.00 61.16 143 SER F CA 1
ATOM 5546 C C . SER G 2 4 ? -26.720 16.160 23.815 1.00 57.82 143 SER F C 1
ATOM 5547 O O . SER G 2 4 ? -25.832 16.761 23.205 1.00 56.75 143 SER F O 1
ATOM 5550 N N . GLU G 2 5 ? -27.518 15.240 23.255 1.00 57.16 144 GLU F N 1
ATOM 5551 C CA . GLU G 2 5 ? -27.419 14.844 21.856 1.00 56.50 144 GLU F CA 1
ATOM 5552 C C . GLU G 2 5 ? -27.428 16.055 20.927 1.00 53.12 144 GLU F C 1
ATOM 5553 O O . GLU G 2 5 ? -26.688 16.072 19.941 1.00 52.21 144 GLU F O 1
ATOM 5559 N N . LEU G 2 6 ? -28.294 17.036 21.226 1.00 51.44 145 LEU F N 1
ATOM 5560 C CA . LEU G 2 6 ? -28.411 18.225 20.399 1.00 50.53 145 LEU F CA 1
ATOM 5561 C C . LEU G 2 6 ? -27.140 19.065 20.558 1.00 49.56 145 LEU F C 1
ATOM 5562 O O . LEU G 2 6 ? -26.505 19.426 19.565 1.00 48.95 145 LEU F O 1
ATOM 5567 N N . ASP G 2 7 ? -26.756 19.331 21.819 1.00 50.70 146 ASP F N 1
ATOM 5568 C CA . ASP G 2 7 ? -25.542 20.071 22.147 1.00 50.89 146 ASP F CA 1
ATOM 5569 C C . ASP G 2 7 ? -24.340 19.541 21.366 1.00 49.15 146 ASP F C 1
ATOM 5570 O O . ASP G 2 7 ? -23.491 20.327 20.947 1.00 50.81 146 ASP F O 1
ATOM 5575 N N . ARG G 2 8 ? -24.265 18.215 21.180 1.00 47.47 147 ARG F N 1
ATOM 5576 C CA . ARG G 2 8 ? -23.125 17.609 20.512 1.00 48.50 147 ARG F CA 1
ATOM 5577 C C . ARG G 2 8 ? -23.220 17.803 19.002 1.00 47.67 147 ARG F C 1
ATOM 5578 O O . ARG G 2 8 ? -22.202 18.017 18.345 1.00 48.53 147 ARG F O 1
ATOM 5586 N N . LEU G 2 9 ? -24.450 17.742 18.464 1.00 47.46 148 LEU F N 1
ATOM 5587 C CA . LEU G 2 9 ? -24.696 17.882 17.035 1.00 46.43 148 LEU F CA 1
ATOM 5588 C C . LEU G 2 9 ? -24.315 19.291 16.582 1.00 45.05 148 LEU F C 1
ATOM 5589 O O . LEU G 2 9 ? -23.737 19.473 15.509 1.00 46.31 148 LEU F O 1
ATOM 5594 N N . LEU G 2 10 ? -24.625 20.290 17.413 1.00 42.83 149 LEU F N 1
ATOM 5595 C CA . LEU G 2 10 ? -24.348 21.667 17.048 1.00 43.79 149 LEU F CA 1
ATOM 5596 C C . LEU G 2 10 ? -22.842 21.885 17.021 1.00 45.16 149 LEU F C 1
ATOM 5597 O O . LEU G 2 10 ? -22.308 22.374 16.025 1.00 45.42 149 LEU F O 1
ATOM 5602 N N . LEU G 2 11 ? -22.179 21.505 18.124 1.00 47.21 150 LEU F N 1
ATOM 5603 C CA . LEU G 2 11 ? -20.730 21.395 18.164 1.00 49.41 150 LEU F CA 1
ATOM 5604 C C . LEU G 2 11 ? -20.228 20.759 16.872 1.00 49.33 150 LEU F C 1
ATOM 5605 O O . LEU G 2 11 ? -19.403 21.340 16.173 1.00 51.29 150 LEU F O 1
ATOM 5610 N N . GLU G 2 12 ? -20.747 19.567 16.557 1.00 48.34 151 GLU F N 1
ATOM 5611 C CA . GLU G 2 12 ? -20.303 18.824 15.389 1.00 51.28 151 GLU F CA 1
ATOM 5612 C C . GLU G 2 12 ? -20.492 19.669 14.128 1.00 51.07 151 GLU F C 1
ATOM 5613 O O . GLU G 2 12 ? -19.608 19.723 13.278 1.00 54.56 151 GLU F O 1
ATOM 5619 N N . LEU G 2 13 ? -21.642 20.342 14.021 1.00 49.63 152 LEU F N 1
ATOM 5620 C CA . LEU G 2 13 ? -21.945 21.176 12.866 1.00 51.05 152 LEU F CA 1
ATOM 5621 C C . LEU G 2 13 ? -21.022 22.400 12.826 1.00 51.92 152 LEU F C 1
ATOM 5622 O O . LEU G 2 13 ? -20.600 22.824 11.751 1.00 54.04 152 LEU F O 1
ATOM 5627 N N . ASN G 2 14 ? -20.695 22.963 13.994 1.00 51.75 153 ASN F N 1
ATOM 5628 C CA . ASN G 2 14 ? -19.995 24.237 14.049 1.00 55.96 153 ASN F CA 1
ATOM 5629 C C . ASN G 2 14 ? -18.479 24.063 14.007 1.00 60.89 153 ASN F C 1
ATOM 5630 O O . ASN G 2 14 ? -17.779 24.983 13.585 1.00 63.25 153 ASN F O 1
ATOM 5635 N N . ALA G 2 15 ? -17.979 22.899 14.446 1.00 63.39 154 ALA F N 1
ATOM 5636 C CA . ALA G 2 15 ? -16.547 22.647 14.467 1.00 71.18 154 ALA F CA 1
ATOM 5637 C C . ALA G 2 15 ? -16.049 22.455 13.037 1.00 74.65 154 ALA F C 1
ATOM 5638 O O . ALA G 2 15 ? -16.562 21.610 12.310 1.00 73.42 154 ALA F O 1
ATOM 5640 N N . VAL G 2 16 ? -15.039 23.246 12.655 1.00 81.75 155 VAL F N 1
ATOM 5641 C CA . VAL G 2 16 ? -14.492 23.217 11.308 1.00 86.16 155 VAL F CA 1
ATOM 5642 C C . VAL G 2 16 ? -13.665 21.927 11.141 1.00 90.64 155 VAL F C 1
ATOM 5643 O O . VAL G 2 16 ? -13.677 21.379 10.009 1.00 92.29 155 VAL F O 1
ATOM 5647 N N . MET H 3 1 ? -18.606 23.285 32.439 1.00 84.41 1 MET H N 1
ATOM 5648 C CA . MET H 3 1 ? -19.241 24.557 31.994 1.00 80.79 1 MET H CA 1
ATOM 5649 C C . MET H 3 1 ? -18.205 25.370 31.210 1.00 77.19 1 MET H C 1
ATOM 5650 O O . MET H 3 1 ? -17.828 24.981 30.103 1.00 76.29 1 MET H O 1
ATOM 5655 N N . ASP H 3 2 ? -17.740 26.484 31.795 1.00 75.88 2 ASP H N 1
ATOM 5656 C CA . ASP H 3 2 ? -16.673 27.299 31.237 1.00 73.79 2 ASP H CA 1
ATOM 5657 C C . ASP H 3 2 ? -17.059 27.693 29.812 1.00 65.72 2 ASP H C 1
ATOM 5658 O O . ASP H 3 2 ? -18.228 27.958 29.548 1.00 63.01 2 ASP H O 1
ATOM 5663 N N . ASP H 3 3 ? -16.081 27.722 28.901 1.00 64.27 3 ASP H N 1
ATOM 5664 C CA . ASP H 3 3 ? -16.255 28.341 27.598 1.00 61.18 3 ASP H CA 1
ATOM 5665 C C . ASP H 3 3 ? -17.167 27.501 26.704 1.00 59.39 3 ASP H C 1
ATOM 5666 O O . ASP H 3 3 ? -17.816 28.034 25.807 1.00 58.30 3 ASP H O 1
ATOM 5671 N N . LEU H 3 4 ? -17.212 26.188 26.942 1.00 62.33 4 LEU H N 1
ATOM 5672 C CA . LEU H 3 4 ? -17.945 25.288 26.067 1.00 61.61 4 LEU H CA 1
ATOM 5673 C C . LEU H 3 4 ? -19.443 25.503 26.253 1.00 61.13 4 LEU H C 1
ATOM 5674 O O . LEU H 3 4 ? -20.190 25.473 25.279 1.00 61.05 4 LEU H O 1
ATOM 5679 N N . ASP H 3 5 ? -19.870 25.705 27.505 1.00 64.01 5 ASP H N 1
ATOM 5680 C CA . ASP H 3 5 ? -21.270 25.967 27.797 1.00 64.45 5 ASP H CA 1
ATOM 5681 C C . ASP H 3 5 ? -21.670 27.306 27.182 1.00 64.35 5 ASP H C 1
ATOM 5682 O O . ASP H 3 5 ? -22.712 27.402 26.532 1.00 62.25 5 ASP H O 1
ATOM 5687 N N . ALA H 3 6 ? -20.821 28.325 27.384 1.00 63.82 6 ALA H N 1
ATOM 5688 C CA . ALA H 3 6 ? -21.097 29.671 26.905 1.00 63.77 6 ALA H CA 1
ATOM 5689 C C . ALA H 3 6 ? -21.348 29.674 25.395 1.00 60.77 6 ALA H C 1
ATOM 5690 O O . ALA H 3 6 ? -22.140 30.480 24.911 1.00 58.09 6 ALA H O 1
ATOM 5692 N N . LEU H 3 7 ? -20.663 28.787 24.657 1.00 60.01 7 LEU H N 1
ATOM 5693 C CA . LEU H 3 7 ? -20.814 28.715 23.210 1.00 61.50 7 LEU H CA 1
ATOM 5694 C C . LEU H 3 7 ? -22.100 27.969 22.847 1.00 62.08 7 LEU H C 1
ATOM 5695 O O . LEU H 3 7 ? -22.740 28.293 21.850 1.00 61.87 7 LEU H O 1
ATOM 5700 N N . LEU H 3 8 ? -22.482 26.977 23.658 1.00 63.26 8 LEU H N 1
ATOM 5701 C CA . LEU H 3 8 ? -23.706 26.226 23.420 1.00 64.02 8 LEU H CA 1
ATOM 5702 C C . LEU H 3 8 ? -24.932 27.080 23.736 1.00 64.09 8 LEU H C 1
ATOM 5703 O O . LEU H 3 8 ? -25.942 26.975 23.041 1.00 69.07 8 LEU H O 1
ATOM 5708 N N . ALA H 3 9 ? -24.851 27.900 24.789 1.00 62.63 9 ALA H N 1
ATOM 5709 C CA . ALA H 3 9 ? -25.933 28.810 25.130 1.00 66.48 9 ALA H CA 1
ATOM 5710 C C . ALA H 3 9 ? -26.132 29.822 24.003 1.00 67.89 9 ALA H C 1
ATOM 5711 O O . ALA H 3 9 ? -27.264 30.091 23.605 1.00 72.93 9 ALA H O 1
ATOM 5713 N N . ASP H 3 10 ? -25.016 30.327 23.464 1.00 66.06 10 ASP H N 1
ATOM 5714 C CA . ASP H 3 10 ? -25.025 31.300 22.384 1.00 68.11 10 ASP H CA 1
ATOM 5715 C C . ASP H 3 10 ? -25.769 30.742 21.172 1.00 71.00 10 ASP H C 1
ATOM 5716 O O . ASP H 3 10 ? -26.488 31.477 20.498 1.00 76.74 10 ASP H O 1
ATOM 5721 N N . LEU H 3 11 ? -25.597 29.440 20.905 1.00 70.24 11 LEU H N 1
ATOM 5722 C CA . LEU H 3 11 ? -26.132 28.812 19.706 1.00 70.41 11 LEU H CA 1
ATOM 5723 C C . LEU H 3 11 ? -27.580 28.371 19.915 1.00 73.85 11 LEU H C 1
ATOM 5724 O O . LEU H 3 11 ? -28.218 27.894 18.978 1.00 75.88 11 LEU H O 1
ATOM 5729 N N . GLU H 3 12 ? -28.087 28.511 21.146 1.00 75.43 12 GLU H N 1
ATOM 5730 C CA . GLU H 3 12 ? -29.426 28.053 21.484 1.00 76.87 12 GLU H CA 1
ATOM 5731 C C . GLU H 3 12 ? -30.235 29.188 22.112 1.00 79.80 12 GLU H C 1
ATOM 5732 O O . GLU H 3 12 ? -31.222 28.929 22.801 1.00 81.33 12 GLU H O 1
ATOM 5738 N N . SER H 3 13 ? -29.810 30.437 21.862 1.00 79.90 13 SER H N 1
ATOM 5739 C CA . SER H 3 13 ? -30.494 31.621 22.365 1.00 85.29 13 SER H CA 1
ATOM 5740 C C . SER H 3 13 ? -29.986 32.877 21.638 1.00 85.23 13 SER H C 1
ATOM 5741 O O . SER H 3 13 ? -30.017 32.881 20.386 1.00 81.63 13 SER H O 1
#

Radius of gyration: 28.78 Å; Cα contacts (8 Å, |Δi|>4): 1116; chains: 8; bounding box: 87×68×84 Å